Protein AF-A0A397W1P7-F1 (afdb_monomer)

Nearest PDB structures (foldseek):
  2mqd-assembly1_A  TM=4.486E-01  e=2.111E+00  Limosilactobacillus reuteri subsp. reuteri
  2vt8-assembly2_B  TM=4.186E-01  e=3.824E+00  Homo sapiens

pLDDT: mean 83.28, std 12.38, range [37.78, 97.25]

Mean predicted aligned error: 16.11 Å

Organism: NCBI:txid44941

Fol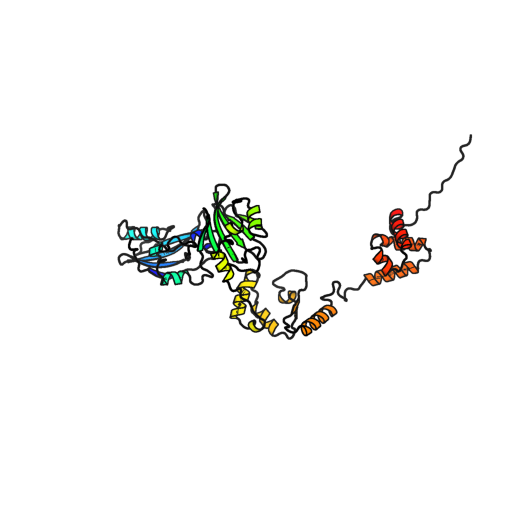dseek 3Di:
DDDDDAWDKDWPFLADDDCCACLHQPNVQFWDFQPPDDCDFWTWTFGNHAQTWMWTQDPNWTKIKTWHWDQDLSGIHIWIKIDTPRDIDDTHRAQQVRVQVRCCVPVVDNDTDDRSSRQCCVPVVVRCSRCPPPPDTKTWGDDPPKIKIFSFFAAAPDVLALRGEFGGKMKIWDADPNFTWIWIWGHYHQKIKTWIATGNSPDTDMFIDRHQQRRVVVVVPPVVDGSCVNSPVPPPVSSVVNVPDDQQDDALVCLPVPVSVVSNCVRPPPVQAPDPDPVNCLSVVQVPDPAQKDFVCVSCVVRDDDDATDIDGSDPDVVSVVVVVVVCVQCQSPPPDRPPPPPVVLVVLVVLLVVLVPDPPPLVQSLLSLLQCLVVDDLVVCCVSNVDDSVSSVSSVVCCVPQNRSGDDDDDDDDDDDDDDD

Solvent-accessible surface area (backbone atoms only — not comparable to full-atom values): 24171 Å² total; per-residue (Å²): 135,81,83,76,82,83,62,63,53,45,80,78,36,77,50,48,86,50,64,70,47,56,57,33,79,38,17,82,57,31,49,44,62,42,87,80,57,68,97,46,83,66,34,61,41,42,60,64,36,42,62,16,27,35,39,30,57,54,98,91,40,63,34,38,38,40,29,43,74,41,83,48,54,80,42,60,31,54,24,17,33,18,35,41,95,93,44,66,34,64,88,21,80,40,52,25,56,9,47,26,51,36,50,27,71,74,68,75,44,95,62,81,53,60,27,63,56,55,73,25,56,78,37,70,73,54,40,52,63,56,52,54,93,54,94,64,81,38,32,33,35,78,54,90,95,36,54,41,36,44,54,35,81,16,60,40,91,42,67,84,51,68,28,43,9,54,57,22,28,23,35,36,65,47,75,51,97,92,36,68,22,36,44,28,35,39,35,43,91,72,34,21,39,40,39,37,39,35,65,60,71,73,47,76,51,74,43,74,18,74,29,46,49,56,24,39,61,72,70,67,58,72,77,92,53,56,23,42,59,75,63,38,57,68,38,64,68,52,42,55,51,36,67,67,56,78,77,70,79,78,56,83,85,40,66,79,39,63,69,60,44,49,52,31,38,58,73,76,40,54,90,74,46,92,60,95,65,69,58,68,55,57,54,52,54,51,72,72,42,89,60,49,63,44,56,47,48,81,77,35,54,91,76,55,94,71,95,70,90,43,74,50,68,74,60,90,46,70,68,60,50,50,53,50,51,55,48,38,45,72,74,21,79,69,38,100,70,40,82,86,57,77,64,58,64,61,55,47,48,51,56,51,42,53,55,50,69,68,47,83,62,49,72,67,43,39,31,30,58,50,8,57,49,41,84,80,49,57,72,65,57,49,32,71,70,60,70,52,56,71,67,54,52,52,51,6,37,52,42,22,72,77,46,39,56,54,38,69,84,79,78,80,80,85,84,81,85,80,82,80,79,134

Secondary structure (DSSP, 8-state):
---PPP-EEEEEE--B--HHHHSSTTGGGTEEE-SS--S-SSEEEEE--BT-EEEEEETTEEEEEEEEEE--TT--EEEEEEEETTEE---BSSHHHHHHHHHHHHH-------HHHHTTTT-HHHHHHHHTT-SS--EEEEETTEEEEEEE--B-S-GGGTTB-TTEEEEEEEEETTEEEEEEEEE-SS-EEEEEEEGGG--EEEEEESSHHHHHHHH-S-TTS-HHHHHTTT-HHHHHHHHH-------GGGGG-HHHHHHHHHHHTGGG-SS---HHHHHHHHHH-S-SEEEHHHHTTTT---S---EEE--S-HHHHHHHHHHHHHTTTTSSS-TTS--HHHHHHHHHHHHHHS--SHHHHHHHHHHTTTTTS-HHHHHHHH---HHHHHHHHHHHHHH-TTPPPPPPPP-PPPPPP-

Sequence (422 aa):
MTKRKKYTTTLIFRGHLAEDLHFGPFCHNWWISRPSEKINNPCLLYPIRIQSKLLVTLNGHDFIIEVGQLESEFGPHPSYICKCDGVQSEICKTPSTAITMVYQKIFQTKTNFSGPEVMGYDTPELVQEYLYELPFQVFNYSFNKLRIWILGVGKSNNENFNFAGPGFKSAFIHSYNRQRSIFFQEVEFSECRITIYTEGNRLKKTFVGCDPNSVWNQVGYLKQFRGYQLFGLDNQYVQNLIQS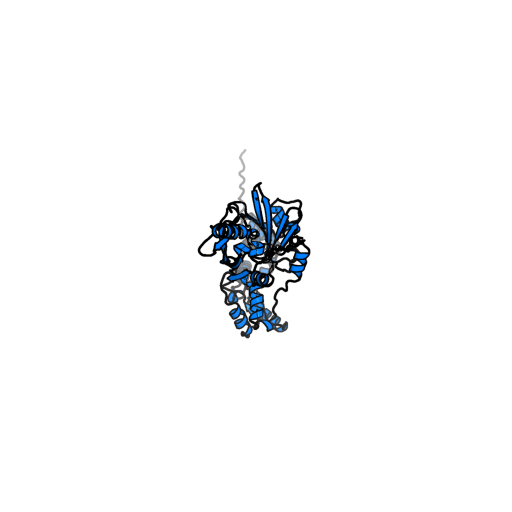IHVPTCSLSDWTNEHLMTLVYKHHLKRRTSAQVNWQKLFKDWISHENTIIELRSALQNLYSKEYFRFWSRSTNPNADKASLATLYTLGFLNPIPKYFKNNTETFWQCFKDSLDANACGNNGKCRVLSIIANAFSYEAIKENLKVSNDAILAAKKHAYTCGPGGQIKNKPAITYEKMSP

Structure (mmCIF, N/CA/C/O backbone):
data_AF-A0A397W1P7-F1
#
_entry.id   AF-A0A397W1P7-F1
#
loop_
_atom_site.group_PDB
_atom_site.id
_atom_site.type_symbol
_atom_site.label_atom_id
_atom_site.label_alt_id
_atom_site.label_comp_id
_atom_site.label_asym_id
_atom_site.label_entity_id
_atom_site.label_seq_id
_atom_site.pdbx_PDB_ins_code
_atom_site.Cartn_x
_atom_site.Cartn_y
_atom_site.Cartn_z
_atom_site.occupancy
_atom_site.B_iso_or_equiv
_atom_site.auth_seq_id
_atom_site.auth_comp_id
_atom_site.auth_asym_id
_atom_site.auth_atom_id
_atom_site.pdbx_PDB_model_num
ATOM 1 N N . MET A 1 1 ? -9.186 -17.976 32.686 1.00 37.78 1 MET A N 1
ATOM 2 C CA . MET A 1 1 ? -9.812 -17.629 31.391 1.00 37.78 1 MET A CA 1
ATOM 3 C C . MET A 1 1 ? -11.105 -16.886 31.681 1.00 37.78 1 MET A C 1
ATOM 5 O O . MET A 1 1 ? -12.049 -17.496 32.162 1.00 37.78 1 MET A O 1
ATOM 9 N N . THR A 1 2 ? -11.139 -15.572 31.490 1.00 40.88 2 THR A N 1
ATOM 10 C CA . THR A 1 2 ? -12.369 -14.780 31.617 1.00 40.88 2 THR A CA 1
ATOM 11 C C . THR A 1 2 ? -13.283 -15.105 30.434 1.00 40.88 2 THR A C 1
ATOM 13 O O . THR A 1 2 ? -12.876 -14.958 29.282 1.00 40.88 2 THR A O 1
ATOM 16 N N . LYS A 1 3 ? -14.505 -15.591 30.702 1.00 48.78 3 LYS A N 1
ATOM 17 C CA . LYS A 1 3 ? -15.548 -15.724 29.673 1.00 48.78 3 LYS A CA 1
ATOM 18 C C . LYS A 1 3 ? -15.763 -14.339 29.062 1.00 48.78 3 LYS A C 1
ATOM 20 O O . LYS A 1 3 ? -16.194 -13.426 29.762 1.00 48.78 3 LYS A O 1
ATOM 25 N N . ARG A 1 4 ? -15.419 -14.172 27.786 1.00 60.94 4 ARG A N 1
ATOM 26 C CA . ARG A 1 4 ? -15.663 -12.915 27.075 1.00 60.94 4 ARG A CA 1
ATOM 27 C C . ARG A 1 4 ? -17.156 -12.720 26.895 1.00 60.94 4 ARG A C 1
ATOM 29 O O . ARG A 1 4 ? -17.864 -13.671 26.559 1.00 60.94 4 ARG A O 1
ATOM 36 N N . LYS A 1 5 ? -17.625 -11.501 27.149 1.00 66.94 5 LYS A N 1
ATOM 37 C CA . LYS A 1 5 ? -19.025 -11.148 26.936 1.00 66.94 5 LYS A CA 1
ATOM 38 C C . LYS A 1 5 ? -19.274 -11.132 25.431 1.00 66.94 5 LYS A C 1
ATOM 40 O O . LYS A 1 5 ? -18.585 -10.431 24.700 1.00 66.94 5 LYS A O 1
ATOM 45 N N . LYS A 1 6 ? -20.229 -11.942 24.980 1.00 71.19 6 LYS A N 1
ATOM 46 C CA . LYS A 1 6 ? -20.753 -11.858 23.618 1.00 71.19 6 LYS A CA 1
ATOM 47 C C . LYS A 1 6 ? -21.881 -10.837 23.618 1.00 71.19 6 LYS A C 1
ATOM 49 O O . LYS A 1 6 ? -22.750 -10.900 24.486 1.00 71.19 6 LYS A O 1
ATOM 54 N N . TYR A 1 7 ? -21.836 -9.918 22.666 1.00 83.19 7 TYR A N 1
ATOM 55 C CA . TYR A 1 7 ? -22.871 -8.918 22.451 1.00 83.19 7 TYR A CA 1
ATOM 56 C C . TYR A 1 7 ? -23.666 -9.285 21.200 1.00 83.19 7 TYR A C 1
ATOM 58 O O . TYR A 1 7 ? -23.106 -9.826 20.245 1.00 83.19 7 TYR A O 1
ATOM 66 N N . THR A 1 8 ? -24.967 -9.005 21.216 1.00 84.81 8 THR A N 1
ATOM 67 C CA . THR A 1 8 ? -25.800 -9.096 20.017 1.00 84.81 8 THR A CA 1
ATOM 68 C C . THR A 1 8 ? -25.598 -7.811 19.227 1.00 84.81 8 THR A C 1
ATOM 70 O O . THR A 1 8 ? -26.154 -6.772 19.582 1.00 84.81 8 THR A O 1
ATOM 73 N N . THR A 1 9 ? -24.758 -7.884 18.197 1.00 88.88 9 THR A N 1
ATOM 74 C CA . THR A 1 9 ? -24.394 -6.743 17.352 1.00 88.88 9 THR A CA 1
ATOM 75 C C . THR A 1 9 ? -24.845 -6.997 15.918 1.00 88.88 9 THR A C 1
ATOM 77 O O . THR A 1 9 ? -24.574 -8.061 15.366 1.00 88.88 9 THR A O 1
ATOM 80 N N . THR A 1 10 ? -25.493 -6.008 15.304 1.00 91.62 10 THR A N 1
ATOM 81 C CA . THR A 1 10 ? -25.947 -6.037 13.908 1.00 91.62 10 THR A CA 1
ATOM 82 C C . THR A 1 10 ? -25.341 -4.866 13.138 1.00 91.62 10 THR A C 1
ATOM 84 O O . THR A 1 10 ? -25.344 -3.730 13.611 1.00 91.62 10 THR A O 1
ATOM 87 N N . LEU A 1 11 ? -24.828 -5.121 11.935 1.00 91.94 11 LEU A N 1
ATOM 88 C CA . LEU A 1 11 ? -24.346 -4.074 11.036 1.00 91.94 11 LEU A CA 1
ATOM 89 C C . LEU A 1 11 ? -25.532 -3.453 10.293 1.00 91.94 11 LEU A C 1
ATOM 91 O O . LEU A 1 11 ? -26.155 -4.113 9.469 1.00 91.94 11 LEU A O 1
ATOM 95 N N . ILE A 1 12 ? -25.838 -2.186 10.574 1.00 92.94 12 ILE A N 1
ATOM 96 C CA . ILE A 1 12 ? -26.900 -1.443 9.877 1.00 92.94 12 ILE A CA 1
ATOM 97 C C . ILE A 1 12 ? -26.375 -0.926 8.537 1.00 92.94 12 ILE A C 1
ATOM 99 O O . ILE A 1 12 ? -27.045 -1.001 7.512 1.00 92.94 12 ILE A O 1
ATOM 103 N N . PHE A 1 13 ? -25.167 -0.362 8.554 1.00 92.12 13 PHE A N 1
ATOM 104 C CA . PHE A 1 13 ? -24.534 0.196 7.369 1.00 92.12 13 PHE A CA 1
ATOM 105 C C . PHE A 1 13 ? -23.047 -0.127 7.388 1.00 92.12 13 PHE A C 1
ATOM 107 O O . PHE A 1 13 ? -22.339 0.223 8.332 1.00 92.12 13 PHE A O 1
ATOM 114 N N . ARG A 1 14 ? -22.565 -0.787 6.332 1.00 91.00 14 ARG A N 1
ATOM 115 C CA . ARG A 1 14 ? -21.180 -1.263 6.244 1.00 91.00 14 ARG A CA 1
ATOM 116 C C . ARG A 1 14 ? -20.158 -0.129 6.209 1.00 91.00 14 ARG A C 1
ATOM 118 O O . ARG A 1 14 ? -19.046 -0.301 6.700 1.00 91.00 14 ARG A O 1
ATOM 125 N N . GLY A 1 15 ? -20.525 1.027 5.662 1.00 93.06 15 GLY A N 1
ATOM 126 C CA . GLY A 1 15 ? -19.561 2.084 5.382 1.00 93.06 15 GLY A CA 1
ATOM 127 C C . GLY A 1 15 ? -18.638 1.732 4.215 1.00 93.06 15 GLY A C 1
ATOM 128 O O . GLY A 1 15 ? -18.805 0.709 3.545 1.00 93.06 15 GLY A O 1
ATOM 129 N N . HIS A 1 16 ? -17.645 2.583 3.977 1.00 91.12 16 HIS A N 1
ATOM 130 C CA . HIS A 1 16 ? -16.732 2.453 2.843 1.00 91.12 16 HIS A CA 1
ATOM 131 C C . HIS A 1 16 ? -15.260 2.495 3.272 1.00 91.12 16 HIS A C 1
ATOM 133 O O . HIS A 1 16 ? -14.911 2.953 4.364 1.00 91.12 16 HIS A O 1
ATOM 139 N N . LEU A 1 17 ? -14.398 1.994 2.386 1.00 92.06 17 LEU A N 1
ATOM 140 C CA . LEU A 1 17 ? -12.946 2.088 2.497 1.00 92.06 17 LEU A CA 1
ATOM 141 C C . LEU A 1 17 ? -12.467 3.305 1.704 1.00 92.06 17 LEU A C 1
ATOM 143 O O . LEU A 1 17 ? -12.874 3.508 0.563 1.00 92.06 17 LEU A O 1
ATOM 147 N N . ALA A 1 18 ? -11.574 4.085 2.297 1.00 90.94 18 ALA A N 1
ATOM 148 C CA . ALA A 1 18 ? -10.888 5.189 1.633 1.00 90.94 18 ALA A CA 1
ATOM 149 C C . ALA A 1 18 ? -9.408 4.836 1.445 1.00 90.94 18 ALA A C 1
ATOM 151 O O . ALA A 1 18 ? -8.731 4.542 2.435 1.00 90.94 18 ALA A O 1
ATOM 152 N N . GLU A 1 19 ? -8.919 4.874 0.200 1.00 88.75 19 GLU A N 1
ATOM 153 C CA . GLU A 1 19 ? -7.548 4.474 -0.166 1.00 88.75 19 GLU A CA 1
ATOM 154 C C . GLU A 1 19 ? -6.495 5.244 0.644 1.00 88.75 19 GLU A C 1
ATOM 156 O O . GLU A 1 19 ? -5.630 4.630 1.268 1.00 88.75 19 GLU A O 1
ATOM 161 N N . ASP A 1 20 ? -6.627 6.571 0.724 1.00 88.06 20 ASP A N 1
ATOM 162 C CA . ASP A 1 20 ? -5.666 7.451 1.406 1.00 88.06 20 ASP A CA 1
ATOM 163 C C . ASP A 1 20 ? -5.599 7.227 2.925 1.00 88.06 20 ASP A C 1
ATOM 165 O O . ASP A 1 20 ? -4.584 7.517 3.562 1.00 88.06 20 ASP A O 1
ATOM 169 N N . LEU A 1 21 ? -6.670 6.690 3.514 1.00 91.19 21 LEU A N 1
ATOM 170 C CA . LEU A 1 21 ? -6.779 6.457 4.954 1.00 91.19 21 LEU A CA 1
ATOM 171 C C . LEU A 1 21 ? -6.357 5.039 5.328 1.00 91.19 21 LEU A C 1
ATOM 173 O O . LEU A 1 21 ? -5.553 4.848 6.238 1.00 91.19 21 LEU A O 1
ATOM 177 N N . HIS A 1 22 ? -6.861 4.043 4.603 1.00 93.00 22 HIS A N 1
ATOM 178 C CA . HIS A 1 22 ? -6.648 2.635 4.926 1.00 93.00 22 HIS A CA 1
ATOM 179 C C . HIS A 1 22 ? -5.318 2.123 4.369 1.00 93.00 22 HIS A C 1
ATOM 181 O O . HIS A 1 22 ? -4.620 1.369 5.041 1.00 93.00 22 HIS A O 1
ATOM 187 N N . PHE A 1 23 ? -4.925 2.552 3.174 1.00 92.31 23 PHE A N 1
ATOM 188 C CA . PHE A 1 23 ? -3.712 2.076 2.499 1.00 92.31 23 PHE A CA 1
ATOM 189 C C . PHE A 1 23 ? -2.666 3.181 2.319 1.00 92.31 23 PHE A C 1
ATOM 191 O O . PHE A 1 23 ? -1.688 3.000 1.593 1.00 92.31 23 PHE A O 1
ATOM 198 N N . GLY A 1 24 ? -2.876 4.325 2.973 1.00 90.25 24 GLY A N 1
ATOM 199 C CA . GLY A 1 24 ? -1.950 5.447 3.017 1.00 90.25 24 GLY A CA 1
ATOM 200 C C . GLY A 1 24 ? -1.111 5.496 4.303 1.00 90.25 24 GLY A C 1
ATOM 201 O O . GLY A 1 24 ? -1.101 4.553 5.097 1.00 90.25 24 GLY A O 1
ATOM 202 N N . PRO A 1 25 ? -0.402 6.609 4.548 1.00 87.88 25 PRO A N 1
ATOM 203 C CA . PRO A 1 25 ? 0.568 6.721 5.641 1.00 87.88 25 PRO A CA 1
ATOM 204 C C . PRO A 1 25 ? -0.061 6.623 7.038 1.00 87.88 25 PRO A C 1
ATOM 206 O O . PRO A 1 25 ? 0.547 6.097 7.968 1.00 87.88 25 PRO A O 1
ATOM 209 N N . PHE A 1 26 ? -1.303 7.075 7.205 1.00 88.25 26 PHE A N 1
ATOM 210 C CA . PHE A 1 26 ? -1.989 7.080 8.501 1.00 88.25 26 PHE A CA 1
ATOM 211 C C . PHE A 1 26 ? -2.787 5.796 8.776 1.00 88.25 26 PHE A C 1
ATOM 213 O O . PHE A 1 26 ? -3.578 5.748 9.718 1.00 88.25 26 PHE A O 1
ATOM 220 N N . CYS A 1 27 ? -2.535 4.727 8.012 1.00 89.06 27 CYS A N 1
ATOM 221 C CA . CYS A 1 27 ? -3.227 3.439 8.108 1.00 89.06 27 CYS A CA 1
ATOM 222 C C . CYS A 1 27 ? -3.292 2.872 9.531 1.00 89.06 27 CYS A C 1
ATOM 224 O O . CYS A 1 27 ? -4.275 2.245 9.903 1.00 89.06 27 CYS A O 1
ATOM 226 N N . HIS A 1 28 ? -2.270 3.098 10.357 1.00 88.00 28 HIS A N 1
ATOM 227 C CA . HIS A 1 28 ? -2.177 2.549 11.709 1.00 88.00 28 HIS A CA 1
ATOM 228 C C . HIS A 1 28 ? -3.354 2.944 12.625 1.00 88.00 28 HIS A C 1
ATOM 230 O O . HIS A 1 28 ? -3.570 2.270 13.628 1.00 88.00 28 HIS A O 1
ATOM 236 N N . ASN A 1 29 ? -4.112 3.990 12.274 1.00 91.56 29 ASN A N 1
ATOM 237 C CA . ASN A 1 29 ? -5.329 4.411 12.974 1.00 91.56 29 ASN A CA 1
ATOM 238 C C . ASN A 1 29 ? -6.610 3.725 12.464 1.00 91.56 29 ASN A C 1
ATOM 240 O O . ASN A 1 29 ? -7.619 3.733 13.161 1.00 91.56 29 ASN A O 1
ATOM 244 N N . TRP A 1 30 ? -6.581 3.152 11.259 1.00 94.38 30 TRP A N 1
ATOM 245 C CA . TRP A 1 30 ? -7.746 2.650 10.517 1.00 94.38 30 TRP A CA 1
ATOM 246 C C . TRP A 1 30 ? -7.837 1.120 10.473 1.00 94.38 30 TRP A C 1
ATOM 248 O O . TRP A 1 30 ? -8.737 0.570 9.843 1.00 94.38 30 TRP A O 1
ATOM 258 N N . TRP A 1 31 ? -6.927 0.429 11.159 1.00 93.94 31 TRP A N 1
ATOM 259 C CA . TRP A 1 31 ? -6.869 -1.028 11.224 1.00 93.94 31 TRP A CA 1
ATOM 260 C C . TRP A 1 31 ? -6.813 -1.508 12.669 1.00 93.94 31 TRP A C 1
ATOM 262 O O . TRP A 1 31 ? -6.019 -1.010 13.467 1.00 93.94 31 TRP A O 1
ATOM 272 N N . ILE A 1 32 ? -7.612 -2.522 12.991 1.00 91.62 32 ILE A N 1
ATOM 273 C CA . ILE A 1 32 ? -7.672 -3.125 14.322 1.00 91.62 32 ILE A CA 1
ATOM 274 C C . ILE A 1 32 ? -7.449 -4.636 14.246 1.00 91.62 32 ILE A C 1
ATOM 276 O O . ILE A 1 32 ? -7.882 -5.279 13.297 1.00 91.62 32 ILE A O 1
ATOM 280 N N . SER A 1 33 ? -6.756 -5.217 15.222 1.00 88.81 33 SER A N 1
ATOM 281 C CA . SER A 1 33 ? -6.640 -6.676 15.365 1.00 88.81 33 SER A CA 1
ATOM 282 C C . SER A 1 33 ? -7.861 -7.240 16.086 1.00 88.81 33 SER A C 1
ATOM 284 O O . SER A 1 33 ? -8.470 -6.531 16.897 1.00 88.81 33 SER A O 1
ATOM 286 N N . ARG A 1 34 ? -8.199 -8.521 15.880 1.00 83.19 34 ARG A N 1
ATOM 287 C CA . ARG A 1 34 ? -9.285 -9.113 16.673 1.00 83.19 34 ARG A CA 1
ATOM 288 C C . ARG A 1 34 ? -8.916 -9.116 18.151 1.00 83.19 34 ARG A C 1
ATOM 290 O O . ARG A 1 34 ? -7.775 -9.435 18.491 1.00 83.19 34 ARG A O 1
ATOM 297 N N . PRO A 1 35 ? -9.873 -8.870 19.056 1.00 75.38 35 PRO A N 1
ATOM 298 C CA . PRO A 1 35 ? -9.630 -9.081 20.474 1.00 75.38 35 PRO A CA 1
ATOM 299 C C . PRO A 1 35 ? -9.227 -10.529 20.764 1.00 75.38 35 PRO A C 1
ATOM 301 O O . PRO A 1 35 ? -8.474 -10.779 21.702 1.00 75.38 35 PRO A O 1
ATOM 304 N N . SER A 1 36 ? -9.778 -11.512 20.029 1.00 70.50 36 SER A N 1
ATOM 305 C CA . SER A 1 36 ? -9.551 -12.961 20.241 1.00 70.50 36 SER A CA 1
ATOM 306 C C . SER A 1 36 ? -8.254 -13.502 19.684 1.00 70.50 36 SER A C 1
ATOM 308 O O . SER A 1 36 ? -7.789 -14.542 20.161 1.00 70.50 36 SER A O 1
ATOM 310 N N . GLU A 1 37 ? -7.638 -12.793 18.746 1.00 69.25 37 GLU A N 1
ATOM 311 C CA . GLU A 1 37 ? -6.354 -13.201 18.212 1.00 69.25 37 GLU A CA 1
ATOM 312 C C . GLU A 1 37 ? -5.296 -13.077 19.314 1.00 69.25 37 GLU A C 1
ATOM 314 O O . GLU A 1 37 ? -5.042 -12.008 19.874 1.00 69.25 37 GLU A O 1
ATOM 319 N N . LYS A 1 38 ? -4.663 -14.211 19.643 1.00 60.25 38 LYS A N 1
ATOM 320 C CA . LYS A 1 38 ? -3.372 -14.192 20.336 1.00 60.25 38 LYS A CA 1
ATOM 321 C C . LYS A 1 38 ? -2.402 -13.380 19.477 1.00 60.25 38 LYS A C 1
ATOM 323 O O . LYS A 1 38 ? -2.602 -13.280 18.269 1.00 60.25 38 LYS A O 1
ATOM 328 N N . ILE A 1 39 ? -1.362 -12.814 20.092 1.00 60.88 39 ILE A N 1
ATOM 329 C CA . ILE A 1 39 ? -0.289 -12.100 19.383 1.00 60.88 39 ILE A CA 1
ATOM 330 C C . ILE A 1 39 ? 0.405 -13.097 18.439 1.00 60.88 39 ILE A C 1
ATOM 332 O O . ILE A 1 39 ? 1.401 -13.721 18.791 1.00 60.88 39 ILE A O 1
ATOM 336 N N . ASN A 1 40 ? -0.177 -13.292 17.261 1.00 65.31 40 ASN A N 1
ATOM 337 C CA . ASN A 1 40 ? 0.351 -14.097 16.179 1.00 65.31 40 ASN A CA 1
ATOM 338 C C . ASN A 1 40 ? 1.258 -13.203 15.335 1.00 65.31 40 ASN A C 1
ATOM 340 O O . ASN A 1 40 ? 1.074 -11.986 15.264 1.00 65.31 40 ASN A O 1
ATOM 344 N N . ASN A 1 41 ? 2.258 -13.814 14.709 1.00 74.50 41 ASN A N 1
ATOM 345 C CA . ASN A 1 41 ? 3.194 -13.131 13.830 1.00 74.50 41 ASN A CA 1
ATOM 346 C C . ASN A 1 41 ? 3.146 -13.837 12.463 1.00 74.50 41 ASN A C 1
ATOM 348 O O . ASN A 1 41 ? 3.743 -14.907 12.341 1.00 74.50 41 ASN A O 1
ATOM 352 N N . PRO A 1 42 ? 2.422 -13.306 11.459 1.00 86.00 42 PRO A N 1
ATOM 353 C CA . PRO A 1 42 ? 1.785 -11.984 11.412 1.00 86.00 42 PRO A CA 1
ATOM 354 C C . PRO A 1 42 ? 0.431 -11.890 12.141 1.00 86.00 42 PRO A C 1
ATOM 356 O O . PRO A 1 42 ? -0.296 -12.872 12.281 1.00 86.00 42 PRO A O 1
ATOM 359 N N . CYS A 1 43 ? 0.090 -10.674 12.566 1.00 90.69 43 CYS A N 1
ATOM 360 C CA . CYS A 1 43 ? -1.192 -10.290 13.147 1.00 90.69 43 CYS A CA 1
ATOM 361 C C . CYS A 1 43 ? -2.091 -9.707 12.051 1.00 90.69 43 CYS A C 1
ATOM 363 O O . CYS A 1 43 ? -1.786 -8.647 11.490 1.00 90.69 43 CYS A O 1
ATOM 365 N N . LEU A 1 44 ? -3.172 -10.417 11.728 1.00 91.69 44 LEU A N 1
ATOM 366 C CA . LEU A 1 44 ? -4.148 -9.998 10.728 1.00 91.69 44 LEU A CA 1
ATOM 367 C C . LEU A 1 44 ? -4.998 -8.845 11.265 1.00 91.69 44 LEU A C 1
ATOM 369 O O . LEU A 1 44 ? -5.361 -8.812 12.439 1.00 91.69 44 LEU A O 1
ATOM 373 N N . LEU A 1 45 ? -5.314 -7.884 10.400 1.00 92.88 45 LEU A N 1
ATOM 374 C CA . LEU A 1 45 ? -6.066 -6.695 10.773 1.00 92.88 45 LEU A CA 1
ATOM 375 C C . LEU A 1 45 ? -7.390 -6.599 10.018 1.00 92.88 45 LEU A C 1
ATOM 377 O O . LEU A 1 45 ? -7.591 -7.199 8.959 1.00 92.88 45 LEU A O 1
ATOM 381 N N . TYR A 1 46 ? -8.287 -5.810 10.596 1.00 93.69 46 TYR A N 1
ATOM 382 C CA . TYR A 1 46 ? -9.648 -5.573 10.144 1.00 93.69 46 TYR A CA 1
ATOM 383 C C . TYR A 1 46 ? -9.857 -4.067 9.996 1.00 93.69 46 TYR A C 1
ATOM 385 O O . TYR A 1 46 ? -9.381 -3.303 10.844 1.00 93.69 46 TYR A O 1
ATOM 393 N N . PRO A 1 47 ? -10.508 -3.619 8.913 1.00 95.25 47 PRO A N 1
ATOM 394 C CA . PRO A 1 47 ? -10.633 -2.201 8.630 1.00 95.25 47 PRO A CA 1
ATOM 395 C C . PRO A 1 47 ? -11.699 -1.558 9.514 1.00 95.25 47 PRO A C 1
ATOM 397 O O . PRO A 1 47 ? -12.771 -2.121 9.732 1.00 95.25 47 PRO A O 1
ATOM 400 N N . ILE A 1 48 ? -11.436 -0.328 9.938 1.00 95.44 48 ILE A N 1
ATOM 401 C CA . ILE A 1 48 ? -12.428 0.549 10.552 1.00 95.44 48 ILE A CA 1
ATOM 402 C C . ILE A 1 48 ? -13.085 1.356 9.431 1.00 95.44 48 ILE A C 1
ATOM 404 O O . ILE A 1 48 ? -12.562 2.378 8.995 1.00 95.44 48 ILE A O 1
ATOM 408 N N . ARG A 1 49 ? -14.236 0.890 8.941 1.00 94.19 49 ARG A N 1
ATOM 409 C CA . ARG A 1 49 ? -14.922 1.518 7.804 1.00 94.19 49 ARG A CA 1
ATOM 410 C C . ARG A 1 49 ? -15.573 2.843 8.179 1.00 94.19 49 ARG A C 1
ATOM 412 O O . ARG A 1 49 ? -16.326 2.931 9.153 1.00 94.19 49 ARG A O 1
ATOM 419 N N . ILE A 1 50 ? -15.342 3.852 7.347 1.00 93.50 50 ILE A N 1
ATOM 420 C CA . ILE A 1 50 ? -15.888 5.201 7.519 1.00 93.50 50 ILE A CA 1
ATOM 421 C C . ILE A 1 50 ? -17.394 5.163 7.275 1.00 93.50 50 ILE A C 1
ATOM 423 O O . ILE A 1 50 ? -17.863 4.441 6.394 1.00 93.50 50 ILE A O 1
ATOM 427 N N . GLN A 1 51 ? -18.144 5.944 8.055 1.00 93.50 51 GLN A N 1
ATOM 428 C CA . GLN A 1 51 ? -19.610 6.006 8.064 1.00 93.50 51 GLN A CA 1
ATOM 429 C C . GLN A 1 51 ? -20.303 4.713 8.494 1.00 93.50 51 GLN A C 1
ATOM 431 O O . GLN A 1 51 ? -21.531 4.676 8.470 1.00 93.50 51 GLN A O 1
ATOM 436 N N . SER A 1 52 ? -19.570 3.671 8.904 1.00 94.06 52 SER A N 1
ATOM 437 C CA . SER A 1 52 ? -20.200 2.431 9.360 1.00 94.06 52 SER A CA 1
ATOM 438 C C . SER A 1 52 ? -21.125 2.682 10.553 1.00 94.06 52 SER A C 1
ATOM 440 O O . SER A 1 52 ? -20.850 3.532 11.406 1.00 94.06 52 SER A O 1
ATOM 442 N N . LYS A 1 53 ? -22.249 1.961 10.583 1.00 94.81 53 LYS A N 1
ATOM 443 C CA . LYS A 1 53 ? -23.262 2.044 11.637 1.00 94.81 53 LYS A CA 1
ATOM 444 C C . LYS A 1 53 ? -23.572 0.665 12.181 1.00 94.81 53 LYS A C 1
ATOM 446 O O . LYS A 1 53 ? -23.928 -0.231 11.415 1.00 94.81 53 LYS A O 1
ATOM 451 N N . LEU A 1 54 ? -23.472 0.518 13.493 1.00 94.62 54 LEU A N 1
ATOM 452 C CA . LEU A 1 54 ? -23.724 -0.736 14.189 1.00 94.62 54 LEU A CA 1
ATOM 453 C C . LEU A 1 54 ? -24.791 -0.547 15.253 1.00 94.62 54 LEU A C 1
ATOM 455 O O . LEU A 1 54 ? -24.758 0.439 15.980 1.00 94.62 54 LEU A O 1
ATOM 459 N N . LEU A 1 55 ? -25.701 -1.511 15.338 1.00 94.44 55 LEU A N 1
ATOM 460 C CA . LEU A 1 55 ? -26.673 -1.652 16.411 1.00 94.44 55 LEU A CA 1
ATOM 461 C C . LEU A 1 55 ? -26.145 -2.678 17.406 1.00 94.44 55 LEU A C 1
ATOM 463 O O . LEU A 1 55 ? -25.800 -3.789 17.004 1.00 94.44 55 LEU A O 1
ATOM 467 N N . VAL A 1 56 ? -26.112 -2.342 18.687 1.00 94.19 56 VAL A N 1
ATOM 468 C CA . VAL A 1 56 ? -25.832 -3.296 19.760 1.00 94.19 56 VAL A CA 1
ATOM 469 C C . VAL A 1 56 ? -26.899 -3.182 20.836 1.00 94.19 56 VAL A C 1
ATOM 471 O O . VAL A 1 56 ? -27.169 -2.094 21.340 1.00 94.19 56 VAL A O 1
ATOM 474 N N . THR A 1 57 ? -27.476 -4.314 21.224 1.00 92.75 57 THR A N 1
ATOM 475 C CA . THR A 1 57 ? -28.462 -4.343 22.306 1.00 92.75 57 THR A CA 1
ATOM 476 C C . THR A 1 57 ? -27.753 -4.566 23.641 1.00 92.75 57 THR A C 1
ATOM 478 O O . THR A 1 57 ? -27.135 -5.610 23.871 1.00 92.75 57 THR A O 1
ATOM 481 N N . LEU A 1 58 ? -27.836 -3.584 24.541 1.00 91.50 58 LEU A N 1
ATOM 482 C CA . LEU A 1 58 ? -27.248 -3.612 25.881 1.00 91.50 58 LEU A CA 1
ATOM 483 C C . LEU A 1 58 ? -28.331 -3.316 26.917 1.00 91.50 58 LEU A C 1
ATOM 485 O O . LEU A 1 58 ? -29.021 -2.307 26.833 1.00 91.50 58 LEU A O 1
ATOM 489 N N . ASN A 1 59 ? -28.464 -4.189 27.918 1.00 90.00 59 ASN A N 1
ATOM 490 C CA . ASN A 1 59 ? -29.474 -4.059 28.977 1.00 90.00 59 ASN A CA 1
ATOM 491 C C . ASN A 1 59 ? -30.922 -3.908 28.450 1.00 90.00 59 ASN A C 1
ATOM 493 O O . ASN A 1 59 ? -31.735 -3.240 29.073 1.00 90.00 59 ASN A O 1
ATOM 497 N N . GLY A 1 60 ? -31.232 -4.504 27.292 1.00 89.44 60 GLY A N 1
ATOM 498 C CA . GLY A 1 60 ? -32.548 -4.401 26.645 1.00 89.44 60 GLY A CA 1
ATOM 499 C C . GLY A 1 60 ? -32.773 -3.128 25.820 1.00 89.44 60 GLY A C 1
ATOM 500 O O . GLY A 1 60 ? -33.859 -2.965 25.279 1.00 89.44 60 GLY A O 1
ATOM 501 N N . HIS A 1 61 ? -31.765 -2.260 25.700 1.00 92.88 61 HIS A N 1
ATOM 502 C CA . HIS A 1 61 ? -31.823 -1.026 24.919 1.00 92.88 61 HIS A CA 1
ATOM 503 C C . HIS A 1 61 ? -30.863 -1.070 23.732 1.00 92.88 61 HIS A C 1
ATOM 505 O O . HIS A 1 61 ? -29.794 -1.682 23.801 1.00 92.88 61 HIS A O 1
ATOM 511 N N . ASP A 1 62 ? -31.243 -0.392 22.657 1.00 94.81 62 ASP A N 1
ATOM 512 C CA . ASP A 1 62 ? -30.530 -0.407 21.389 1.00 94.81 62 ASP A CA 1
ATOM 513 C C . ASP A 1 62 ? -29.596 0.798 21.254 1.00 94.81 62 ASP A C 1
ATOM 515 O O . ASP A 1 62 ? -30.013 1.952 21.141 1.00 94.81 62 ASP A O 1
ATOM 519 N N . PHE A 1 63 ? -28.298 0.511 21.226 1.00 96.25 63 PHE A N 1
ATOM 520 C CA . PHE A 1 63 ? -27.244 1.497 21.049 1.00 96.25 63 PHE A CA 1
ATOM 521 C C . PHE A 1 63 ? -26.779 1.489 19.595 1.00 96.25 63 PHE A C 1
ATOM 523 O O . PHE A 1 63 ? -26.340 0.463 19.077 1.00 96.25 63 PHE A O 1
ATOM 530 N N . ILE A 1 64 ? -26.825 2.649 18.946 1.00 96.56 64 ILE A N 1
ATOM 531 C CA . ILE A 1 64 ? -26.304 2.850 17.595 1.00 96.56 64 ILE A CA 1
ATOM 532 C C . ILE A 1 64 ? -24.944 3.529 17.683 1.00 96.56 64 ILE A C 1
ATOM 534 O O . ILE A 1 64 ? -24.833 4.634 18.214 1.00 96.56 64 ILE A O 1
ATOM 538 N N . ILE A 1 65 ? -23.918 2.893 17.125 1.00 96.62 65 ILE A N 1
ATOM 539 C CA . ILE A 1 65 ? -22.561 3.432 17.025 1.00 96.62 65 ILE A CA 1
ATOM 540 C C . ILE A 1 65 ? -22.307 3.825 15.576 1.00 96.62 65 ILE A C 1
ATOM 542 O O . ILE A 1 65 ? -22.452 3.000 14.677 1.00 96.62 65 ILE A O 1
ATOM 546 N N . GLU A 1 66 ? -21.905 5.072 15.356 1.00 96.25 66 GLU A N 1
ATOM 547 C CA . GLU A 1 66 ? -21.559 5.618 14.046 1.00 96.25 66 GLU A CA 1
ATOM 548 C C . GLU A 1 66 ? -20.063 5.948 14.000 1.00 96.25 66 GLU A C 1
ATOM 550 O O . GLU A 1 66 ? -19.539 6.605 14.906 1.00 96.25 66 GLU A O 1
ATOM 555 N N . VAL A 1 67 ? -19.381 5.504 12.942 1.00 96.50 67 VAL A N 1
ATOM 556 C CA . VAL A 1 67 ? -17.961 5.790 12.705 1.00 96.50 67 VAL A CA 1
ATOM 557 C C . VAL A 1 67 ? -17.812 7.000 11.789 1.00 96.50 67 VAL A C 1
ATOM 559 O O . VAL A 1 67 ? -18.298 7.006 10.661 1.00 96.50 67 VAL A O 1
ATOM 562 N N . GLY A 1 68 ? -17.099 8.016 12.254 1.00 94.38 68 GLY A N 1
ATOM 563 C CA . GLY A 1 68 ? -16.694 9.184 11.484 1.00 94.38 68 GLY A CA 1
ATOM 564 C C . GLY A 1 68 ? -15.179 9.271 11.311 1.00 94.38 68 GLY A C 1
ATOM 565 O O . GLY A 1 68 ? -14.433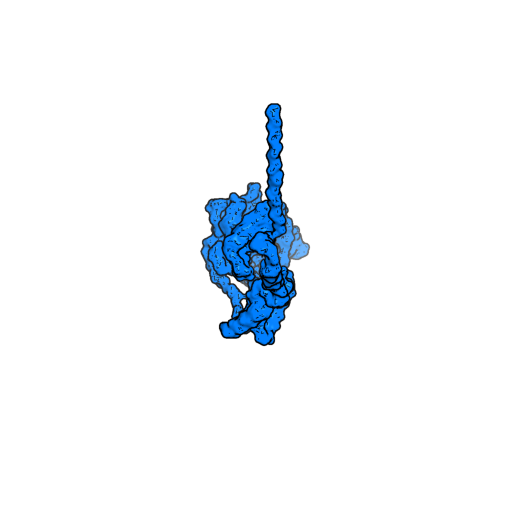 8.326 11.573 1.00 94.38 68 GLY A O 1
ATOM 566 N N . GLN A 1 69 ? -14.727 10.445 10.887 1.00 93.31 69 GLN A N 1
ATOM 567 C CA . GLN A 1 69 ? -13.321 10.828 10.798 1.00 93.31 69 GLN A CA 1
ATOM 568 C C . GLN A 1 69 ? -13.106 12.088 11.636 1.00 93.31 69 GLN A C 1
ATOM 570 O O . GLN A 1 69 ? -13.994 12.936 11.730 1.00 93.31 69 GLN A O 1
ATOM 575 N N . LEU A 1 70 ? -11.931 12.209 12.245 1.00 90.31 70 LEU A N 1
ATOM 576 C CA . LEU A 1 70 ? -11.466 13.435 12.879 1.00 90.31 70 LEU A CA 1
ATOM 577 C C . LEU A 1 70 ? -10.012 13.679 12.475 1.00 90.31 70 LEU A C 1
ATOM 579 O O . LEU A 1 70 ? -9.205 12.748 12.433 1.00 90.31 70 LEU A O 1
ATOM 583 N N . GLU A 1 71 ? -9.687 14.932 12.178 1.00 86.44 71 GLU A N 1
ATOM 584 C CA . GLU A 1 71 ? -8.308 15.339 11.923 1.00 86.44 71 GLU A CA 1
ATOM 585 C C . GLU A 1 71 ? -7.545 15.505 13.237 1.00 86.44 71 GLU A C 1
ATOM 587 O O . GLU A 1 71 ? -8.072 16.007 14.233 1.00 86.44 71 GLU A O 1
ATOM 592 N N . SER A 1 72 ? -6.279 15.096 13.235 1.00 80.81 72 SER A N 1
ATOM 593 C CA . SER A 1 72 ? -5.368 15.301 14.358 1.00 80.81 72 SER A CA 1
ATOM 594 C C . SER A 1 72 ? -3.971 15.656 13.876 1.00 80.81 72 SER A C 1
ATOM 596 O O . SER A 1 72 ? -3.629 15.479 12.708 1.00 80.81 72 SER A O 1
ATOM 598 N N . GLU A 1 73 ? -3.117 16.081 14.804 1.00 72.19 73 GLU A N 1
ATOM 599 C CA . GLU A 1 73 ? -1.696 16.317 14.532 1.00 72.19 73 GLU A CA 1
ATOM 600 C C . GLU A 1 73 ? -0.969 15.055 14.030 1.00 72.19 73 GLU A C 1
ATOM 602 O O . GLU A 1 73 ? 0.033 15.157 13.326 1.00 72.19 73 GLU A O 1
ATOM 607 N N . PHE A 1 74 ? -1.493 13.861 14.322 1.00 71.00 74 PHE A N 1
ATOM 608 C CA . PHE A 1 74 ? -0.959 12.577 13.850 1.00 71.00 74 PHE A CA 1
ATOM 609 C C . PHE A 1 74 ? -1.686 12.046 12.608 1.00 71.00 74 PHE A C 1
ATOM 611 O O . PHE A 1 74 ? -1.613 10.853 12.312 1.00 71.00 74 PHE A O 1
ATOM 618 N N . GLY A 1 75 ? -2.380 12.934 11.893 1.00 81.19 75 GLY A N 1
ATOM 619 C CA . GLY A 1 75 ? -3.184 12.628 10.721 1.00 81.19 75 GLY A CA 1
ATOM 620 C C . GLY A 1 75 ? -4.625 12.230 11.051 1.00 81.19 75 GLY A C 1
ATOM 621 O O . GLY A 1 75 ? -5.020 12.189 12.225 1.00 81.19 75 GLY A O 1
ATOM 622 N N . PRO A 1 76 ? -5.421 11.941 10.012 1.00 88.81 76 PRO A N 1
ATOM 623 C CA . PRO A 1 76 ? -6.807 11.528 10.153 1.00 88.81 76 PRO A CA 1
ATOM 624 C C . PRO A 1 76 ? -6.916 10.208 10.917 1.00 88.81 76 PRO A C 1
ATOM 626 O O . PRO A 1 76 ? -6.208 9.234 10.634 1.00 88.81 76 PRO A O 1
ATOM 629 N N . HIS A 1 77 ? -7.839 10.164 11.872 1.00 91.25 77 HIS A N 1
ATOM 630 C CA . HIS A 1 77 ? -8.149 8.975 12.657 1.00 91.25 77 HIS A CA 1
ATOM 631 C C . HIS A 1 77 ? -9.668 8.786 12.774 1.00 91.25 77 HIS A C 1
ATOM 633 O O . HIS A 1 77 ? -10.429 9.746 12.603 1.00 91.25 77 HIS A O 1
ATOM 639 N N . PRO A 1 78 ? -10.143 7.568 13.081 1.00 95.31 78 PRO A N 1
ATOM 640 C CA . PRO A 1 78 ? -11.566 7.328 13.239 1.00 95.31 78 PRO A CA 1
ATOM 641 C C . PRO A 1 78 ? -12.116 8.066 14.459 1.00 95.31 78 PRO A C 1
ATOM 643 O O . PRO A 1 78 ? -11.443 8.219 15.486 1.00 95.31 78 PRO A O 1
ATOM 646 N N . SER A 1 79 ? -13.362 8.503 14.343 1.00 96.12 79 SER A N 1
ATOM 647 C CA . SER A 1 79 ? -14.147 9.069 15.433 1.00 96.12 79 SER A CA 1
ATOM 648 C C . SER A 1 79 ? -15.437 8.280 15.617 1.00 96.12 79 SER A C 1
ATOM 650 O O . SER A 1 79 ? -15.872 7.573 14.713 1.00 96.12 79 SER A O 1
ATOM 652 N N . TYR A 1 80 ? -16.023 8.348 16.807 1.00 97.19 80 TYR A N 1
ATOM 653 C CA . TYR A 1 80 ? -17.154 7.506 17.182 1.00 97.19 80 TYR A CA 1
ATOM 654 C C . TYR A 1 80 ? -18.211 8.332 17.895 1.00 97.19 80 TYR A C 1
ATOM 656 O O . TYR A 1 80 ? -17.898 9.079 18.825 1.00 97.19 80 TYR A O 1
ATOM 664 N N . ILE A 1 81 ? -19.463 8.160 17.485 1.00 96.75 81 ILE A N 1
ATOM 665 C CA . ILE A 1 81 ? -20.636 8.704 18.169 1.00 96.75 81 ILE A CA 1
ATOM 666 C C . ILE A 1 81 ? -21.535 7.532 18.536 1.00 96.75 81 ILE A C 1
ATOM 668 O O . ILE A 1 81 ? -21.769 6.653 17.711 1.00 96.75 81 ILE A O 1
ATOM 672 N N . CYS A 1 82 ? -22.043 7.519 19.764 1.00 97.25 82 CYS A N 1
ATOM 673 C CA . CYS A 1 82 ? -23.037 6.552 20.207 1.00 97.25 82 CYS A CA 1
ATOM 674 C C . CYS A 1 82 ? -24.370 7.258 20.477 1.00 97.25 82 CYS A C 1
ATOM 676 O O . CYS A 1 82 ? -24.379 8.372 21.007 1.00 97.25 82 CYS A O 1
ATOM 678 N N . LYS A 1 83 ? -25.484 6.613 20.126 1.00 96.38 83 LYS A N 1
ATOM 679 C CA . LYS A 1 83 ? -26.857 7.095 20.335 1.00 96.38 83 LYS A CA 1
ATOM 680 C C . LYS A 1 83 ? -27.706 5.984 20.952 1.00 96.38 83 LYS A C 1
ATOM 682 O O . LYS A 1 83 ? -27.596 4.847 20.513 1.00 96.38 83 LYS A O 1
ATOM 687 N N . CYS A 1 84 ? -28.531 6.305 21.940 1.00 95.94 84 CYS A N 1
ATOM 688 C CA . CYS A 1 84 ? -29.516 5.395 22.537 1.00 95.94 84 CYS A CA 1
ATOM 689 C C . CYS A 1 84 ? -30.626 6.240 23.173 1.00 95.94 84 CYS A C 1
ATOM 691 O O . CYS A 1 84 ? -30.313 7.208 23.861 1.00 95.94 84 CYS A O 1
ATOM 693 N N . ASP A 1 85 ? -31.897 5.920 22.917 1.00 90.12 85 ASP A N 1
ATOM 694 C CA . ASP A 1 85 ? -33.080 6.584 23.507 1.00 90.12 85 ASP A CA 1
ATOM 695 C C . ASP A 1 85 ? -33.037 8.123 23.525 1.00 90.12 85 ASP A C 1
ATOM 697 O O . ASP A 1 85 ? -33.329 8.773 24.527 1.00 90.12 85 ASP A O 1
ATOM 701 N N . GLY A 1 86 ? -32.615 8.734 22.416 1.00 89.19 86 GLY A N 1
ATOM 702 C CA . GLY A 1 86 ? -32.502 10.194 22.298 1.00 89.19 86 GLY A CA 1
ATOM 703 C C . GLY A 1 86 ? -31.288 10.815 23.004 1.00 89.19 86 GLY A C 1
ATOM 704 O O . GLY A 1 86 ? -31.037 12.008 22.841 1.00 89.19 86 GLY A O 1
ATOM 705 N N . VAL A 1 87 ? -30.483 10.030 23.725 1.00 94.31 87 VAL A N 1
ATOM 706 C CA . VAL A 1 87 ? -29.199 10.454 24.298 1.00 94.31 87 VAL A CA 1
ATOM 707 C C . VAL A 1 87 ? -28.072 10.176 23.308 1.00 94.31 87 VAL A C 1
ATOM 709 O O . VAL A 1 87 ? -27.988 9.099 22.719 1.00 94.31 87 VAL A O 1
ATOM 712 N N . GLN A 1 88 ? -27.162 11.139 23.157 1.00 95.12 88 GLN A N 1
ATOM 713 C CA . GLN A 1 88 ? -26.003 11.036 22.272 1.00 95.12 88 GLN A CA 1
ATOM 714 C C . GLN A 1 88 ? -24.691 11.330 23.021 1.00 95.12 88 GLN A C 1
ATOM 716 O O . GLN A 1 88 ? -24.637 12.164 23.934 1.00 95.12 88 GLN A O 1
ATOM 721 N N . SER A 1 89 ? -23.614 10.640 22.636 1.00 95.44 89 SER A N 1
ATOM 722 C CA . SER A 1 89 ? -22.256 10.981 23.067 1.00 95.44 89 SER A CA 1
ATOM 723 C C . SER A 1 89 ? -21.711 12.202 22.324 1.00 95.44 89 SER A C 1
ATOM 725 O O . SER A 1 89 ? -22.097 12.520 21.201 1.00 95.44 89 SER A O 1
ATOM 727 N N . GLU A 1 90 ? -20.709 12.839 22.911 1.00 94.75 90 GLU A N 1
ATOM 728 C CA . GLU A 1 90 ? -19.808 13.686 22.135 1.00 94.75 90 GLU A CA 1
ATOM 729 C C . GLU A 1 90 ? -18.987 12.832 21.155 1.00 94.75 90 GLU A C 1
ATOM 731 O O . GLU A 1 90 ? -18.992 11.594 21.215 1.00 94.75 90 GLU A O 1
ATOM 736 N N . ILE A 1 91 ? -18.273 13.494 20.246 1.00 94.81 91 ILE A N 1
ATOM 737 C CA . ILE A 1 91 ? -17.358 12.828 19.320 1.00 94.81 91 ILE A CA 1
ATOM 738 C C . ILE A 1 91 ? -16.201 12.225 20.123 1.00 94.81 91 ILE A C 1
ATOM 740 O O . ILE A 1 91 ? -15.397 12.936 20.722 1.00 94.81 91 ILE A O 1
ATOM 744 N N . CYS A 1 92 ? -16.105 10.898 20.123 1.00 94.25 92 CYS A N 1
ATOM 745 C CA . CYS A 1 92 ? -15.119 10.150 20.895 1.00 94.25 92 CYS A CA 1
ATOM 746 C C . CYS A 1 92 ? -14.019 9.568 20.002 1.00 94.25 92 CYS A C 1
ATOM 748 O O . CYS A 1 92 ? -14.251 9.216 18.847 1.00 94.25 92 CYS A O 1
ATOM 750 N N . LYS A 1 93 ? -12.816 9.380 20.563 1.00 92.06 93 LYS A N 1
ATOM 751 C CA . LYS A 1 93 ? -11.683 8.736 19.865 1.00 92.06 93 LYS A CA 1
ATOM 752 C C . LYS A 1 93 ? -11.773 7.209 19.816 1.00 92.06 93 LYS A C 1
ATOM 754 O O . LYS A 1 93 ? -11.077 6.584 19.025 1.00 92.06 93 LYS A O 1
ATOM 759 N N . THR A 1 94 ? -12.586 6.596 20.677 1.00 93.44 94 THR A N 1
ATOM 760 C CA . THR A 1 94 ? -12.755 5.138 20.723 1.00 93.44 94 THR A CA 1
ATOM 761 C C . THR A 1 94 ? -14.230 4.764 20.859 1.00 93.44 94 THR A C 1
ATOM 763 O O . THR A 1 94 ? -14.981 5.505 21.508 1.00 93.44 94 THR A O 1
ATOM 766 N N . PRO A 1 95 ? -14.649 3.601 20.323 1.00 94.19 95 PRO A N 1
ATOM 767 C CA . PRO A 1 95 ? -16.018 3.131 20.492 1.00 94.19 95 PRO A CA 1
ATOM 768 C C . PRO A 1 95 ? -16.316 2.816 21.962 1.00 94.19 95 PRO A C 1
ATOM 770 O O . PRO A 1 95 ? -17.402 3.126 22.443 1.00 94.19 95 PRO A O 1
ATOM 773 N N . SER A 1 96 ? -15.329 2.299 22.709 1.00 94.50 96 SER A N 1
ATOM 774 C CA . SER A 1 96 ? -15.435 2.032 24.151 1.00 94.50 96 SER A CA 1
ATOM 775 C C . SER A 1 96 ? -15.913 3.264 24.918 1.00 94.50 96 SER A C 1
ATOM 777 O O . SER A 1 96 ? -16.841 3.173 25.719 1.00 94.50 96 SER A O 1
ATOM 779 N N . THR A 1 97 ? -15.295 4.420 24.655 1.00 95.06 97 THR A N 1
ATOM 780 C CA . THR A 1 97 ? -15.642 5.689 25.302 1.00 95.06 97 THR A CA 1
ATOM 781 C C . THR A 1 97 ? -17.043 6.143 24.904 1.00 95.06 97 THR A C 1
ATOM 783 O O . THR A 1 97 ? -17.833 6.466 25.786 1.00 95.06 97 THR A O 1
ATOM 786 N N . ALA A 1 98 ? -17.377 6.100 23.608 1.00 95.69 98 ALA A N 1
ATOM 787 C CA . ALA A 1 98 ? -18.678 6.544 23.107 1.00 95.69 98 ALA A CA 1
ATOM 788 C C . ALA A 1 98 ? -19.839 5.778 23.761 1.00 95.69 98 ALA A C 1
ATOM 790 O O . ALA A 1 98 ? -20.757 6.390 24.308 1.00 95.69 98 ALA A O 1
ATOM 791 N N . ILE A 1 99 ? -19.766 4.443 23.768 1.00 95.00 99 ILE A N 1
ATOM 792 C CA . ILE A 1 99 ? -20.803 3.578 24.349 1.00 95.00 99 ILE A CA 1
ATOM 793 C C . ILE A 1 99 ? -20.882 3.778 25.861 1.00 95.00 99 ILE A C 1
ATOM 795 O O . ILE A 1 99 ? -21.963 3.975 26.408 1.00 95.00 99 ILE A O 1
ATOM 799 N N . THR A 1 100 ? -19.730 3.757 26.538 1.00 94.50 100 THR A N 1
ATOM 800 C CA . THR A 1 100 ? -19.654 3.892 27.998 1.00 94.50 100 THR A CA 1
ATOM 801 C C . THR A 1 100 ? -20.255 5.220 28.462 1.00 94.50 100 THR A C 1
ATOM 803 O O . THR A 1 100 ? -20.993 5.234 29.443 1.00 94.50 100 THR A O 1
ATOM 806 N N . MET A 1 101 ? -20.011 6.320 27.739 1.00 94.25 101 MET A N 1
ATOM 807 C CA . MET A 1 101 ? -20.593 7.630 28.051 1.00 94.25 101 MET A CA 1
ATOM 808 C C . MET A 1 101 ? -22.120 7.632 27.946 1.00 94.25 101 MET A C 1
ATOM 810 O O . MET A 1 101 ? -22.786 8.130 28.851 1.00 94.25 101 MET A O 1
ATOM 814 N N . VAL A 1 102 ? -22.691 7.087 26.867 1.00 95.69 102 VAL A N 1
ATOM 815 C CA . VAL A 1 102 ? -24.158 7.040 26.704 1.00 95.69 102 VAL A CA 1
ATOM 816 C C . VAL A 1 102 ? -24.782 6.111 27.738 1.00 95.69 102 VAL A C 1
ATOM 818 O O . VAL A 1 102 ? -25.746 6.489 28.397 1.00 95.69 102 VAL A O 1
ATOM 821 N N . TYR A 1 103 ? -24.188 4.937 27.953 1.00 95.25 103 TYR A N 1
ATOM 822 C CA . TYR A 1 103 ? -24.674 3.968 28.930 1.00 95.25 103 TYR A CA 1
ATOM 823 C C . TYR A 1 103 ? -24.678 4.542 30.355 1.00 95.25 103 TYR A C 1
ATOM 825 O O . TYR A 1 103 ? -25.653 4.388 31.088 1.00 95.25 103 TYR A O 1
ATOM 833 N N . GLN A 1 104 ? -23.616 5.259 30.738 1.00 94.06 104 GLN A N 1
ATOM 834 C CA . GLN A 1 104 ? -23.530 5.955 32.024 1.00 94.06 104 GLN A CA 1
ATOM 835 C C . GLN A 1 104 ? -24.586 7.053 32.165 1.00 94.06 104 GLN A C 1
ATOM 837 O O . GLN A 1 104 ? -25.169 7.182 33.238 1.00 94.06 104 GLN A O 1
ATOM 842 N N . LYS A 1 105 ? -24.861 7.821 31.104 1.00 93.75 105 LYS A N 1
ATOM 843 C CA . LYS A 1 105 ? -25.893 8.871 31.127 1.00 93.75 105 LYS A CA 1
ATOM 844 C C . LYS A 1 105 ? -27.302 8.302 31.317 1.00 93.75 105 LYS A C 1
ATOM 846 O O . LYS A 1 105 ? -28.082 8.895 32.051 1.00 93.75 105 LYS A O 1
ATOM 851 N N . ILE A 1 106 ? -27.614 7.170 30.684 1.00 93.94 106 ILE A N 1
ATOM 852 C CA . ILE A 1 106 ? -28.950 6.554 30.738 1.00 93.94 106 ILE A CA 1
ATOM 853 C C . ILE A 1 106 ? -29.161 5.794 32.052 1.00 93.94 106 ILE A C 1
ATOM 855 O O . ILE A 1 106 ? -30.155 6.005 32.738 1.00 93.94 106 ILE A O 1
ATOM 859 N N . PHE A 1 107 ? -28.218 4.925 32.429 1.00 93.31 107 PHE A N 1
ATOM 860 C CA . PHE A 1 107 ? -28.403 3.999 33.554 1.00 93.31 107 PHE A CA 1
ATOM 861 C C . PHE A 1 107 ? -27.732 4.444 34.854 1.00 93.31 107 PHE A C 1
ATOM 863 O O . PHE A 1 107 ? -27.871 3.766 35.867 1.00 93.31 107 PHE A O 1
ATOM 870 N N . GLN A 1 108 ? -26.958 5.534 34.841 1.00 91.25 108 GLN A N 1
ATOM 871 C CA . GLN A 1 108 ? -26.220 6.044 36.006 1.00 91.25 108 GLN A CA 1
ATOM 872 C C . GLN A 1 108 ? -25.278 5.007 36.658 1.00 91.25 108 GLN A C 1
ATOM 874 O O . GLN A 1 108 ? -24.965 5.086 37.845 1.00 91.25 108 GLN A O 1
ATOM 879 N N . THR A 1 109 ? -24.775 4.034 35.883 1.00 89.56 109 THR A N 1
ATOM 880 C CA . THR A 1 109 ? -23.841 2.997 36.366 1.00 89.56 109 THR A CA 1
ATOM 881 C C . THR A 1 109 ? -22.466 3.117 35.720 1.00 89.56 109 THR A C 1
ATOM 883 O O . THR A 1 109 ? -22.356 3.357 34.523 1.00 89.56 109 THR A O 1
ATOM 886 N N . LYS A 1 110 ? -21.394 2.854 36.477 1.00 86.19 110 LYS A N 1
ATOM 887 C CA . LYS A 1 110 ? -19.992 2.934 36.006 1.00 86.19 110 LYS A CA 1
ATOM 888 C C . LYS A 1 110 ? -19.541 1.727 35.163 1.00 86.19 110 LYS A C 1
ATOM 890 O O . LYS A 1 110 ? -18.394 1.293 35.254 1.00 86.19 110 LYS A O 1
ATOM 895 N N . THR A 1 111 ? -20.434 1.154 34.361 1.00 87.81 111 THR A N 1
ATOM 896 C CA . THR A 1 111 ? -20.111 -0.005 33.517 1.00 87.81 111 THR A CA 1
ATOM 897 C C . THR A 1 111 ? -19.267 0.436 32.326 1.00 87.81 111 THR A C 1
ATOM 899 O O . THR A 1 111 ? -19.658 1.352 31.611 1.00 87.81 111 THR A O 1
ATOM 902 N N . ASN A 1 112 ? -18.131 -0.227 32.101 1.00 89.62 112 ASN A N 1
ATOM 903 C CA . ASN A 1 112 ? -17.267 0.008 30.944 1.00 89.62 112 ASN A CA 1
ATOM 904 C C . ASN A 1 112 ? -17.449 -1.101 29.905 1.00 89.62 112 ASN A C 1
ATOM 906 O O . ASN A 1 112 ? -17.556 -2.278 30.260 1.00 89.62 112 ASN A O 1
ATOM 910 N N . PHE A 1 113 ? -17.406 -0.725 28.629 1.00 90.25 113 PHE A N 1
ATOM 911 C CA . PHE A 1 113 ? -17.516 -1.656 27.507 1.00 90.25 113 PHE A CA 1
ATOM 912 C C . PHE A 1 113 ? -16.234 -1.694 26.680 1.00 90.25 113 PHE A C 1
ATOM 914 O O . PHE A 1 113 ? -15.582 -0.672 26.460 1.00 90.25 113 PHE A O 1
ATOM 921 N N . SER A 1 114 ? -15.890 -2.883 26.186 1.00 90.25 114 SER A N 1
ATOM 922 C CA . SER A 1 114 ? -14.829 -3.049 25.196 1.00 90.25 114 SER A CA 1
ATOM 923 C C . SER A 1 114 ? -15.389 -2.740 23.813 1.00 90.25 114 SER A C 1
ATOM 925 O O . SER A 1 114 ? -16.165 -3.513 23.259 1.00 90.25 114 SER A O 1
ATOM 927 N N . GLY A 1 115 ? -14.992 -1.607 23.247 1.00 90.06 115 GLY A N 1
ATOM 928 C CA . GLY A 1 115 ? -15.412 -1.162 21.926 1.00 90.06 115 GLY A CA 1
ATOM 929 C C . GLY A 1 115 ? -15.184 -2.206 20.830 1.00 90.06 115 GLY A C 1
ATOM 930 O O . GLY A 1 115 ? -16.133 -2.505 20.121 1.00 90.06 115 GLY A O 1
ATOM 931 N N . PRO A 1 116 ? -13.998 -2.828 20.700 1.00 89.62 116 PRO A N 1
ATOM 932 C CA . PRO A 1 116 ? -13.772 -3.869 19.694 1.00 89.62 116 PRO A CA 1
ATOM 933 C C . PRO A 1 116 ? -14.686 -5.097 19.839 1.00 89.62 116 PRO A C 1
ATOM 935 O O . PRO A 1 116 ? -15.102 -5.673 18.837 1.00 89.62 116 PRO A O 1
ATOM 938 N N . GLU A 1 117 ? -15.022 -5.487 21.074 1.00 89.56 117 GLU A N 1
ATOM 939 C CA . GLU A 1 117 ? -15.967 -6.585 21.322 1.00 89.56 117 GLU A CA 1
ATOM 940 C C . GLU A 1 117 ? -17.396 -6.171 20.955 1.00 89.56 117 GLU A C 1
ATOM 942 O O . GLU A 1 117 ? -18.101 -6.926 20.294 1.00 89.56 117 GLU A O 1
ATOM 947 N N . VAL A 1 118 ? -17.806 -4.957 21.333 1.00 90.94 118 VAL A N 1
ATOM 948 C CA . VAL A 1 118 ? -19.135 -4.414 21.017 1.00 90.94 118 VAL A CA 1
ATOM 949 C C . VAL A 1 118 ? -19.321 -4.203 19.514 1.00 90.94 118 VAL A C 1
ATOM 951 O O . VAL A 1 118 ? -20.383 -4.498 18.976 1.00 90.94 118 VAL A O 1
ATOM 954 N N . MET A 1 119 ? -18.279 -3.752 18.821 1.00 91.50 119 MET A N 1
ATOM 955 C CA . MET A 1 119 ? -18.265 -3.604 17.366 1.00 91.50 119 MET A CA 1
ATOM 956 C C . MET A 1 119 ? -18.255 -4.963 16.643 1.00 91.50 119 MET A C 1
ATOM 958 O O . MET A 1 119 ? -18.362 -5.005 15.428 1.00 91.50 119 MET A O 1
ATOM 962 N N . GLY A 1 120 ? -18.139 -6.086 17.360 1.00 90.88 120 GLY A N 1
ATOM 963 C CA . GLY A 1 120 ? -18.309 -7.413 16.774 1.00 90.88 120 GLY A CA 1
ATOM 964 C C . GLY A 1 120 ? -17.124 -7.910 15.944 1.00 90.88 120 GLY A C 1
ATOM 965 O O . GLY A 1 120 ? -17.305 -8.768 15.086 1.00 90.88 120 GLY A O 1
ATOM 966 N N . TYR A 1 121 ? -15.897 -7.444 16.211 1.00 89.81 121 TYR A N 1
ATOM 967 C CA . TYR A 1 121 ? -14.694 -7.932 15.509 1.00 89.81 121 TYR A CA 1
ATOM 968 C C . TYR A 1 121 ? -14.338 -9.401 15.811 1.00 89.81 121 TYR A C 1
ATOM 970 O O . TYR A 1 121 ? -13.481 -9.972 15.142 1.00 89.81 121 TYR A O 1
ATOM 978 N N . ASP A 1 122 ? -14.997 -10.024 16.793 1.00 86.56 122 ASP A N 1
ATOM 979 C CA . ASP A 1 122 ? -14.920 -11.465 17.073 1.00 86.56 122 ASP A CA 1
ATOM 980 C C . ASP A 1 122 ? -16.139 -12.253 16.537 1.00 86.56 122 ASP A C 1
ATOM 982 O O . ASP A 1 122 ? -16.205 -13.470 16.721 1.00 86.56 122 ASP A O 1
ATOM 986 N N . THR A 1 123 ? -17.094 -11.591 15.873 1.00 88.75 123 THR A N 1
ATOM 987 C CA . THR A 1 123 ? -18.315 -12.207 15.327 1.00 88.75 123 THR A CA 1
ATOM 988 C C . THR A 1 123 ? -18.100 -12.585 13.855 1.00 88.75 123 THR A C 1
ATOM 990 O O . THR A 1 123 ? -17.915 -11.683 13.036 1.00 88.75 123 THR A O 1
ATOM 993 N N . PRO A 1 124 ? -18.105 -13.882 13.481 1.00 88.12 124 PRO A N 1
ATOM 994 C CA . PRO A 1 124 ? -17.737 -14.332 12.134 1.00 88.12 124 PRO A CA 1
ATOM 995 C C . PRO A 1 124 ? -18.487 -13.638 10.991 1.00 88.12 124 PRO A C 1
ATOM 997 O O . PRO A 1 124 ? -17.858 -13.237 10.014 1.00 88.12 124 PRO A O 1
ATOM 1000 N N . GLU A 1 125 ? -19.798 -13.450 11.130 1.00 88.94 125 GLU A N 1
ATOM 1001 C CA . GLU A 1 125 ? -20.662 -12.848 10.111 1.00 88.94 125 GLU A CA 1
ATOM 1002 C C . GLU A 1 125 ? -20.296 -11.373 9.880 1.00 88.94 125 GLU A C 1
ATOM 1004 O O . GLU A 1 125 ? -20.110 -10.938 8.746 1.00 88.94 125 GLU A O 1
ATOM 1009 N N . LEU A 1 126 ? -20.086 -10.612 10.959 1.00 90.38 126 LEU A N 1
ATOM 1010 C CA . LEU A 1 126 ? -19.661 -9.208 10.885 1.00 90.38 126 LEU A CA 1
ATOM 1011 C C . LEU A 1 126 ? -18.242 -9.064 10.340 1.00 90.38 126 LEU A C 1
ATOM 1013 O O . LEU A 1 126 ? -17.929 -8.120 9.618 1.00 90.38 126 LEU A O 1
ATOM 1017 N N . VAL A 1 127 ? -17.367 -10.012 10.661 1.00 89.75 127 VAL A N 1
ATOM 1018 C CA . VAL A 1 127 ? -16.004 -9.994 10.145 1.00 89.75 127 VAL A CA 1
ATOM 1019 C C . VAL A 1 127 ? -15.978 -10.172 8.627 1.00 89.75 127 VAL A C 1
ATOM 1021 O O . VAL A 1 127 ? -15.212 -9.477 7.958 1.00 89.75 127 VAL A O 1
ATOM 1024 N N . GLN A 1 128 ? -16.820 -11.042 8.065 1.00 90.31 128 GLN A N 1
ATOM 1025 C CA . GLN A 1 128 ? -16.941 -11.168 6.608 1.00 90.31 128 GLN A CA 1
ATOM 1026 C C . GLN A 1 128 ? -17.376 -9.845 5.969 1.00 90.31 128 GLN A C 1
ATOM 1028 O O . GLN A 1 128 ? -16.786 -9.415 4.979 1.00 90.31 128 GLN A O 1
ATOM 1033 N N . GLU A 1 129 ? -18.326 -9.148 6.591 1.00 92.25 129 GLU A N 1
ATOM 1034 C CA . GLU A 1 129 ? -18.783 -7.830 6.150 1.00 92.25 129 GLU A CA 1
ATOM 1035 C C . GLU A 1 129 ? -17.672 -6.770 6.189 1.00 92.25 129 GLU A C 1
ATOM 1037 O O . GLU A 1 129 ? -17.536 -5.967 5.261 1.00 92.25 129 GLU A O 1
ATOM 1042 N N . TYR A 1 130 ? -16.825 -6.780 7.223 1.00 91.62 130 TYR A N 1
ATOM 1043 C CA . TYR A 1 130 ? -15.673 -5.880 7.293 1.00 91.62 130 TYR A CA 1
ATOM 1044 C C . TYR A 1 130 ? -14.635 -6.165 6.210 1.00 91.62 130 TYR A C 1
ATOM 1046 O O . TYR A 1 130 ? -14.059 -5.219 5.662 1.00 91.62 130 TYR A O 1
ATOM 1054 N N . LEU A 1 131 ? -14.415 -7.439 5.885 1.00 91.19 131 LEU A N 1
ATOM 1055 C CA . LEU A 1 131 ? -13.429 -7.869 4.897 1.00 91.19 131 LEU A CA 1
ATOM 1056 C C . LEU A 1 131 ? -13.918 -7.787 3.443 1.00 91.19 131 LEU A C 1
ATOM 1058 O O . LEU A 1 131 ? -13.101 -7.863 2.528 1.00 91.19 131 LEU A O 1
ATOM 1062 N N . TYR A 1 132 ? -15.219 -7.614 3.214 1.00 88.44 132 TYR A N 1
ATOM 1063 C CA . TYR A 1 132 ? -15.803 -7.520 1.875 1.00 88.44 132 TYR A CA 1
ATOM 1064 C C . TYR A 1 132 ? -15.109 -6.449 1.010 1.00 88.44 132 TYR A C 1
ATOM 1066 O O . TYR A 1 132 ? -14.731 -5.404 1.520 1.00 88.44 132 TYR A O 1
ATOM 1074 N N . GLU A 1 133 ? -14.936 -6.653 -0.298 1.00 84.12 133 GLU A N 1
ATOM 1075 C CA . GLU A 1 133 ? -14.245 -5.699 -1.204 1.00 84.12 133 GLU A CA 1
ATOM 1076 C C . GLU A 1 133 ? -12.772 -5.377 -0.878 1.00 84.12 133 GLU A C 1
ATOM 1078 O O . GLU A 1 133 ? -12.164 -4.564 -1.579 1.00 84.12 133 GLU A O 1
ATOM 1083 N N . LEU A 1 134 ? -12.150 -6.002 0.129 1.00 86.19 134 LEU A N 1
ATOM 1084 C CA . LEU A 1 134 ? -10.719 -5.812 0.348 1.00 86.19 134 LEU A CA 1
ATOM 1085 C C . LEU A 1 134 ? -9.905 -6.502 -0.754 1.00 86.19 134 LEU A C 1
ATOM 1087 O O . LEU A 1 134 ? -10.104 -7.692 -1.000 1.00 86.19 134 LEU A O 1
ATOM 1091 N N . PRO A 1 135 ? -8.936 -5.805 -1.380 1.00 77.81 135 PRO A N 1
ATOM 1092 C CA . PRO A 1 135 ? -8.056 -6.429 -2.367 1.00 77.81 135 PRO A CA 1
ATOM 1093 C C . PRO A 1 135 ? -7.142 -7.482 -1.729 1.00 77.81 135 PRO A C 1
ATOM 1095 O O . PRO A 1 135 ? -6.761 -8.453 -2.374 1.00 77.81 135 PRO A O 1
ATOM 1098 N N . PHE A 1 136 ? -6.784 -7.280 -0.463 1.00 85.19 136 PHE A N 1
ATOM 1099 C CA . PHE A 1 136 ? -6.046 -8.221 0.364 1.00 85.19 136 PHE A CA 1
ATOM 1100 C C . PHE A 1 136 ? -6.269 -7.854 1.839 1.00 85.19 136 PHE A C 1
ATOM 1102 O O . PHE A 1 136 ? -6.629 -6.716 2.161 1.00 85.19 136 PHE A O 1
ATOM 1109 N N . GLN A 1 137 ? -6.049 -8.806 2.746 1.00 89.88 137 GLN A N 1
ATOM 1110 C CA . GLN A 1 137 ? -6.138 -8.534 4.176 1.00 89.88 137 GLN A CA 1
ATOM 1111 C C . GLN A 1 137 ? -4.831 -7.916 4.686 1.00 89.88 137 GLN A C 1
ATOM 1113 O O . GLN A 1 137 ? -3.776 -8.549 4.633 1.00 89.88 137 GLN A O 1
ATOM 1118 N N . VAL A 1 138 ? -4.914 -6.689 5.206 1.00 93.88 138 VAL A N 1
ATOM 1119 C CA . VAL A 1 138 ? -3.787 -6.006 5.854 1.00 93.88 138 VAL A CA 1
ATOM 1120 C C . VAL A 1 138 ? -3.358 -6.775 7.093 1.00 93.88 138 VAL A C 1
ATOM 1122 O O . VAL A 1 138 ? -4.179 -7.275 7.861 1.00 93.88 138 VAL A O 1
ATOM 1125 N N . PHE A 1 139 ? -2.053 -6.825 7.320 1.00 94.00 139 PHE A N 1
ATOM 1126 C CA . PHE A 1 139 ? -1.480 -7.408 8.521 1.00 94.00 139 PHE A CA 1
ATOM 1127 C C . PHE A 1 139 ? -0.274 -6.604 8.980 1.00 94.00 139 PHE A C 1
ATOM 1129 O O . PHE A 1 139 ? 0.307 -5.812 8.233 1.00 94.00 139 PHE A O 1
ATOM 1136 N N . ASN A 1 140 ? 0.113 -6.811 10.231 1.00 93.94 140 ASN A N 1
ATOM 1137 C CA . ASN A 1 140 ? 1.392 -6.342 10.731 1.00 93.94 140 ASN A CA 1
ATOM 1138 C C . ASN A 1 140 ? 2.171 -7.476 11.380 1.00 93.94 140 ASN A C 1
ATOM 1140 O O . ASN A 1 140 ? 1.620 -8.515 11.734 1.00 93.94 140 ASN A O 1
ATOM 1144 N N . TYR A 1 141 ? 3.471 -7.282 11.522 1.00 93.12 141 TYR A N 1
ATOM 1145 C CA . TYR A 1 141 ? 4.324 -8.211 12.238 1.00 93.12 141 TYR A CA 1
ATOM 1146 C C . TYR A 1 141 ? 5.415 -7.441 12.979 1.00 93.12 141 TYR A C 1
ATOM 1148 O O . TYR A 1 141 ? 5.751 -6.297 12.645 1.00 93.12 141 TYR A O 1
ATOM 1156 N N . SER A 1 142 ? 5.949 -8.062 14.024 1.00 92.31 142 SER A N 1
ATOM 1157 C CA . SER A 1 142 ? 7.036 -7.480 14.808 1.00 92.31 142 SER A CA 1
ATOM 1158 C C . SER A 1 142 ? 8.377 -7.823 14.166 1.00 92.31 142 SER A C 1
ATOM 1160 O O . SER A 1 142 ? 8.679 -8.993 13.930 1.00 92.31 142 SER A O 1
ATOM 1162 N N . PHE A 1 143 ? 9.191 -6.803 13.914 1.00 92.12 143 PHE A N 1
ATOM 1163 C CA . PHE A 1 143 ? 10.577 -6.921 13.474 1.00 92.12 143 PHE A CA 1
ATOM 1164 C C . PHE A 1 143 ? 11.463 -6.109 14.421 1.00 92.1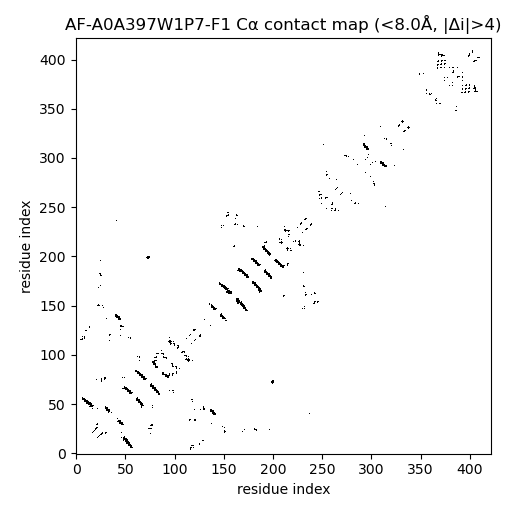2 143 PHE A C 1
ATOM 1166 O O . PHE A 1 143 ? 11.470 -4.877 14.391 1.00 92.12 143 PHE A O 1
ATOM 1173 N N . ASN A 1 144 ? 12.212 -6.793 15.289 1.00 90.25 144 ASN A N 1
ATOM 1174 C CA . ASN A 1 144 ? 12.925 -6.162 16.403 1.00 90.25 144 ASN A CA 1
ATOM 1175 C C . ASN A 1 144 ? 11.977 -5.296 17.258 1.00 90.25 144 ASN A C 1
ATOM 1177 O O . ASN A 1 144 ? 10.990 -5.793 17.794 1.00 90.25 144 ASN A O 1
ATOM 1181 N N . LYS A 1 145 ? 12.272 -3.996 17.380 1.00 90.50 145 LYS A N 1
ATOM 1182 C CA . LYS A 1 145 ? 11.447 -3.002 18.086 1.00 90.50 145 LYS A CA 1
ATOM 1183 C C . LYS A 1 145 ? 10.443 -2.295 17.166 1.00 90.50 145 LYS A C 1
ATOM 1185 O O . LYS A 1 145 ? 9.731 -1.404 17.622 1.00 90.50 145 LYS A O 1
ATOM 1190 N N . LEU A 1 146 ? 10.416 -2.642 15.879 1.00 93.25 146 LEU A N 1
ATOM 1191 C CA . LEU A 1 146 ? 9.526 -2.053 14.886 1.00 93.25 146 LEU A CA 1
ATOM 1192 C C . LEU A 1 146 ? 8.301 -2.947 14.693 1.00 93.25 146 LEU A C 1
ATOM 1194 O O . LEU A 1 146 ? 8.400 -4.174 14.666 1.00 93.25 146 LEU A O 1
ATOM 1198 N N . ARG A 1 147 ? 7.143 -2.317 14.514 1.00 93.81 147 ARG A N 1
ATOM 1199 C CA . ARG A 1 147 ? 5.941 -2.970 13.998 1.00 93.81 147 ARG A CA 1
ATOM 1200 C C . ARG A 1 147 ? 5.796 -2.551 12.544 1.00 93.81 147 ARG A C 1
ATOM 1202 O O . ARG A 1 147 ? 5.634 -1.361 12.287 1.00 93.81 147 ARG A O 1
ATOM 1209 N N . ILE A 1 148 ? 5.904 -3.506 11.627 1.00 95.62 148 ILE A N 1
ATOM 1210 C CA . ILE A 1 148 ? 5.807 -3.260 10.186 1.00 95.62 148 ILE A CA 1
ATOM 1211 C C . ILE A 1 148 ? 4.405 -3.655 9.735 1.00 95.62 148 ILE A C 1
ATOM 1213 O O . ILE A 1 148 ? 3.981 -4.786 9.964 1.00 95.62 148 ILE A O 1
ATOM 1217 N N . TRP A 1 149 ? 3.694 -2.720 9.112 1.00 96.31 149 TRP A N 1
ATOM 1218 C CA . TRP A 1 149 ? 2.402 -2.936 8.468 1.00 96.31 149 TRP A CA 1
ATOM 1219 C C . TRP A 1 149 ? 2.608 -3.195 6.979 1.00 96.31 149 TRP A C 1
ATOM 1221 O O . TRP A 1 149 ? 3.327 -2.443 6.323 1.00 96.31 149 TRP A O 1
ATOM 1231 N N . ILE A 1 150 ? 1.949 -4.221 6.444 1.00 96.25 150 ILE A N 1
ATOM 1232 C CA . ILE A 1 150 ? 1.907 -4.516 5.010 1.00 96.25 150 ILE A CA 1
ATOM 1233 C C . ILE A 1 150 ? 0.539 -4.090 4.481 1.00 96.25 150 ILE A C 1
ATOM 1235 O O . ILE A 1 150 ? -0.490 -4.645 4.862 1.00 96.25 150 ILE A O 1
ATOM 1239 N N . LEU A 1 151 ? 0.554 -3.058 3.639 1.00 94.56 151 LEU A N 1
ATOM 1240 C CA . LEU A 1 151 ? -0.600 -2.272 3.181 1.00 94.56 151 LEU A CA 1
ATOM 1241 C C . LEU A 1 151 ? -0.917 -2.481 1.701 1.00 94.56 151 LEU A C 1
ATOM 1243 O O . LEU A 1 151 ? -1.939 -2.015 1.212 1.00 94.56 151 LEU A O 1
ATOM 1247 N N . GLY A 1 152 ? -0.072 -3.213 0.996 1.00 92.12 152 GLY A N 1
ATOM 1248 C CA . GLY A 1 152 ? -0.324 -3.654 -0.358 1.00 92.12 152 GLY A CA 1
ATOM 1249 C C . GLY A 1 152 ? 0.702 -4.700 -0.731 1.00 92.12 152 GLY A C 1
ATOM 1250 O O . GLY A 1 152 ? 1.844 -4.641 -0.271 1.00 92.12 152 GLY A O 1
ATOM 1251 N N . VAL A 1 153 ? 0.297 -5.655 -1.560 1.00 90.31 153 VAL A N 1
ATOM 1252 C CA . VAL A 1 153 ? 1.195 -6.668 -2.105 1.00 90.31 153 VAL A CA 1
ATOM 1253 C C . VAL A 1 153 ? 1.067 -6.620 -3.620 1.00 90.31 153 VAL A C 1
ATOM 1255 O O . VAL A 1 153 ? -0.007 -6.849 -4.171 1.00 90.31 153 VAL A O 1
ATOM 1258 N N . GLY A 1 154 ? 2.160 -6.268 -4.289 1.00 87.69 154 GLY A N 1
ATOM 1259 C CA . GLY A 1 154 ? 2.286 -6.319 -5.740 1.00 87.69 154 GLY A CA 1
ATOM 1260 C C . GLY A 1 154 ? 3.360 -7.330 -6.114 1.00 87.69 154 GLY A C 1
ATOM 1261 O O . GLY A 1 154 ? 4.375 -7.414 -5.423 1.00 87.69 154 GLY A O 1
ATOM 1262 N N . LYS A 1 155 ? 3.151 -8.077 -7.202 1.00 88.00 155 LYS A N 1
ATOM 1263 C CA . LYS A 1 155 ? 4.135 -9.019 -7.754 1.00 88.00 155 LYS A CA 1
ATOM 1264 C C . LYS A 1 155 ? 4.774 -8.447 -9.015 1.00 88.00 155 LYS A C 1
ATOM 1266 O O . LYS A 1 155 ? 4.097 -7.846 -9.849 1.00 88.00 155 LYS A O 1
ATOM 1271 N N . SER A 1 156 ? 6.073 -8.657 -9.168 1.00 86.31 156 SER A N 1
ATOM 1272 C CA . SER A 1 156 ? 6.830 -8.410 -10.390 1.00 86.31 156 SER A CA 1
ATOM 1273 C C . SER A 1 156 ? 7.812 -9.553 -10.649 1.00 86.31 156 SER A C 1
ATOM 1275 O O . SER A 1 156 ? 8.032 -10.410 -9.796 1.00 86.31 156 SER A O 1
ATOM 1277 N N . ASN A 1 157 ? 8.433 -9.542 -11.828 1.00 83.62 157 ASN A N 1
ATOM 1278 C CA . ASN A 1 157 ? 9.527 -10.457 -12.157 1.00 83.62 157 ASN A CA 1
ATOM 1279 C C . ASN A 1 157 ? 10.900 -9.880 -11.763 1.00 83.62 157 ASN A C 1
ATOM 1281 O O . ASN A 1 157 ? 11.924 -10.383 -12.210 1.00 83.62 157 ASN A O 1
ATOM 1285 N N . ASN A 1 158 ? 10.938 -8.791 -10.987 1.00 83.12 158 ASN A N 1
ATOM 1286 C CA . ASN A 1 158 ? 12.186 -8.147 -10.603 1.00 83.12 158 ASN A CA 1
ATOM 1287 C C . ASN A 1 158 ? 12.776 -8.825 -9.359 1.00 83.12 158 ASN A C 1
ATOM 1289 O O . ASN A 1 158 ? 12.347 -8.566 -8.231 1.00 83.12 158 ASN A O 1
ATOM 1293 N N . GLU A 1 159 ? 13.781 -9.673 -9.569 1.00 85.25 159 GLU A N 1
ATOM 1294 C CA . GLU A 1 159 ? 14.520 -10.349 -8.494 1.00 85.25 159 GLU A CA 1
ATOM 1295 C C . GLU A 1 159 ? 15.167 -9.356 -7.526 1.00 85.25 159 GLU A C 1
ATOM 1297 O O . GLU A 1 159 ? 15.167 -9.590 -6.320 1.00 85.25 159 GLU A O 1
ATOM 1302 N N . ASN A 1 160 ? 15.605 -8.190 -8.018 1.00 83.81 160 ASN A N 1
ATOM 1303 C CA . ASN A 1 160 ? 16.182 -7.147 -7.1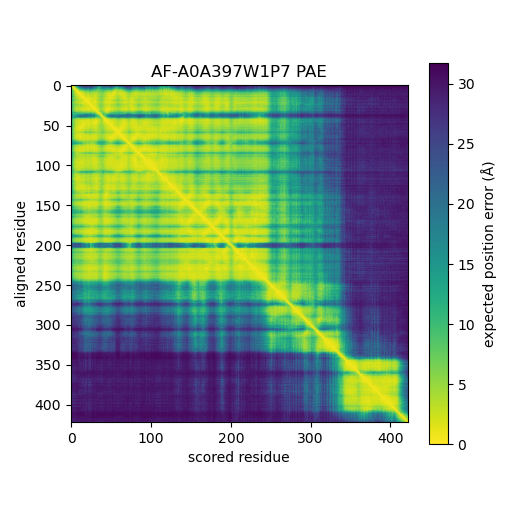70 1.00 83.81 160 ASN A CA 1
ATOM 1304 C C . ASN A 1 160 ? 15.168 -6.570 -6.180 1.00 83.81 160 ASN A C 1
ATOM 1306 O O . ASN A 1 160 ? 15.570 -5.903 -5.243 1.00 83.81 160 ASN A O 1
ATOM 1310 N N . PHE A 1 161 ? 13.862 -6.781 -6.358 1.00 85.31 161 PHE A N 1
ATOM 1311 C CA . PHE A 1 161 ? 12.835 -6.353 -5.400 1.00 85.31 161 PHE A CA 1
ATOM 1312 C C . PHE A 1 161 ? 12.261 -7.529 -4.607 1.00 85.31 161 PHE A C 1
ATOM 1314 O O . PHE A 1 161 ? 11.162 -7.418 -4.067 1.00 85.31 161 PHE A O 1
ATOM 1321 N N . ASN A 1 162 ? 12.961 -8.670 -4.550 1.00 89.62 162 ASN A N 1
ATOM 1322 C CA . ASN A 1 162 ? 12.420 -9.941 -4.056 1.00 89.62 162 ASN A CA 1
ATOM 1323 C C . ASN A 1 162 ? 11.032 -10.223 -4.662 1.00 89.62 162 ASN A C 1
ATOM 1325 O O . ASN A 1 162 ? 10.075 -10.524 -3.943 1.00 89.62 162 ASN A O 1
ATOM 1329 N N . PHE A 1 163 ? 10.909 -10.026 -5.981 1.00 89.94 163 PHE A N 1
ATOM 1330 C CA . PHE A 1 163 ? 9.673 -10.174 -6.756 1.00 89.94 163 PHE A CA 1
ATOM 1331 C C . PHE A 1 163 ? 8.522 -9.247 -6.346 1.00 89.94 163 PHE A C 1
ATOM 1333 O O . PHE A 1 163 ? 7.406 -9.397 -6.848 1.00 89.94 163 PHE A O 1
ATOM 1340 N N . ALA A 1 164 ? 8.752 -8.264 -5.474 1.00 90.75 164 ALA A N 1
ATOM 1341 C CA . ALA A 1 164 ? 7.764 -7.233 -5.217 1.00 90.75 164 ALA A CA 1
ATOM 1342 C C . ALA A 1 164 ? 7.619 -6.318 -6.428 1.00 90.75 164 ALA A C 1
ATOM 1344 O O . ALA A 1 164 ? 8.560 -6.052 -7.179 1.00 90.75 164 ALA A O 1
ATOM 1345 N N . GLY A 1 165 ? 6.401 -5.850 -6.634 1.00 88.50 165 GLY A N 1
ATOM 1346 C CA . GLY A 1 165 ? 6.043 -5.001 -7.749 1.00 88.50 165 GLY A CA 1
ATOM 1347 C C . GLY A 1 165 ? 5.196 -3.805 -7.341 1.00 88.50 165 GLY A C 1
ATOM 1348 O O . GLY A 1 165 ? 4.858 -3.645 -6.165 1.00 88.50 165 GLY A O 1
ATOM 1349 N N . PRO A 1 166 ? 4.806 -2.999 -8.338 1.00 86.62 166 PRO A N 1
ATOM 1350 C CA . PRO A 1 166 ? 3.906 -1.869 -8.170 1.00 86.62 166 PRO A CA 1
ATOM 1351 C C . PRO A 1 166 ? 2.689 -2.210 -7.317 1.00 86.62 166 PRO A C 1
ATOM 1353 O O . PRO A 1 166 ? 1.943 -3.146 -7.605 1.00 86.62 166 PRO A O 1
ATOM 1356 N N . GLY A 1 167 ? 2.439 -1.402 -6.291 1.00 87.06 167 GLY A N 1
ATOM 1357 C CA . GLY A 1 167 ? 1.365 -1.640 -5.325 1.00 87.06 167 GLY A CA 1
ATOM 1358 C C . GLY A 1 167 ? 1.787 -2.383 -4.075 1.00 87.06 167 GLY A C 1
ATOM 1359 O O . GLY A 1 167 ? 0.961 -2.506 -3.174 1.00 87.06 167 GLY A O 1
ATOM 1360 N N . PHE A 1 168 ? 3.039 -2.832 -3.985 1.00 93.94 168 PHE A N 1
ATOM 1361 C CA . PHE A 1 168 ? 3.603 -3.156 -2.689 1.00 93.94 168 PHE A CA 1
ATOM 1362 C C . PHE A 1 168 ? 3.718 -1.875 -1.862 1.00 93.94 168 PHE A C 1
ATOM 1364 O O . PHE A 1 168 ? 4.350 -0.905 -2.288 1.00 93.94 168 PHE A O 1
ATOM 1371 N N . LYS A 1 169 ? 3.099 -1.884 -0.683 1.00 95.50 169 LYS A N 1
ATOM 1372 C CA . LYS A 1 169 ? 3.100 -0.768 0.260 1.00 95.50 169 LYS A CA 1
ATOM 1373 C C . LYS A 1 169 ? 3.373 -1.310 1.653 1.00 95.50 169 LYS A C 1
ATOM 1375 O O . LYS A 1 169 ? 2.736 -2.277 2.077 1.00 95.50 169 LYS A O 1
ATOM 1380 N N . SER A 1 170 ? 4.267 -0.672 2.392 1.00 97.12 170 SER A N 1
ATOM 1381 C CA . SER A 1 170 ? 4.475 -0.972 3.805 1.00 97.12 170 SER A CA 1
ATOM 1382 C C . SER A 1 170 ? 4.710 0.291 4.613 1.00 97.12 170 SER A C 1
ATOM 1384 O O . SER A 1 170 ? 5.094 1.333 4.087 1.00 97.12 170 SER A O 1
ATOM 1386 N N . ALA A 1 171 ? 4.452 0.220 5.913 1.00 96.06 171 ALA A N 1
ATOM 1387 C CA . ALA A 1 171 ? 4.670 1.346 6.804 1.00 96.06 171 ALA A CA 1
ATOM 1388 C C . ALA A 1 171 ? 5.195 0.889 8.156 1.00 96.06 171 ALA A C 1
ATOM 1390 O O . ALA A 1 171 ? 4.938 -0.236 8.583 1.00 96.06 171 ALA A O 1
ATOM 1391 N N . PHE A 1 172 ? 5.892 1.776 8.856 1.00 95.31 172 PHE A N 1
ATOM 1392 C CA . PHE A 1 172 ? 6.152 1.628 10.284 1.00 95.31 172 PHE A CA 1
ATOM 1393 C C . PHE A 1 172 ? 6.367 2.980 10.957 1.00 95.31 172 PHE A C 1
ATOM 1395 O O . PHE A 1 172 ? 6.601 3.999 10.309 1.00 95.31 172 PHE A O 1
ATOM 1402 N N . ILE A 1 173 ? 6.291 2.984 12.286 1.00 92.81 173 ILE A N 1
ATOM 1403 C CA . ILE A 1 173 ? 6.477 4.184 13.100 1.00 92.81 173 ILE A CA 1
ATOM 1404 C C . ILE A 1 173 ? 7.820 4.092 13.811 1.00 92.81 173 ILE A C 1
ATOM 1406 O O . ILE A 1 173 ? 8.094 3.109 14.501 1.00 92.81 173 ILE A O 1
ATOM 1410 N N . HIS A 1 174 ? 8.641 5.131 13.678 1.00 92.56 174 HIS A N 1
ATOM 1411 C CA . HIS A 1 174 ? 9.895 5.248 14.411 1.00 92.56 174 HIS A CA 1
ATOM 1412 C C . HIS A 1 174 ? 10.275 6.713 14.672 1.00 92.56 174 HIS A C 1
ATOM 1414 O O . HIS A 1 174 ? 9.652 7.637 14.155 1.00 92.56 174 HIS A O 1
ATOM 1420 N N . SER A 1 175 ? 11.280 6.937 15.520 1.00 90.00 175 SER A N 1
ATOM 1421 C CA . SER A 1 175 ? 11.798 8.276 15.794 1.00 90.00 175 SER A CA 1
ATOM 1422 C C . SER A 1 175 ? 12.672 8.751 14.630 1.00 90.00 175 SER A C 1
ATOM 1424 O O . SER A 1 175 ? 13.588 8.043 14.214 1.00 90.00 175 SER A O 1
ATOM 1426 N N . TYR A 1 176 ? 12.399 9.949 14.120 1.00 88.19 176 TYR A N 1
ATOM 1427 C CA . TYR A 1 176 ? 13.178 10.642 13.093 1.00 88.19 176 TYR A CA 1
ATOM 1428 C C . TYR A 1 176 ? 13.408 12.078 13.564 1.00 88.19 176 TYR A C 1
ATOM 1430 O O . TYR A 1 176 ? 12.456 12.749 13.952 1.00 88.19 176 TYR A O 1
ATOM 1438 N N . ASN A 1 177 ? 14.660 12.546 13.610 1.00 86.06 177 ASN A N 1
ATOM 1439 C CA . ASN A 1 177 ? 15.013 13.854 14.191 1.00 86.06 177 ASN A CA 1
ATOM 1440 C C . ASN A 1 177 ? 14.403 14.103 15.594 1.00 86.06 177 ASN A C 1
ATOM 1442 O O . ASN A 1 177 ? 13.972 15.210 15.903 1.00 86.06 177 ASN A O 1
ATOM 1446 N N . ARG A 1 178 ? 14.364 13.068 16.451 1.00 85.50 178 ARG A N 1
ATOM 1447 C CA . ARG A 1 178 ? 13.747 13.086 17.799 1.00 85.50 178 ARG A CA 1
ATOM 1448 C C . ARG A 1 178 ? 12.223 13.290 17.821 1.00 85.50 178 ARG A C 1
ATOM 1450 O O . ARG A 1 178 ? 11.665 13.481 18.895 1.00 85.50 178 ARG A O 1
ATOM 1457 N N . GLN A 1 179 ? 11.551 13.190 16.677 1.00 86.75 179 GLN A N 1
ATOM 1458 C CA . GLN A 1 179 ? 10.095 13.255 16.562 1.00 86.75 179 GLN A CA 1
ATOM 1459 C C . GLN A 1 179 ? 9.522 11.905 16.139 1.00 86.75 179 GLN A C 1
ATOM 1461 O O . GLN A 1 179 ? 10.104 11.184 15.321 1.00 86.75 179 GLN A O 1
ATOM 1466 N N . ARG A 1 180 ? 8.347 11.561 16.670 1.00 88.00 180 ARG A N 1
ATOM 1467 C CA . ARG A 1 180 ? 7.617 10.368 16.237 1.00 88.00 180 ARG A CA 1
ATOM 1468 C C . ARG A 1 180 ? 7.176 10.564 14.786 1.00 88.00 180 ARG A C 1
ATOM 1470 O O . ARG A 1 180 ? 6.453 11.505 14.485 1.00 88.00 180 ARG A O 1
ATOM 1477 N N . SER A 1 181 ? 7.621 9.675 13.904 1.00 90.12 181 SER A N 1
ATOM 1478 C CA . SER A 1 181 ? 7.415 9.804 12.462 1.00 90.12 181 SER A CA 1
ATOM 1479 C C . SER A 1 181 ? 6.981 8.484 11.837 1.00 90.12 181 SER A C 1
ATOM 1481 O O . SER A 1 181 ? 7.306 7.400 12.330 1.00 90.12 181 SER A O 1
ATOM 1483 N N . ILE A 1 182 ? 6.241 8.585 10.739 1.00 92.38 182 ILE A N 1
ATOM 1484 C CA . ILE A 1 182 ? 5.784 7.447 9.947 1.00 92.38 182 ILE A CA 1
ATOM 1485 C C . ILE A 1 182 ? 6.690 7.328 8.731 1.00 92.38 182 IL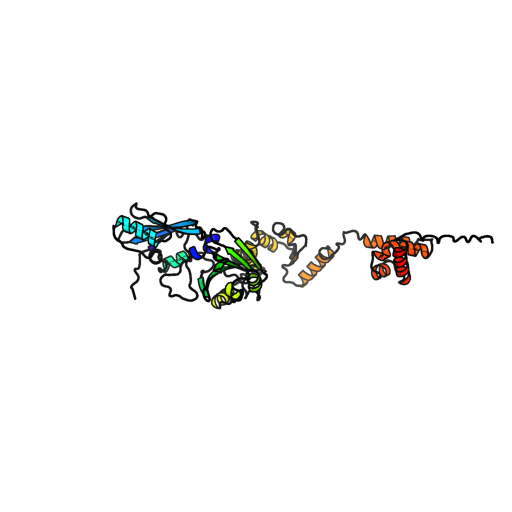E A C 1
ATOM 1487 O O . ILE A 1 182 ? 6.847 8.282 7.973 1.00 92.38 182 ILE A O 1
ATOM 1491 N N . PHE A 1 183 ? 7.255 6.146 8.539 1.00 94.62 183 PHE A N 1
ATOM 1492 C CA . PHE A 1 183 ? 7.977 5.771 7.335 1.00 94.62 183 PHE A CA 1
ATOM 1493 C C . PHE A 1 183 ? 7.013 4.990 6.456 1.00 94.62 183 PHE A C 1
ATOM 1495 O O . PHE A 1 183 ? 6.658 3.863 6.792 1.00 94.62 183 PHE A O 1
ATOM 1502 N N . PHE A 1 184 ? 6.563 5.603 5.367 1.00 95.00 184 PHE A N 1
ATOM 1503 C CA . PHE A 1 184 ? 5.722 4.973 4.358 1.00 95.00 184 PHE A CA 1
ATOM 1504 C C . PHE A 1 184 ? 6.592 4.571 3.169 1.00 95.00 184 PHE A C 1
ATOM 1506 O O . PHE A 1 184 ? 7.394 5.374 2.693 1.00 95.00 184 PHE A O 1
ATOM 1513 N N . GLN A 1 185 ? 6.483 3.323 2.737 1.00 96.94 185 GLN A N 1
ATOM 1514 C CA . GLN A 1 185 ? 7.384 2.685 1.786 1.00 96.94 185 GLN A CA 1
ATOM 1515 C C . GLN A 1 185 ? 6.571 2.093 0.641 1.00 96.94 185 GLN A C 1
ATOM 1517 O O . GLN A 1 185 ? 5.596 1.379 0.874 1.00 96.94 185 GLN A O 1
ATOM 1522 N N . GLU A 1 186 ? 6.990 2.360 -0.589 1.00 95.56 186 GLU A N 1
ATOM 1523 C CA . GLU A 1 186 ? 6.300 1.914 -1.798 1.00 95.56 186 GLU A CA 1
ATOM 1524 C C . GLU A 1 186 ? 7.308 1.332 -2.786 1.00 95.56 186 GLU A C 1
ATOM 1526 O O . GLU A 1 186 ? 8.422 1.845 -2.934 1.00 95.56 186 GLU A O 1
ATOM 1531 N N . VAL A 1 187 ? 6.915 0.257 -3.466 1.00 92.94 187 VAL A N 1
ATOM 1532 C CA . VAL A 1 187 ? 7.654 -0.265 -4.621 1.00 92.94 187 VAL A CA 1
ATOM 1533 C C . VAL A 1 187 ? 6.887 0.114 -5.875 1.00 92.94 187 VAL A C 1
ATOM 1535 O O . VAL A 1 187 ? 5.702 -0.192 -6.004 1.00 92.94 187 VAL A O 1
ATOM 1538 N N . GLU A 1 188 ? 7.592 0.753 -6.798 1.00 87.50 188 GLU A N 1
ATOM 1539 C CA . GLU A 1 188 ? 7.146 1.065 -8.150 1.00 87.50 188 GLU A CA 1
ATOM 1540 C C . GLU A 1 188 ? 7.897 0.189 -9.167 1.00 87.50 188 GLU A C 1
ATOM 1542 O O . GLU A 1 188 ? 8.701 -0.669 -8.810 1.00 87.50 188 GLU A O 1
ATOM 1547 N N . PHE A 1 189 ? 7.629 0.368 -10.463 1.00 77.50 189 PHE A N 1
ATOM 1548 C CA . PHE A 1 189 ? 8.172 -0.496 -11.524 1.00 77.50 189 PHE A CA 1
ATOM 1549 C C . PHE A 1 189 ? 9.701 -0.625 -11.525 1.00 77.50 189 PHE A C 1
ATOM 1551 O O . PHE A 1 189 ? 10.222 -1.713 -11.762 1.00 77.50 189 PHE A O 1
ATOM 1558 N N . SER A 1 190 ? 10.406 0.481 -11.300 1.00 80.88 190 SER A N 1
ATOM 1559 C CA . SER A 1 190 ? 11.868 0.560 -11.398 1.00 80.88 190 SER A CA 1
ATOM 1560 C C . SER A 1 190 ? 12.511 1.290 -10.223 1.00 80.88 190 SER A C 1
ATOM 1562 O O . SER A 1 190 ? 13.707 1.566 -10.257 1.00 80.88 190 SER A O 1
ATOM 1564 N N . GLU A 1 191 ? 11.726 1.656 -9.213 1.00 90.81 191 GLU A N 1
ATOM 1565 C CA . GLU A 1 191 ? 12.201 2.432 -8.075 1.00 90.81 191 GLU A CA 1
ATOM 1566 C C . GLU A 1 191 ? 11.448 2.065 -6.799 1.00 90.81 191 GLU A C 1
ATOM 1568 O O . GLU A 1 191 ? 10.304 1.612 -6.820 1.00 90.81 191 GLU A O 1
ATOM 1573 N N . CYS A 1 192 ? 12.104 2.289 -5.671 1.00 92.88 192 CYS A N 1
ATOM 1574 C CA . CYS A 1 192 ? 11.518 2.235 -4.347 1.00 92.88 192 CYS A CA 1
ATOM 1575 C C . CYS A 1 192 ? 11.451 3.650 -3.786 1.00 92.88 192 CYS A C 1
ATOM 1577 O O . CYS A 1 192 ? 12.414 4.420 -3.869 1.00 92.88 192 CYS A O 1
ATOM 1579 N N . ARG A 1 193 ? 10.315 3.983 -3.182 1.00 95.00 193 ARG A N 1
ATOM 1580 C CA . ARG A 1 193 ? 10.048 5.292 -2.598 1.00 95.00 193 ARG A CA 1
ATOM 1581 C C . ARG A 1 193 ? 9.865 5.151 -1.099 1.00 95.00 193 ARG A C 1
ATOM 1583 O O . ARG A 1 193 ? 9.161 4.260 -0.634 1.00 95.00 193 ARG A O 1
ATOM 1590 N N . ILE A 1 194 ? 10.486 6.051 -0.346 1.00 96.56 194 ILE A N 1
ATOM 1591 C CA . ILE A 1 194 ? 10.226 6.216 1.083 1.00 96.56 194 ILE A CA 1
ATOM 1592 C C . ILE A 1 194 ? 9.755 7.639 1.305 1.00 96.56 194 ILE A C 1
ATOM 1594 O O . ILE A 1 194 ? 10.466 8.591 0.982 1.00 96.56 194 ILE A O 1
ATOM 1598 N N . THR A 1 195 ? 8.587 7.788 1.907 1.00 94.19 195 THR A N 1
ATOM 1599 C CA . THR A 1 195 ? 8.074 9.073 2.356 1.00 94.19 195 THR A CA 1
ATOM 1600 C C . THR A 1 195 ? 7.969 9.075 3.873 1.00 94.19 195 THR A C 1
ATOM 1602 O O . THR A 1 195 ? 7.290 8.244 4.472 1.00 94.19 195 THR A O 1
ATOM 1605 N N . ILE A 1 196 ? 8.661 10.025 4.498 1.00 93.00 196 ILE A N 1
ATOM 1606 C CA . ILE A 1 196 ? 8.644 10.230 5.943 1.00 93.00 196 ILE A CA 1
ATOM 1607 C C . ILE A 1 196 ? 7.654 11.345 6.258 1.00 93.00 196 ILE A C 1
ATOM 1609 O O . ILE A 1 196 ? 7.791 12.453 5.731 1.00 93.00 196 ILE A O 1
ATOM 1613 N N . TYR A 1 197 ? 6.697 11.041 7.129 1.00 88.69 197 TYR A N 1
ATOM 1614 C CA . TYR A 1 197 ? 5.706 11.975 7.649 1.00 88.69 197 TYR A CA 1
ATOM 1615 C C . TYR A 1 197 ? 6.001 12.245 9.123 1.00 88.69 197 TYR A C 1
ATOM 1617 O O . TYR A 1 197 ? 5.992 11.317 9.937 1.00 88.69 197 TYR A O 1
ATOM 1625 N N . THR A 1 198 ? 6.273 13.502 9.467 1.00 83.12 198 THR A N 1
ATOM 1626 C CA . THR A 1 198 ? 6.463 13.935 10.859 1.00 83.12 198 THR A CA 1
ATOM 1627 C C . THR A 1 198 ? 5.167 14.487 11.454 1.00 83.12 198 THR A C 1
ATOM 1629 O O . THR A 1 198 ? 4.203 14.784 10.743 1.00 83.12 198 THR A O 1
ATOM 1632 N N . GLU A 1 199 ? 5.169 14.666 12.772 1.00 70.62 199 GLU A N 1
ATOM 1633 C CA . GLU A 1 199 ? 4.080 15.266 13.547 1.00 70.62 199 GLU A CA 1
ATOM 1634 C C . GLU A 1 199 ? 3.585 16.601 12.946 1.00 70.62 199 GLU A C 1
ATOM 1636 O O . GLU A 1 199 ? 4.367 17.442 12.488 1.00 70.62 199 GLU A O 1
ATOM 1641 N N . GLY A 1 200 ? 2.260 16.758 12.884 1.00 63.28 200 GLY A N 1
ATOM 1642 C CA . GLY A 1 200 ? 1.553 17.889 12.281 1.00 63.28 200 GLY A CA 1
ATOM 1643 C C . GLY A 1 200 ? 1.451 17.858 10.751 1.00 63.28 200 GLY A C 1
ATOM 1644 O O . GLY A 1 200 ? 1.051 18.863 10.166 1.00 63.28 200 GLY A O 1
ATOM 1645 N N . ASN A 1 201 ? 1.856 16.762 10.092 1.00 61.31 201 ASN A N 1
ATOM 1646 C CA . ASN A 1 201 ? 1.938 16.642 8.626 1.00 61.31 201 ASN A CA 1
ATOM 1647 C C . ASN A 1 201 ? 2.811 17.745 7.973 1.00 61.31 201 ASN A C 1
ATOM 1649 O O . ASN A 1 201 ? 2.664 18.061 6.794 1.00 61.31 201 ASN A O 1
ATOM 1653 N N . ARG A 1 202 ? 3.712 18.361 8.760 1.00 59.22 202 ARG A N 1
ATOM 1654 C CA . ARG A 1 202 ? 4.449 19.588 8.399 1.00 59.22 202 ARG A CA 1
ATOM 1655 C C . ARG A 1 202 ? 5.665 19.330 7.513 1.00 59.22 202 ARG A C 1
ATOM 1657 O O . ARG A 1 202 ? 6.039 20.198 6.732 1.00 59.22 202 ARG A O 1
ATOM 1664 N N . LEU A 1 203 ? 6.287 18.155 7.623 1.00 62.09 203 LEU A N 1
ATOM 1665 C CA . LEU A 1 203 ? 7.437 17.760 6.809 1.00 62.09 203 LEU A CA 1
ATOM 1666 C C . LEU A 1 203 ? 7.151 16.427 6.122 1.00 62.09 203 LEU A C 1
ATOM 1668 O O . LEU A 1 203 ? 7.058 15.382 6.766 1.00 62.09 203 LEU A O 1
ATOM 1672 N N . LYS A 1 204 ? 7.056 16.487 4.791 1.00 77.81 204 LYS A N 1
ATOM 1673 C CA . LYS A 1 204 ? 7.034 15.330 3.896 1.00 77.81 204 LYS A CA 1
ATOM 1674 C C . LYS A 1 204 ? 8.391 15.240 3.208 1.00 77.81 204 LYS A C 1
ATOM 1676 O O . LYS A 1 204 ? 8.630 15.940 2.225 1.00 77.81 204 LYS A O 1
ATOM 1681 N N . LYS A 1 205 ? 9.293 14.390 3.708 1.00 88.75 205 LYS A N 1
ATOM 1682 C CA . LYS A 1 205 ? 10.564 14.121 3.014 1.00 88.75 205 LYS A CA 1
ATOM 1683 C C . LYS A 1 205 ? 10.439 12.833 2.220 1.00 88.75 205 LYS A C 1
ATOM 1685 O O . LYS A 1 205 ? 10.111 11.795 2.785 1.00 88.75 205 LYS A O 1
ATOM 1690 N N . THR A 1 206 ? 10.682 12.914 0.916 1.00 93.81 206 THR A N 1
ATOM 1691 C CA . THR A 1 206 ? 10.603 11.761 0.016 1.00 93.81 206 THR A CA 1
ATOM 1692 C C . THR A 1 206 ? 11.983 11.425 -0.518 1.00 93.81 206 THR A C 1
ATOM 1694 O O . THR A 1 206 ? 12.706 12.311 -0.966 1.00 93.81 206 THR A O 1
ATOM 1697 N N . PHE A 1 207 ? 12.325 10.146 -0.466 1.00 94.69 207 PHE A N 1
ATOM 1698 C CA . PHE A 1 207 ? 13.547 9.569 -1.004 1.00 94.69 207 PHE A CA 1
ATOM 1699 C C . PHE A 1 207 ? 13.166 8.545 -2.063 1.00 94.69 207 PHE A C 1
ATOM 1701 O O . PHE A 1 207 ? 12.157 7.850 -1.916 1.00 94.69 207 PHE A O 1
ATOM 1708 N N . VAL A 1 208 ? 13.962 8.467 -3.122 1.00 95.25 208 VAL A N 1
ATOM 1709 C CA . VAL A 1 208 ? 13.733 7.555 -4.241 1.00 95.25 208 VAL A CA 1
ATOM 1710 C C . VAL A 1 208 ? 15.052 6.877 -4.567 1.00 95.25 208 VAL A C 1
ATOM 1712 O O . VAL A 1 208 ? 16.069 7.542 -4.759 1.00 95.25 208 VAL A O 1
ATOM 1715 N N . GLY A 1 209 ? 15.047 5.553 -4.604 1.00 92.38 209 GLY A N 1
ATOM 1716 C CA . GLY A 1 209 ? 16.209 4.750 -4.962 1.00 92.38 209 GLY A CA 1
ATOM 1717 C C . GLY A 1 209 ? 15.834 3.659 -5.949 1.00 92.38 209 GLY A C 1
ATOM 1718 O O . GLY A 1 209 ? 14.668 3.307 -6.092 1.00 92.38 209 GLY A O 1
ATOM 1719 N N . CYS A 1 210 ? 16.834 3.114 -6.629 1.00 91.25 210 CYS A N 1
ATOM 1720 C CA . CYS A 1 210 ? 16.656 2.025 -7.586 1.00 91.25 210 CYS A CA 1
ATOM 1721 C C . CYS A 1 210 ? 16.271 0.690 -6.938 1.00 91.25 210 CYS A C 1
ATOM 1723 O O . CYS A 1 210 ? 15.817 -0.186 -7.656 1.00 91.25 210 CYS A O 1
ATOM 1725 N N . ASP A 1 211 ? 16.465 0.535 -5.624 1.00 91.75 211 ASP A N 1
ATOM 1726 C CA . ASP A 1 211 ? 16.170 -0.666 -4.836 1.00 91.75 211 ASP A CA 1
ATOM 1727 C C . ASP A 1 211 ? 16.005 -0.327 -3.336 1.00 91.75 211 ASP A C 1
ATOM 1729 O O . ASP A 1 211 ? 16.372 0.783 -2.916 1.00 91.75 211 ASP A O 1
ATOM 1733 N N . PRO A 1 212 ? 15.478 -1.257 -2.508 1.00 95.06 212 PRO A N 1
ATOM 1734 C CA . PRO A 1 212 ? 15.250 -1.025 -1.082 1.00 95.06 212 PRO A CA 1
ATOM 1735 C C . PRO A 1 212 ? 16.497 -0.616 -0.286 1.00 95.06 212 PRO A C 1
ATOM 1737 O O . PRO A 1 212 ? 16.398 0.237 0.596 1.00 95.06 212 PRO A O 1
ATOM 1740 N N . ASN A 1 213 ? 17.674 -1.187 -0.566 1.00 95.38 213 ASN A N 1
ATOM 1741 C CA . ASN A 1 213 ? 18.904 -0.817 0.143 1.00 95.38 213 ASN A CA 1
ATOM 1742 C C . ASN A 1 213 ? 19.379 0.572 -0.286 1.00 95.38 213 ASN A C 1
ATOM 1744 O O . ASN A 1 213 ? 19.721 1.389 0.567 1.00 95.38 213 ASN A O 1
ATOM 1748 N N . SER A 1 214 ? 19.372 0.852 -1.590 1.00 94.38 214 SER A N 1
ATOM 1749 C CA . SER A 1 214 ? 19.740 2.152 -2.154 1.00 94.38 214 SER A CA 1
ATOM 1750 C C . SER A 1 214 ? 18.922 3.289 -1.540 1.00 94.38 214 SER A C 1
ATOM 1752 O O . SER A 1 214 ? 19.498 4.261 -1.044 1.00 94.38 214 SER A O 1
ATOM 1754 N N . VAL A 1 215 ? 17.592 3.153 -1.477 1.00 95.12 215 VAL A N 1
ATOM 1755 C CA . VAL A 1 215 ? 16.737 4.204 -0.904 1.00 95.12 215 VAL A CA 1
ATOM 1756 C C . VAL A 1 215 ? 16.956 4.369 0.607 1.00 95.12 215 VAL A C 1
ATOM 1758 O O . VAL A 1 215 ? 17.058 5.497 1.086 1.00 95.12 215 VAL A O 1
ATOM 1761 N N . TRP A 1 216 ? 17.129 3.281 1.367 1.00 96.44 216 TRP A N 1
ATOM 1762 C CA . TRP A 1 216 ? 17.409 3.363 2.809 1.00 96.44 216 TRP A CA 1
ATOM 1763 C C . TRP A 1 216 ? 18.797 3.938 3.123 1.00 96.44 216 TRP A C 1
ATOM 1765 O O . TRP A 1 216 ? 18.949 4.693 4.088 1.00 96.44 216 TRP A O 1
ATOM 1775 N N . ASN A 1 217 ? 19.790 3.677 2.271 1.00 94.81 217 ASN A N 1
ATOM 1776 C CA . ASN A 1 217 ? 21.109 4.299 2.369 1.00 94.81 217 ASN A CA 1
ATOM 1777 C C . ASN A 1 217 ? 21.028 5.825 2.206 1.00 94.81 217 ASN A C 1
ATOM 1779 O O . ASN A 1 217 ? 21.696 6.544 2.951 1.00 94.81 217 ASN A O 1
ATOM 1783 N N . GLN A 1 218 ? 20.174 6.327 1.302 1.00 94.75 218 GLN A N 1
ATOM 1784 C CA . GLN A 1 218 ? 19.929 7.769 1.143 1.00 94.75 218 GLN A CA 1
ATOM 1785 C C . GLN A 1 218 ? 19.217 8.389 2.351 1.00 94.75 218 GLN A C 1
ATOM 1787 O O . GLN A 1 218 ? 19.518 9.523 2.727 1.00 94.75 218 GLN A O 1
ATOM 1792 N N . VAL A 1 219 ? 18.277 7.662 2.969 1.00 93.69 219 VAL A N 1
ATOM 1793 C CA . VAL A 1 219 ? 17.611 8.122 4.198 1.00 93.69 219 VAL A CA 1
ATOM 1794 C C . VAL A 1 219 ? 18.642 8.326 5.309 1.00 93.69 219 VAL A C 1
ATOM 1796 O O . VAL A 1 219 ? 18.566 9.309 6.046 1.00 93.69 219 VAL A O 1
ATOM 1799 N N . GLY A 1 220 ? 19.614 7.416 5.426 1.00 92.06 220 GLY A N 1
ATOM 1800 C CA . GLY A 1 220 ? 20.719 7.521 6.379 1.00 92.06 220 GLY A CA 1
ATOM 1801 C C . GLY A 1 220 ? 20.345 7.194 7.830 1.00 92.06 220 GLY A C 1
ATOM 1802 O O . GLY A 1 220 ? 21.150 7.432 8.729 1.00 92.06 220 GLY A O 1
ATOM 1803 N N . TYR A 1 221 ? 19.161 6.623 8.062 1.00 90.25 221 TYR A N 1
ATOM 1804 C CA . TYR A 1 221 ? 18.677 6.147 9.362 1.00 90.25 221 TYR A CA 1
ATOM 1805 C C . TYR A 1 221 ? 18.567 4.625 9.372 1.00 90.25 221 TYR A C 1
ATOM 1807 O O . TYR A 1 221 ? 18.487 4.008 8.316 1.00 90.25 221 TYR A O 1
ATOM 1815 N N . LEU A 1 222 ? 18.539 4.029 10.570 1.00 91.75 222 LEU A N 1
ATOM 1816 C CA . LEU A 1 222 ? 18.372 2.580 10.746 1.00 91.75 222 LEU A CA 1
ATOM 1817 C C . LEU A 1 222 ? 19.415 1.739 9.979 1.00 91.75 222 LEU A C 1
ATOM 1819 O O . LEU A 1 222 ? 19.130 0.614 9.575 1.00 91.75 222 LEU A O 1
ATOM 1823 N N . LYS A 1 223 ? 20.639 2.269 9.823 1.00 92.19 223 LYS A N 1
ATOM 1824 C CA . LYS A 1 223 ? 21.738 1.672 9.038 1.00 92.19 223 LYS A CA 1
ATOM 1825 C C . LYS A 1 223 ? 22.158 0.270 9.496 1.00 92.19 223 LYS A C 1
ATOM 1827 O O . LYS A 1 223 ? 22.856 -0.422 8.766 1.00 92.19 223 LYS A O 1
ATOM 1832 N N . GLN A 1 224 ? 21.759 -0.145 10.698 1.00 94.19 224 GLN A N 1
ATOM 1833 C CA . GLN A 1 224 ? 21.983 -1.499 11.200 1.00 94.19 224 GLN A CA 1
ATOM 1834 C C . GLN A 1 224 ? 21.118 -2.564 10.504 1.00 94.19 224 GLN A C 1
ATOM 1836 O O . GLN A 1 224 ? 21.375 -3.753 10.670 1.00 94.19 224 GLN A O 1
ATOM 1841 N N . PHE A 1 225 ? 20.078 -2.162 9.769 1.00 95.19 225 PHE A N 1
ATOM 1842 C CA . PHE A 1 225 ? 19.170 -3.066 9.069 1.00 95.19 225 PHE A CA 1
ATOM 1843 C C . PHE A 1 225 ? 19.313 -2.918 7.557 1.00 95.19 225 PHE A C 1
ATOM 1845 O O . PHE A 1 225 ? 19.581 -1.831 7.046 1.00 95.19 225 PHE A O 1
ATOM 1852 N N . ARG A 1 226 ? 19.082 -4.012 6.828 1.00 95.06 226 ARG A N 1
ATOM 1853 C CA . ARG A 1 226 ? 18.982 -3.963 5.365 1.00 95.06 226 ARG A CA 1
ATOM 1854 C C . ARG A 1 226 ? 17.654 -3.325 4.969 1.00 95.06 226 ARG A C 1
ATOM 1856 O O . ARG A 1 226 ? 16.630 -3.563 5.613 1.00 95.06 226 ARG A O 1
ATOM 1863 N N . GLY A 1 227 ? 17.643 -2.588 3.863 1.00 95.31 227 GLY A N 1
ATOM 1864 C CA . GLY A 1 227 ? 16.434 -1.967 3.333 1.00 95.31 227 GLY A CA 1
ATOM 1865 C C . GLY A 1 227 ? 15.325 -2.984 3.060 1.00 95.31 227 GLY A C 1
ATOM 1866 O O . GLY A 1 227 ? 14.179 -2.748 3.425 1.00 95.31 227 GLY A O 1
ATOM 1867 N N . TYR A 1 228 ? 15.668 -4.170 2.548 1.00 95.62 228 TYR A N 1
ATOM 1868 C CA . TYR A 1 228 ? 14.713 -5.270 2.346 1.00 95.62 228 TYR A CA 1
ATOM 1869 C C . TYR A 1 228 ? 14.015 -5.724 3.639 1.00 95.62 228 TYR A C 1
ATOM 1871 O O . TYR A 1 228 ? 12.824 -6.036 3.623 1.00 95.62 228 TYR A O 1
ATOM 1879 N N . GLN A 1 229 ? 14.714 -5.701 4.780 1.00 95.94 229 GLN A N 1
ATOM 1880 C CA . GLN A 1 229 ? 14.129 -6.038 6.082 1.00 95.94 229 GLN A CA 1
ATOM 1881 C C . GLN A 1 229 ? 13.151 -4.958 6.552 1.00 95.94 229 GLN A C 1
ATOM 1883 O O . GLN A 1 229 ? 12.086 -5.282 7.073 1.00 95.94 229 GLN A O 1
ATOM 1888 N N . LEU A 1 230 ? 13.497 -3.684 6.338 1.00 96.88 230 LEU A N 1
ATOM 1889 C CA . LEU A 1 230 ? 12.668 -2.533 6.712 1.00 96.88 230 LEU A CA 1
ATOM 1890 C C . LEU A 1 230 ? 11.422 -2.396 5.830 1.00 96.88 230 LEU A C 1
ATOM 1892 O O . LEU A 1 230 ? 10.346 -2.088 6.341 1.00 96.88 230 LEU A O 1
ATOM 1896 N N . PHE A 1 231 ? 11.537 -2.684 4.531 1.00 96.44 231 PHE A N 1
ATOM 1897 C CA . PHE A 1 231 ? 10.386 -2.800 3.628 1.00 96.44 231 PHE A CA 1
ATOM 1898 C C . PHE A 1 231 ? 9.485 -3.983 3.997 1.00 96.44 231 PHE A C 1
ATOM 1900 O O . PHE A 1 231 ? 8.283 -3.943 3.742 1.00 96.44 231 PHE A O 1
ATOM 1907 N N . GLY A 1 232 ? 10.071 -5.020 4.594 1.00 95.56 232 GLY A N 1
ATOM 1908 C CA . GLY A 1 232 ? 9.416 -6.274 4.937 1.00 95.56 232 GLY A CA 1
ATOM 1909 C C . GLY A 1 232 ? 9.446 -7.337 3.846 1.00 95.56 232 GLY A C 1
ATOM 1910 O O . GLY A 1 232 ? 8.765 -8.352 3.946 1.00 95.56 232 GLY A O 1
ATOM 1911 N N . LEU A 1 233 ? 10.281 -7.132 2.832 1.00 95.06 233 LEU A N 1
ATOM 1912 C CA . LEU A 1 233 ? 10.467 -8.045 1.710 1.00 95.06 233 LEU A CA 1
ATOM 1913 C C . LEU A 1 233 ? 11.274 -9.291 2.075 1.00 95.06 233 LEU A C 1
ATOM 1915 O O . LEU A 1 233 ? 11.177 -10.284 1.369 1.00 95.06 233 LEU A O 1
ATOM 1919 N N . ASP A 1 234 ? 12.026 -9.278 3.174 1.00 93.31 234 ASP A N 1
ATOM 1920 C CA . ASP A 1 234 ? 12.708 -10.476 3.693 1.00 93.31 234 ASP A CA 1
ATOM 1921 C C . ASP A 1 234 ? 11.782 -11.371 4.539 1.00 93.31 234 ASP A C 1
ATOM 1923 O O . ASP A 1 234 ? 12.173 -12.455 4.969 1.00 93.31 234 ASP A O 1
ATOM 1927 N N . ASN A 1 235 ? 10.559 -10.923 4.840 1.00 94.25 235 ASN A N 1
ATOM 1928 C CA . ASN A 1 235 ? 9.636 -11.702 5.653 1.00 94.25 235 ASN A CA 1
ATOM 1929 C C . ASN A 1 235 ? 9.066 -12.881 4.844 1.00 94.25 235 ASN A C 1
ATOM 1931 O O . ASN A 1 235 ? 8.449 -12.682 3.800 1.00 94.25 235 ASN A O 1
ATOM 1935 N N . GLN A 1 236 ? 9.211 -14.108 5.359 1.00 93.38 236 GLN A N 1
ATOM 1936 C CA . GLN A 1 236 ? 8.774 -15.322 4.658 1.00 93.38 236 GLN A CA 1
ATOM 1937 C C . GLN A 1 236 ? 7.274 -15.327 4.331 1.00 93.38 236 GLN A C 1
ATOM 1939 O O . GLN A 1 236 ? 6.877 -15.776 3.261 1.00 93.38 236 GLN A O 1
ATOM 1944 N N . TYR A 1 237 ? 6.430 -14.815 5.229 1.00 93.00 237 TYR A N 1
ATOM 1945 C CA . TYR A 1 237 ? 4.992 -14.740 4.984 1.00 93.00 237 TYR A CA 1
ATOM 1946 C C . TYR A 1 237 ? 4.675 -13.752 3.854 1.00 93.00 237 TYR A C 1
ATOM 1948 O O . TYR A 1 237 ? 3.885 -14.065 2.968 1.00 93.00 237 TYR A O 1
ATOM 1956 N N . VAL A 1 238 ? 5.347 -12.594 3.834 1.00 94.12 238 VAL A N 1
ATOM 1957 C CA . VAL A 1 238 ? 5.244 -11.619 2.736 1.00 94.12 238 VAL A CA 1
ATOM 1958 C C . VAL A 1 238 ? 5.704 -12.236 1.415 1.00 94.12 238 VAL A C 1
ATOM 1960 O O . VAL A 1 238 ? 5.016 -12.092 0.410 1.00 94.12 238 VAL A O 1
ATOM 1963 N N . GLN A 1 239 ? 6.818 -12.970 1.412 1.00 93.94 239 GLN A N 1
ATOM 1964 C CA . GLN A 1 239 ? 7.328 -13.643 0.216 1.00 93.94 239 GLN A CA 1
ATOM 1965 C C . GLN A 1 239 ? 6.365 -14.711 -0.309 1.00 93.94 239 GLN A C 1
ATOM 1967 O O . GLN A 1 239 ? 6.057 -14.725 -1.499 1.00 93.94 239 GLN A O 1
ATOM 1972 N N . ASN A 1 240 ? 5.811 -15.543 0.574 1.00 91.81 240 ASN A N 1
ATOM 1973 C CA . ASN A 1 240 ? 4.811 -16.540 0.195 1.00 91.81 240 ASN A CA 1
ATOM 1974 C C . ASN A 1 240 ? 3.556 -15.880 -0.404 1.00 91.81 240 ASN A C 1
ATOM 1976 O O . ASN A 1 240 ? 3.006 -16.380 -1.385 1.00 91.81 240 ASN A O 1
ATOM 1980 N N . LEU A 1 241 ? 3.124 -14.738 0.148 1.00 90.81 241 LEU A N 1
ATOM 1981 C CA . LEU A 1 241 ? 2.015 -13.954 -0.402 1.00 90.81 241 LEU A CA 1
ATOM 1982 C C . LEU A 1 241 ? 2.343 -13.356 -1.772 1.00 90.81 241 LEU A C 1
ATOM 1984 O O . LEU A 1 241 ? 1.524 -13.432 -2.679 1.00 90.81 241 LEU A O 1
ATOM 1988 N N . ILE A 1 242 ? 3.532 -12.777 -1.952 1.00 91.19 242 ILE A N 1
ATOM 1989 C CA . ILE A 1 242 ? 3.957 -12.249 -3.256 1.00 91.19 242 ILE A CA 1
ATOM 1990 C C . ILE A 1 242 ? 3.966 -13.374 -4.294 1.00 91.19 242 ILE A C 1
ATOM 1992 O O . ILE A 1 242 ? 3.487 -13.196 -5.412 1.00 91.19 242 ILE A O 1
ATOM 1996 N N . GLN A 1 243 ? 4.471 -14.553 -3.933 1.00 87.69 243 GLN A N 1
ATOM 1997 C CA . GLN A 1 243 ? 4.549 -15.692 -4.842 1.00 87.69 243 GLN A CA 1
ATOM 1998 C C . GLN A 1 243 ? 3.170 -16.244 -5.219 1.00 87.69 243 GLN A C 1
ATOM 2000 O O . GLN A 1 243 ? 2.979 -16.585 -6.391 1.00 87.69 243 GLN A O 1
ATOM 2005 N N . SER A 1 244 ? 2.211 -16.268 -4.285 1.00 86.88 244 SER A N 1
ATOM 2006 C CA . SER A 1 244 ? 0.848 -16.761 -4.528 1.00 86.88 244 SER A CA 1
ATOM 2007 C C . SER A 1 244 ? 0.004 -15.843 -5.415 1.00 86.88 244 SER A C 1
ATOM 2009 O O . SER A 1 244 ? -0.989 -16.298 -5.985 1.00 86.88 244 SER A O 1
ATOM 2011 N N . ILE A 1 245 ? 0.402 -14.577 -5.597 1.00 83.88 245 ILE A N 1
ATOM 2012 C CA . ILE A 1 245 ? -0.279 -13.667 -6.521 1.00 83.88 245 ILE A CA 1
ATOM 2013 C C . ILE A 1 245 ? -0.162 -14.201 -7.952 1.00 83.88 245 ILE A C 1
ATOM 2015 O O . ILE A 1 245 ? 0.927 -14.314 -8.534 1.00 83.88 245 ILE A O 1
ATOM 2019 N N . HIS A 1 246 ? -1.322 -14.480 -8.541 1.00 78.81 246 HIS A N 1
ATOM 2020 C CA . HIS A 1 246 ? -1.451 -14.729 -9.964 1.00 78.81 246 HIS A CA 1
ATOM 2021 C C . HIS A 1 246 ? -1.529 -13.387 -10.697 1.00 78.81 246 HIS A C 1
ATOM 2023 O O . HIS A 1 246 ? -2.501 -12.644 -10.558 1.00 78.81 246 HIS A O 1
ATOM 2029 N N . VAL A 1 247 ? -0.485 -13.058 -11.458 1.00 76.94 247 VAL A N 1
ATOM 2030 C CA . VAL A 1 247 ? -0.490 -11.868 -12.315 1.00 76.94 247 VAL A CA 1
ATOM 2031 C C . VAL A 1 247 ? -1.391 -12.175 -13.508 1.00 76.94 247 VAL A C 1
ATOM 2033 O O . VAL A 1 247 ? -1.075 -13.107 -14.246 1.00 76.94 247 VAL A O 1
ATOM 2036 N N . PRO A 1 248 ? -2.489 -11.425 -13.718 1.00 75.12 248 PRO A N 1
ATOM 2037 C CA . PRO A 1 248 ? -3.397 -11.701 -14.818 1.00 75.12 248 PRO A CA 1
ATOM 2038 C C . PRO A 1 248 ? -2.654 -11.509 -16.139 1.00 75.12 248 PRO A C 1
ATOM 2040 O O . PRO A 1 248 ? -2.094 -10.442 -16.407 1.00 75.12 248 PRO A O 1
ATOM 2043 N N . THR A 1 249 ? -2.644 -12.549 -16.960 1.00 78.88 249 THR A N 1
ATOM 2044 C CA . THR A 1 249 ? -2.129 -12.533 -18.327 1.00 78.88 249 THR A CA 1
ATOM 2045 C C . THR A 1 249 ? -3.278 -12.793 -19.294 1.00 78.88 249 THR A C 1
ATOM 2047 O O . THR A 1 249 ? -4.339 -13.278 -18.908 1.00 78.88 249 THR A O 1
ATOM 2050 N N . CYS A 1 250 ? -3.090 -12.412 -20.552 1.00 78.12 250 CYS A N 1
ATOM 2051 C CA . CYS A 1 250 ? -4.026 -12.736 -21.619 1.00 78.12 250 CYS A CA 1
ATOM 2052 C C . CYS A 1 250 ? -3.247 -13.119 -22.871 1.00 78.12 250 CYS A C 1
ATOM 2054 O O . CYS A 1 250 ? -2.158 -12.601 -23.131 1.00 78.12 250 CYS A O 1
ATOM 2056 N N . SER A 1 251 ? -3.824 -14.032 -23.636 1.00 81.06 251 SER A N 1
ATOM 2057 C CA . SER A 1 251 ? -3.430 -14.348 -25.000 1.00 81.06 251 SER A CA 1
ATOM 2058 C C . SER A 1 251 ? -4.332 -13.605 -25.991 1.00 81.06 251 SER A C 1
ATOM 2060 O O . SER A 1 251 ? -5.323 -12.985 -25.603 1.00 81.06 251 SER A O 1
ATOM 2062 N N . LEU A 1 252 ? -4.007 -13.670 -27.285 1.00 76.00 252 LEU A N 1
ATOM 2063 C CA . LEU A 1 252 ? -4.794 -13.008 -28.330 1.00 76.00 252 LEU A CA 1
ATOM 2064 C C . LEU A 1 252 ? -6.263 -13.469 -28.340 1.00 76.00 252 LEU A C 1
ATOM 2066 O O . LEU A 1 252 ? -7.161 -12.655 -28.541 1.00 76.00 252 LEU A O 1
ATOM 2070 N N . SER A 1 253 ? -6.514 -14.759 -28.097 1.00 80.19 253 SER A N 1
ATOM 2071 C CA . SER A 1 253 ? -7.872 -15.315 -28.045 1.00 80.19 253 SER A CA 1
ATOM 2072 C C . SER A 1 253 ? -8.693 -14.779 -26.877 1.00 80.19 253 SER A C 1
ATOM 2074 O O . SER A 1 253 ? -9.917 -14.771 -26.952 1.00 80.19 253 SER A O 1
ATOM 2076 N N . ASP A 1 254 ? -8.039 -14.287 -25.823 1.00 83.31 254 ASP A N 1
ATOM 2077 C CA . ASP A 1 254 ? -8.726 -13.784 -24.638 1.00 83.31 254 ASP A CA 1
ATOM 2078 C C . ASP A 1 254 ? -9.125 -12.309 -24.752 1.00 83.31 254 ASP A C 1
ATOM 2080 O O . ASP A 1 254 ? -9.808 -11.789 -23.871 1.00 83.31 254 ASP A O 1
ATOM 2084 N N . TRP A 1 255 ? -8.733 -11.607 -25.820 1.00 80.81 255 TRP A N 1
ATOM 2085 C CA . TRP A 1 255 ? -9.015 -10.173 -25.959 1.00 80.81 255 TRP A CA 1
ATOM 2086 C C . TRP A 1 255 ? -10.511 -9.850 -26.100 1.00 80.81 255 TRP A C 1
ATOM 2088 O O . TRP A 1 255 ? -10.925 -8.716 -25.853 1.00 80.81 255 TRP A O 1
ATOM 2098 N N . THR A 1 256 ? -11.335 -10.837 -26.454 1.00 81.19 256 THR A N 1
ATOM 2099 C CA . THR A 1 256 ? -12.802 -10.731 -26.464 1.00 81.19 256 THR A CA 1
ATOM 2100 C C . THR A 1 256 ? -13.430 -11.005 -25.093 1.00 81.19 256 THR A C 1
ATOM 2102 O O . THR A 1 256 ? -14.582 -10.632 -24.868 1.00 81.19 256 THR A O 1
ATOM 2105 N N . ASN A 1 257 ? -12.688 -11.603 -24.152 1.00 85.25 257 ASN A N 1
ATOM 2106 C CA . ASN A 1 257 ? -13.147 -11.856 -22.790 1.00 85.25 257 ASN A CA 1
ATOM 2107 C C . ASN A 1 257 ? -13.077 -10.566 -21.966 1.00 85.25 257 ASN A C 1
ATOM 2109 O O . ASN A 1 257 ? -12.041 -10.199 -21.409 1.00 85.25 257 ASN A O 1
ATOM 2113 N N . GLU A 1 258 ? -14.213 -9.879 -21.868 1.00 83.00 258 GLU A N 1
ATOM 2114 C CA . GLU A 1 258 ? -14.306 -8.590 -21.187 1.00 83.00 258 GLU A CA 1
ATOM 2115 C C . GLU A 1 258 ? -13.892 -8.659 -19.712 1.00 83.00 258 GLU A C 1
ATOM 2117 O O . GLU A 1 258 ? -13.232 -7.744 -19.212 1.00 83.00 258 GLU A O 1
ATOM 2122 N N . HIS A 1 259 ? -14.222 -9.751 -19.018 1.00 80.44 259 HIS A N 1
ATOM 2123 C CA . HIS A 1 259 ? -13.873 -9.919 -17.612 1.00 80.44 259 HIS A CA 1
ATOM 2124 C C . HIS A 1 259 ? -12.356 -10.048 -17.425 1.00 80.44 259 HIS A C 1
ATOM 2126 O O . HIS A 1 259 ? -11.763 -9.280 -16.662 1.00 80.44 259 HIS A O 1
ATOM 2132 N N . LEU A 1 260 ? -11.710 -10.956 -18.168 1.00 83.06 260 LEU A N 1
ATOM 2133 C CA . LEU A 1 260 ? -10.259 -11.149 -18.094 1.00 83.06 260 LEU A CA 1
ATOM 2134 C C . LEU A 1 260 ? -9.514 -9.884 -18.524 1.00 83.06 260 LEU A C 1
ATOM 2136 O O . LEU A 1 260 ? -8.618 -9.423 -17.818 1.00 83.06 260 LEU A O 1
ATOM 2140 N N . MET A 1 261 ? -9.912 -9.277 -19.640 1.00 82.56 261 MET A N 1
ATOM 2141 C CA . MET A 1 261 ? -9.265 -8.066 -20.135 1.00 82.56 261 MET A CA 1
ATOM 2142 C C . MET A 1 261 ? -9.436 -6.888 -19.176 1.00 82.56 261 MET A C 1
ATOM 2144 O O . MET A 1 261 ? -8.520 -6.081 -19.030 1.00 82.56 261 MET A O 1
ATOM 2148 N N . THR A 1 262 ? -10.551 -6.818 -18.442 1.00 80.69 262 THR A N 1
ATOM 2149 C CA . THR A 1 262 ? -10.729 -5.831 -17.369 1.00 80.69 262 THR A CA 1
ATOM 2150 C C . THR A 1 262 ? -9.756 -6.073 -16.215 1.00 80.69 262 THR A C 1
ATOM 2152 O O . THR A 1 262 ? -9.195 -5.109 -15.688 1.00 80.69 262 THR A O 1
ATOM 2155 N N . LEU A 1 263 ? -9.520 -7.329 -15.819 1.00 76.69 263 LEU A N 1
ATOM 2156 C CA . LEU A 1 263 ? -8.522 -7.675 -14.796 1.00 76.69 263 LEU A CA 1
ATOM 2157 C C . LEU A 1 263 ? -7.103 -7.312 -15.256 1.00 76.69 263 LEU A C 1
ATOM 2159 O O . LEU A 1 263 ? -6.368 -6.648 -14.521 1.00 76.69 263 LEU A O 1
ATOM 2163 N N . VAL A 1 264 ? -6.748 -7.667 -16.493 1.00 81.69 264 VAL A N 1
ATOM 2164 C CA . VAL A 1 264 ? -5.461 -7.331 -17.123 1.00 81.69 264 VAL A CA 1
ATOM 2165 C C . VAL A 1 264 ? -5.279 -5.815 -17.205 1.00 81.69 264 VAL A C 1
AT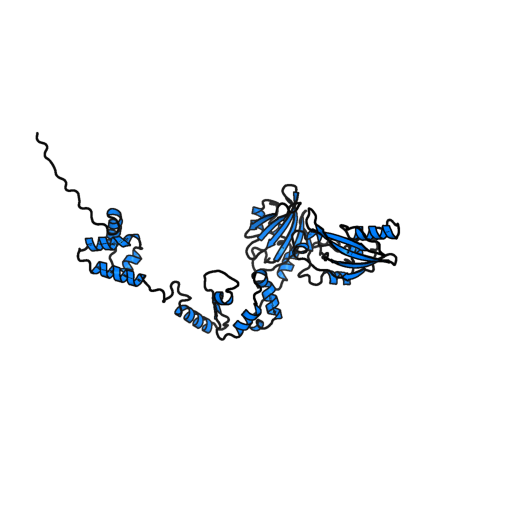OM 2167 O O . VAL A 1 264 ? -4.241 -5.301 -16.789 1.00 81.69 264 VAL A O 1
ATOM 2170 N N . TYR A 1 265 ? -6.289 -5.071 -17.663 1.00 77.75 265 TYR A N 1
ATOM 2171 C CA . TYR A 1 265 ? -6.247 -3.610 -17.727 1.00 77.75 265 TYR A CA 1
ATOM 2172 C C . TYR A 1 265 ? -6.067 -2.993 -16.337 1.00 77.75 265 TYR A C 1
ATOM 2174 O O . TYR A 1 265 ? -5.185 -2.154 -16.146 1.00 77.75 265 TYR A O 1
ATOM 2182 N N . LYS A 1 266 ? -6.860 -3.421 -15.344 1.00 72.62 266 LYS A N 1
ATOM 2183 C CA . LYS A 1 266 ? -6.759 -2.921 -13.963 1.00 72.62 266 LYS A CA 1
ATOM 2184 C C . LYS A 1 266 ? -5.362 -3.133 -13.381 1.00 72.62 266 LYS A C 1
ATOM 2186 O O . LYS A 1 266 ? -4.851 -2.224 -12.730 1.00 72.62 266 LYS A O 1
ATOM 2191 N N . HIS A 1 267 ? -4.757 -4.293 -13.630 1.00 72.44 267 HIS A N 1
ATOM 2192 C CA . HIS A 1 267 ? -3.437 -4.638 -13.111 1.00 72.44 267 HIS A CA 1
ATOM 2193 C C . HIS A 1 267 ? -2.298 -3.920 -13.854 1.00 72.44 267 HIS A C 1
ATOM 2195 O O . HIS A 1 267 ? -1.416 -3.337 -13.227 1.00 72.44 267 HIS A O 1
ATOM 2201 N N . HIS A 1 268 ? -2.311 -3.932 -15.190 1.00 75.00 268 HIS A N 1
ATOM 2202 C CA . HIS A 1 268 ? -1.161 -3.505 -15.999 1.00 75.0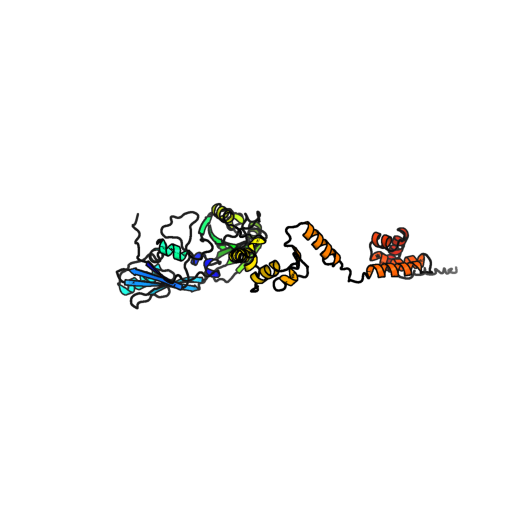0 268 HIS A CA 1
ATOM 2203 C C . HIS A 1 268 ? -1.238 -2.066 -16.508 1.00 75.00 268 HIS A C 1
ATOM 2205 O O . HIS A 1 268 ? -0.194 -1.449 -16.719 1.00 75.00 268 HIS A O 1
ATOM 2211 N N . LEU A 1 269 ? -2.441 -1.524 -16.724 1.00 69.75 269 LEU A N 1
ATOM 2212 C CA . LEU A 1 269 ? -2.642 -0.275 -17.470 1.00 69.75 269 LEU A CA 1
ATOM 2213 C C . LEU A 1 269 ? -3.332 0.830 -16.662 1.00 69.75 269 LEU A C 1
ATOM 2215 O O . LEU A 1 269 ? -2.922 1.979 -16.781 1.00 69.75 269 LEU A O 1
ATOM 2219 N N . LYS A 1 270 ? -4.310 0.522 -15.797 1.00 69.00 270 LYS A N 1
ATOM 2220 C CA . LYS A 1 270 ? -5.116 1.533 -15.076 1.00 69.00 270 LYS A CA 1
ATOM 2221 C C . LYS A 1 270 ? -4.267 2.536 -14.291 1.00 69.00 270 LYS A C 1
ATOM 2223 O O . LYS A 1 270 ? -4.558 3.724 -14.308 1.00 69.00 270 LYS A O 1
ATOM 2228 N N . ARG A 1 271 ? -3.204 2.078 -13.620 1.00 61.84 271 ARG A N 1
ATOM 2229 C CA . ARG A 1 271 ? -2.288 2.959 -12.865 1.00 61.84 271 ARG A CA 1
ATOM 2230 C C . ARG A 1 271 ? -1.365 3.802 -13.753 1.00 61.84 271 ARG A C 1
ATOM 2232 O O . ARG A 1 271 ? -0.688 4.687 -13.251 1.00 61.84 271 ARG A O 1
ATOM 2239 N N . ARG A 1 272 ? -1.311 3.510 -15.054 1.00 60.72 272 ARG A N 1
ATOM 2240 C CA . ARG A 1 272 ? -0.394 4.118 -16.027 1.00 60.72 272 ARG A CA 1
ATOM 2241 C C . ARG A 1 272 ? -1.082 5.094 -16.983 1.00 60.72 272 ARG A C 1
ATOM 2243 O O . ARG A 1 272 ? -0.393 5.750 -17.756 1.00 60.72 272 ARG A O 1
ATOM 2250 N N . THR A 1 273 ? -2.412 5.187 -16.956 1.00 57.81 273 THR A N 1
ATOM 2251 C CA . THR A 1 273 ? -3.194 6.046 -17.854 1.00 57.81 273 THR A CA 1
ATOM 2252 C C . THR A 1 273 ? -3.939 7.111 -17.051 1.00 57.81 273 THR A C 1
ATOM 2254 O O . THR A 1 273 ? -4.837 6.780 -16.283 1.00 57.81 273 THR A O 1
ATOM 2257 N N . SER A 1 274 ? -3.577 8.386 -17.224 1.00 50.34 274 SER A N 1
ATOM 2258 C CA . SER A 1 274 ? -4.244 9.535 -16.585 1.00 50.34 274 SER A CA 1
ATOM 2259 C C . SER A 1 274 ? -5.579 9.906 -17.244 1.00 50.34 274 SER A C 1
ATOM 2261 O O . SER A 1 274 ? -6.438 10.503 -16.603 1.00 50.34 274 SER A O 1
ATOM 2263 N N . ALA A 1 275 ? -5.771 9.533 -18.512 1.00 53.44 275 ALA A N 1
ATOM 2264 C CA . ALA A 1 275 ? -7.007 9.747 -19.254 1.00 53.44 275 ALA A CA 1
ATOM 2265 C C . ALA A 1 275 ? -7.956 8.542 -19.123 1.00 53.44 275 ALA A C 1
ATOM 2267 O O . ALA A 1 275 ? -7.510 7.391 -19.129 1.00 53.44 275 ALA A O 1
ATOM 2268 N N . GLN A 1 276 ? -9.269 8.801 -19.069 1.00 58.00 276 GLN A N 1
ATOM 2269 C CA . GLN A 1 276 ? -10.304 7.783 -19.286 1.00 58.00 276 GLN A CA 1
ATOM 2270 C C . GLN A 1 276 ? -10.224 7.291 -20.737 1.00 58.00 276 GLN A C 1
ATOM 2272 O O . GLN A 1 276 ? -10.940 7.754 -21.621 1.00 58.00 276 GLN A O 1
ATOM 2277 N N . VAL A 1 277 ? -9.299 6.376 -21.006 1.00 61.78 277 VAL A N 1
ATOM 2278 C CA . VAL A 1 277 ? -9.163 5.773 -22.327 1.00 61.78 277 VAL A CA 1
ATOM 2279 C C . VAL A 1 277 ? -10.127 4.610 -22.433 1.00 61.78 277 VAL A C 1
ATOM 2281 O O . VAL A 1 277 ? -10.146 3.723 -21.578 1.00 61.78 277 VAL A O 1
ATOM 2284 N N . ASN A 1 278 ? -10.900 4.595 -23.518 1.00 73.06 278 ASN A N 1
ATOM 2285 C CA . ASN A 1 278 ? -11.717 3.452 -23.896 1.00 73.06 278 ASN A CA 1
ATOM 2286 C C . ASN A 1 278 ? -10.812 2.324 -24.426 1.00 73.06 278 ASN A C 1
ATOM 2288 O O . ASN A 1 278 ? -10.748 2.042 -25.621 1.00 73.06 278 ASN A O 1
ATOM 2292 N N . TRP A 1 279 ? -10.056 1.716 -23.511 1.00 74.81 279 TRP A N 1
ATOM 2293 C CA . TRP A 1 279 ? -9.111 0.638 -23.788 1.00 74.81 279 TRP A CA 1
ATOM 2294 C C . TRP A 1 279 ? -9.811 -0.569 -24.421 1.00 74.81 279 TRP A C 1
ATOM 2296 O O . TRP A 1 279 ? -9.234 -1.226 -25.278 1.00 74.81 279 TRP A O 1
ATOM 2306 N N . GLN A 1 280 ? -11.071 -0.829 -24.056 1.00 76.75 280 GLN A N 1
ATOM 2307 C CA . GLN A 1 280 ? -11.868 -1.908 -24.640 1.00 76.75 280 GLN A CA 1
ATOM 2308 C C . GLN A 1 280 ? -12.055 -1.703 -26.142 1.00 76.75 280 GLN A C 1
ATOM 2310 O O . GLN A 1 280 ? -11.872 -2.642 -26.914 1.00 76.75 280 GLN A O 1
ATOM 2315 N N . LYS A 1 281 ? -12.386 -0.474 -26.556 1.00 78.75 281 LYS A N 1
ATOM 2316 C CA . LYS A 1 281 ? -12.518 -0.123 -27.970 1.00 78.75 281 LYS A CA 1
ATOM 2317 C C . LYS A 1 281 ? -11.204 -0.335 -28.719 1.00 78.75 281 LYS A C 1
ATOM 2319 O O . LYS A 1 281 ? -11.227 -0.953 -29.770 1.00 78.75 281 LYS A O 1
ATOM 2324 N N . LEU A 1 282 ? -10.068 0.070 -28.144 1.00 76.69 282 LEU A N 1
ATOM 2325 C CA . LEU A 1 282 ? -8.752 -0.139 -28.760 1.00 76.69 282 LEU A CA 1
ATOM 2326 C C . LEU A 1 282 ? -8.498 -1.617 -29.111 1.00 76.69 282 LEU A C 1
ATOM 2328 O O . LEU A 1 282 ? -8.131 -1.921 -30.244 1.00 76.69 282 LEU A O 1
ATOM 2332 N N . PHE A 1 283 ? -8.699 -2.538 -28.162 1.00 77.81 283 PHE A N 1
ATOM 2333 C CA . PHE A 1 283 ? -8.470 -3.965 -28.420 1.00 77.81 283 PHE A CA 1
ATOM 2334 C C . PHE A 1 283 ? -9.513 -4.560 -29.377 1.00 77.81 283 PHE A C 1
ATOM 2336 O O . PHE A 1 283 ? -9.150 -5.357 -30.239 1.00 77.81 283 PHE A O 1
ATOM 2343 N N . LYS A 1 284 ? -10.789 -4.156 -29.273 1.00 80.19 284 LYS A N 1
ATOM 2344 C CA . LYS A 1 284 ? -11.865 -4.610 -30.176 1.00 80.19 284 LYS A CA 1
ATOM 2345 C C . LYS A 1 284 ? -11.630 -4.160 -31.616 1.00 80.19 284 LYS A C 1
ATOM 2347 O O . LYS A 1 284 ? -11.665 -4.995 -32.520 1.00 80.19 284 LYS A O 1
ATOM 2352 N N . ASP A 1 285 ? -11.335 -2.876 -31.810 1.00 77.44 285 ASP A N 1
ATOM 2353 C CA . ASP A 1 285 ? -11.005 -2.310 -33.114 1.00 77.44 285 ASP A CA 1
ATOM 2354 C C . ASP A 1 285 ? -9.828 -3.099 -33.692 1.00 77.44 285 ASP A C 1
ATOM 2356 O O . ASP A 1 285 ? -9.922 -3.630 -34.794 1.00 77.44 285 ASP A O 1
ATOM 2360 N N . TRP A 1 286 ? -8.764 -3.316 -32.920 1.00 76.56 286 TRP A N 1
ATOM 2361 C CA . TRP A 1 286 ? -7.587 -4.023 -33.415 1.00 76.56 286 TRP A CA 1
ATOM 2362 C C . TRP A 1 286 ? -7.837 -5.487 -33.816 1.00 76.56 286 TRP A C 1
ATOM 2364 O O . TRP A 1 286 ? -7.335 -5.925 -34.851 1.00 76.56 286 TRP A O 1
ATOM 2374 N N . ILE A 1 287 ? -8.642 -6.247 -33.067 1.00 76.69 287 ILE A N 1
ATOM 2375 C CA . ILE A 1 287 ? -9.017 -7.617 -33.474 1.00 76.69 287 ILE A CA 1
ATOM 2376 C C . ILE A 1 287 ? -9.718 -7.610 -34.836 1.00 76.69 287 ILE A C 1
ATOM 2378 O O . ILE A 1 287 ? -9.473 -8.501 -35.650 1.00 76.69 287 ILE A O 1
ATOM 2382 N N . SER A 1 288 ? -10.568 -6.607 -35.076 1.00 76.88 288 SER A N 1
ATOM 2383 C CA . SER A 1 288 ? -11.350 -6.482 -36.309 1.00 76.88 288 SER A CA 1
ATOM 2384 C C . SER A 1 288 ? -10.557 -5.974 -37.519 1.00 76.88 288 SER A C 1
ATOM 2386 O O . SER A 1 288 ? -11.015 -6.141 -38.645 1.00 76.88 288 SER A O 1
ATOM 2388 N N . HIS A 1 289 ? -9.370 -5.386 -37.323 1.00 74.12 289 HIS A N 1
ATOM 2389 C CA . HIS A 1 289 ? -8.546 -4.901 -38.434 1.00 74.12 289 HIS A CA 1
ATOM 2390 C C . HIS A 1 289 ? -7.840 -6.058 -39.148 1.00 74.12 289 HIS A C 1
ATOM 2392 O O . HIS A 1 289 ? -7.204 -6.893 -38.507 1.00 74.12 289 HIS A O 1
ATOM 2398 N N . GLU A 1 290 ? -7.865 -6.060 -40.482 1.00 70.94 290 GLU A N 1
ATOM 2399 C CA . GLU A 1 290 ? -7.151 -7.049 -41.308 1.00 70.94 290 GLU A CA 1
ATOM 2400 C C . GLU A 1 290 ? -5.627 -6.985 -41.111 1.00 70.94 290 GLU A C 1
ATOM 2402 O O . GLU A 1 290 ? -4.940 -8.006 -41.149 1.00 70.94 290 GLU A O 1
ATOM 2407 N N . ASN A 1 291 ? -5.097 -5.792 -40.824 1.00 72.69 291 ASN A N 1
ATOM 2408 C CA . ASN A 1 291 ? -3.678 -5.591 -40.561 1.00 72.69 291 ASN A CA 1
ATOM 2409 C C . ASN A 1 291 ? -3.276 -6.150 -39.189 1.00 72.69 291 ASN A C 1
ATOM 2411 O O . ASN A 1 291 ? -3.843 -5.812 -38.146 1.00 72.69 291 ASN A O 1
ATOM 2415 N N . THR A 1 292 ? -2.234 -6.980 -39.179 1.00 74.56 292 THR A N 1
ATOM 2416 C CA . THR A 1 292 ? -1.681 -7.560 -37.948 1.00 74.56 292 THR A CA 1
ATOM 2417 C C . THR A 1 292 ? -0.772 -6.597 -37.191 1.00 74.56 292 THR A C 1
ATOM 2419 O O . THR A 1 292 ? -0.594 -6.757 -35.983 1.00 74.56 292 THR A O 1
ATOM 2422 N N . ILE A 1 293 ? -0.219 -5.593 -37.877 1.00 73.56 293 ILE A N 1
ATOM 2423 C CA . ILE A 1 293 ? 0.652 -4.573 -37.294 1.00 73.56 293 ILE A CA 1
ATOM 2424 C C . ILE A 1 293 ? -0.185 -3.385 -36.828 1.00 73.56 293 ILE A C 1
ATOM 2426 O O . ILE A 1 293 ? -0.979 -2.848 -37.599 1.00 73.56 293 ILE A O 1
ATOM 2430 N N . ILE A 1 294 ? 0.069 -2.916 -35.608 1.00 73.44 294 ILE A N 1
ATOM 2431 C CA . ILE A 1 294 ? -0.357 -1.592 -35.160 1.00 73.44 294 ILE A CA 1
ATOM 2432 C C . ILE A 1 294 ? 0.850 -0.679 -35.000 1.00 73.44 294 ILE A C 1
ATOM 2434 O O . ILE A 1 294 ? 1.904 -1.085 -34.504 1.00 73.44 294 ILE A O 1
ATOM 2438 N N . GLU A 1 295 ? 0.670 0.576 -35.380 1.00 72.44 295 GLU A N 1
ATOM 2439 C CA . GLU A 1 295 ? 1.560 1.660 -35.000 1.00 72.44 295 GLU A CA 1
ATOM 2440 C C . GLU A 1 295 ? 1.039 2.231 -33.673 1.00 72.44 295 GLU A C 1
ATOM 2442 O O . GLU A 1 295 ? -0.070 2.756 -33.580 1.00 72.44 295 GLU A O 1
ATOM 2447 N N . LEU A 1 296 ? 1.806 2.043 -32.600 1.00 69.44 296 LEU A N 1
ATOM 2448 C CA . LEU A 1 296 ? 1.348 2.312 -31.240 1.00 69.44 296 LEU A CA 1
ATOM 2449 C C . LEU A 1 296 ? 1.145 3.806 -30.975 1.00 69.44 296 LEU A C 1
ATOM 2451 O O . LEU A 1 296 ? 0.367 4.137 -30.088 1.00 69.44 296 LEU A O 1
ATOM 2455 N N . ARG A 1 297 ? 1.810 4.718 -31.697 1.00 68.50 297 ARG A N 1
ATOM 2456 C CA . ARG A 1 297 ? 1.654 6.159 -31.461 1.00 68.50 297 ARG A CA 1
ATOM 2457 C C . ARG A 1 297 ? 0.277 6.641 -31.875 1.00 68.50 297 ARG A C 1
ATOM 2459 O O . ARG A 1 297 ? -0.362 7.295 -31.073 1.00 68.50 297 ARG A O 1
ATOM 2466 N N . SER A 1 298 ? -0.175 6.343 -33.085 1.00 66.31 298 SER A N 1
ATOM 2467 C CA . SER A 1 298 ? -1.504 6.717 -33.583 1.00 66.31 298 SER A CA 1
ATOM 2468 C C . SER A 1 298 ? -2.604 6.053 -32.756 1.00 66.31 298 SER A C 1
ATOM 2470 O O . SER A 1 298 ? -3.559 6.711 -32.349 1.00 66.31 298 SER A O 1
ATOM 2472 N N . ALA A 1 299 ? -2.416 4.782 -32.398 1.00 64.75 299 ALA A N 1
ATOM 2473 C CA . ALA A 1 299 ? -3.349 4.036 -31.559 1.00 64.75 299 ALA A CA 1
ATOM 2474 C C . ALA A 1 299 ? -3.418 4.542 -30.102 1.00 64.75 299 ALA A C 1
ATOM 2476 O O . ALA A 1 299 ? -4.469 4.475 -29.463 1.00 64.75 299 ALA A O 1
ATOM 2477 N N . LEU A 1 300 ? -2.305 5.055 -29.566 1.00 66.94 300 LEU A N 1
ATOM 2478 C CA . LEU A 1 300 ? -2.164 5.510 -28.177 1.00 66.94 300 LEU A CA 1
ATOM 2479 C C . LEU A 1 300 ? -1.835 7.006 -28.089 1.00 66.94 300 LEU A C 1
ATOM 2481 O O . LEU A 1 300 ? -1.241 7.445 -27.104 1.00 66.94 300 LEU A O 1
ATOM 2485 N N . GLN A 1 301 ? -2.213 7.803 -29.092 1.00 62.22 301 GLN A N 1
ATOM 2486 C CA . GLN A 1 301 ? -1.783 9.204 -29.226 1.00 62.22 301 GLN A CA 1
ATOM 2487 C C . GLN A 1 301 ? -2.243 10.067 -28.043 1.00 62.22 301 GLN A C 1
ATOM 2489 O O . GLN A 1 301 ? -1.588 11.038 -27.677 1.00 62.22 301 GLN A O 1
ATOM 2494 N N . ASN A 1 302 ? -3.328 9.644 -27.390 1.00 56.12 302 ASN A N 1
ATOM 2495 C CA . ASN A 1 302 ? -3.876 10.251 -26.179 1.00 56.12 302 ASN A CA 1
ATOM 2496 C C . ASN A 1 302 ? -3.148 9.833 -24.878 1.00 56.12 302 ASN A C 1
ATOM 2498 O O . ASN A 1 302 ? -3.464 10.363 -23.817 1.00 56.12 302 ASN A O 1
ATOM 2502 N N . LEU A 1 303 ? -2.217 8.869 -24.926 1.00 54.66 303 LEU A N 1
ATOM 2503 C CA . LEU A 1 303 ? -1.561 8.254 -23.759 1.00 54.66 303 LEU A CA 1
ATOM 2504 C C . LEU A 1 303 ? -0.053 8.520 -23.657 1.00 54.66 303 LEU A C 1
ATOM 2506 O O . LEU A 1 303 ? 0.479 8.504 -22.549 1.00 54.66 303 LEU A O 1
ATOM 2510 N N . TYR A 1 304 ? 0.648 8.756 -24.770 1.00 53.12 304 TYR A N 1
ATOM 2511 C CA . TYR A 1 304 ? 2.103 8.954 -24.774 1.00 53.12 304 TYR A CA 1
ATOM 2512 C C . TYR A 1 304 ? 2.527 10.085 -25.722 1.00 53.12 304 TYR A C 1
ATOM 2514 O O . TYR A 1 304 ? 2.106 10.129 -26.871 1.00 53.12 304 TYR A O 1
ATOM 2522 N N . SER A 1 305 ? 3.418 10.971 -25.260 1.00 45.94 305 SER A N 1
ATOM 2523 C CA . SER A 1 305 ? 3.830 12.195 -25.973 1.00 45.94 305 SER A CA 1
ATOM 2524 C C . SER A 1 305 ? 5.199 12.138 -26.680 1.00 45.94 305 SER A C 1
ATOM 2526 O O . SER A 1 305 ? 5.737 13.186 -27.025 1.00 45.94 305 SER A O 1
ATOM 2528 N N . LYS A 1 306 ? 5.811 10.961 -26.901 1.00 53.72 306 LYS A N 1
ATOM 2529 C CA . LYS A 1 306 ? 7.184 10.869 -27.463 1.00 53.72 306 LYS A CA 1
ATOM 2530 C C . LYS A 1 306 ? 7.253 10.558 -28.968 1.00 53.72 306 LYS A C 1
ATOM 2532 O O . LYS A 1 306 ? 6.399 9.873 -29.517 1.00 53.72 306 LYS A O 1
ATOM 2537 N N . GLU A 1 307 ? 8.338 11.031 -29.589 1.00 56.06 307 GLU A N 1
ATOM 2538 C CA . GLU A 1 307 ? 8.594 11.159 -31.040 1.00 56.06 307 GLU A CA 1
ATOM 2539 C C . GLU A 1 307 ? 9.023 9.878 -31.791 1.00 56.06 307 GLU A C 1
ATOM 2541 O O . GLU A 1 307 ? 9.279 9.937 -32.991 1.00 56.06 307 GLU A O 1
ATOM 2546 N N . TYR A 1 308 ? 9.086 8.713 -31.138 1.00 58.31 308 TYR A N 1
ATOM 2547 C CA . TYR A 1 308 ? 9.560 7.472 -31.770 1.00 58.31 308 TYR A CA 1
ATOM 2548 C C . TYR A 1 308 ? 8.400 6.559 -32.181 1.00 58.31 308 TYR A C 1
ATOM 2550 O O . TYR A 1 308 ? 7.571 6.204 -31.339 1.00 58.31 308 TYR A O 1
ATOM 2558 N N . PHE A 1 309 ? 8.378 6.129 -33.447 1.00 62.19 309 PHE A N 1
ATOM 2559 C CA . PHE A 1 309 ? 7.454 5.100 -33.931 1.00 62.19 309 PHE A CA 1
ATOM 2560 C C . PHE A 1 309 ? 7.731 3.770 -33.222 1.00 62.19 309 PHE A C 1
ATOM 2562 O O . PHE A 1 309 ? 8.872 3.308 -33.168 1.00 62.19 309 PHE A O 1
ATOM 2569 N N . ARG A 1 310 ? 6.687 3.144 -32.674 1.00 67.94 310 ARG A N 1
ATOM 2570 C CA . ARG A 1 310 ? 6.759 1.778 -32.139 1.00 67.94 310 ARG A CA 1
ATOM 2571 C C . ARG A 1 310 ? 5.674 0.952 -32.790 1.00 67.94 310 ARG A C 1
ATOM 2573 O O . ARG A 1 310 ? 4.515 1.352 -32.781 1.00 67.94 310 ARG A O 1
ATOM 2580 N N . PHE A 1 311 ? 6.051 -0.206 -33.304 1.00 72.75 311 PHE A N 1
ATOM 2581 C CA . PHE A 1 311 ? 5.130 -1.123 -33.953 1.00 72.75 311 PHE A CA 1
ATOM 2582 C C . PHE A 1 311 ? 4.995 -2.391 -33.119 1.00 72.75 311 PHE A C 1
ATOM 2584 O O . PHE A 1 311 ? 5.964 -2.836 -32.502 1.00 72.75 311 PHE A O 1
ATOM 2591 N N . TRP A 1 312 ? 3.801 -2.971 -33.102 1.00 74.31 312 TRP A N 1
ATOM 2592 C CA . TRP A 1 312 ? 3.563 -4.289 -32.520 1.00 74.31 312 TRP A CA 1
ATOM 2593 C C . TRP A 1 312 ? 2.771 -5.137 -33.506 1.00 74.31 312 TRP A C 1
ATOM 2595 O O . TRP A 1 312 ? 1.848 -4.629 -34.139 1.00 74.31 312 TRP A O 1
ATOM 2605 N N . SER A 1 313 ? 3.133 -6.412 -33.639 1.00 77.06 313 SER A N 1
ATOM 2606 C CA . SER A 1 313 ? 2.426 -7.363 -34.496 1.00 77.06 313 SER A CA 1
ATOM 2607 C C . SER A 1 313 ? 1.688 -8.385 -33.648 1.00 77.06 313 SER A C 1
ATOM 2609 O O . SER A 1 313 ? 2.257 -8.952 -32.717 1.00 77.06 313 SER A O 1
ATOM 2611 N N . ARG A 1 314 ? 0.425 -8.629 -33.999 1.00 78.56 314 ARG A N 1
ATOM 2612 C CA . ARG A 1 314 ? -0.405 -9.688 -33.412 1.00 78.56 314 ARG A CA 1
ATOM 2613 C C . ARG A 1 314 ? -0.309 -11.019 -34.162 1.00 78.56 314 ARG A C 1
ATOM 2615 O O . ARG A 1 314 ? -1.053 -11.946 -33.847 1.00 78.56 314 ARG A O 1
ATOM 2622 N N . SER A 1 315 ? 0.527 -11.095 -35.200 1.00 77.81 315 SER A N 1
ATOM 2623 C CA . SER A 1 315 ? 0.690 -12.311 -35.995 1.00 77.81 315 SER A CA 1
ATOM 2624 C C . SER A 1 315 ? 1.329 -13.414 -35.158 1.00 77.81 315 SER A C 1
ATOM 2626 O O . SER A 1 315 ? 2.365 -13.218 -34.535 1.00 77.81 315 SER A O 1
ATOM 2628 N N . THR A 1 316 ? 0.742 -14.605 -35.186 1.00 72.81 316 THR A N 1
ATOM 2629 C CA . THR A 1 316 ? 1.366 -15.819 -34.641 1.00 72.81 316 THR A CA 1
ATOM 2630 C C . THR A 1 316 ? 2.251 -16.529 -35.671 1.00 72.81 316 THR A C 1
ATOM 2632 O O . THR A 1 316 ? 2.926 -17.499 -35.336 1.00 72.81 316 THR A O 1
ATOM 2635 N N . ASN A 1 317 ? 2.262 -16.058 -36.926 1.00 80.44 317 ASN A N 1
ATOM 2636 C CA . ASN A 1 317 ? 3.042 -16.616 -38.026 1.00 80.44 317 ASN A CA 1
ATOM 2637 C C . ASN A 1 317 ? 4.315 -15.779 -38.281 1.00 80.44 317 ASN A C 1
ATOM 2639 O O . ASN A 1 317 ? 4.201 -14.646 -38.770 1.00 80.44 317 ASN A O 1
ATOM 2643 N N . PRO A 1 318 ? 5.520 -16.342 -38.063 1.00 76.31 318 PRO A N 1
ATOM 2644 C CA . PRO A 1 318 ? 6.788 -15.648 -38.297 1.00 76.31 318 PRO A CA 1
ATOM 2645 C C . PRO A 1 318 ? 6.986 -15.148 -39.737 1.00 76.31 318 PRO A C 1
ATOM 2647 O O . PRO A 1 318 ? 7.645 -14.134 -39.960 1.00 76.31 318 PRO A O 1
ATOM 2650 N N . ASN A 1 319 ? 6.405 -15.822 -40.737 1.00 78.94 319 ASN A N 1
ATOM 2651 C CA . ASN A 1 319 ? 6.521 -15.399 -42.137 1.00 78.94 319 ASN A CA 1
ATOM 2652 C C . ASN A 1 319 ? 5.716 -14.126 -42.422 1.00 78.94 319 ASN A C 1
ATOM 2654 O O . ASN A 1 319 ? 6.165 -13.271 -43.187 1.00 78.94 319 ASN A O 1
ATOM 2658 N N . ALA A 1 320 ? 4.558 -13.973 -41.778 1.00 77.00 320 ALA A N 1
ATOM 2659 C CA . ALA A 1 320 ? 3.759 -12.758 -41.880 1.00 77.00 320 ALA A CA 1
ATOM 2660 C C . ALA A 1 320 ? 4.453 -11.575 -41.183 1.00 77.00 320 ALA A C 1
ATOM 2662 O O . ALA A 1 320 ? 4.432 -10.465 -41.714 1.00 77.00 320 ALA A O 1
ATOM 2663 N N . ASP A 1 321 ? 5.156 -11.814 -40.069 1.00 78.00 321 ASP A N 1
ATOM 2664 C CA . ASP A 1 321 ? 6.004 -10.796 -39.431 1.00 78.00 321 ASP A CA 1
ATOM 2665 C C . ASP A 1 321 ? 7.192 -10.401 -40.310 1.00 78.00 321 ASP A C 1
ATOM 2667 O O . ASP A 1 321 ? 7.516 -9.221 -40.437 1.00 78.00 321 ASP A O 1
ATOM 2671 N N . LYS A 1 322 ? 7.817 -11.365 -40.991 1.00 79.12 322 LYS A N 1
ATOM 2672 C CA . LYS A 1 322 ? 8.902 -11.083 -41.937 1.00 79.12 322 LYS A CA 1
ATOM 2673 C C . LYS A 1 322 ? 8.429 -10.215 -43.110 1.00 79.12 322 LYS A C 1
ATOM 2675 O O . LYS A 1 322 ? 9.103 -9.246 -43.457 1.00 79.12 322 LYS A O 1
ATOM 2680 N N . ALA A 1 323 ? 7.272 -10.525 -43.697 1.00 81.31 323 ALA A N 1
ATOM 2681 C CA . ALA A 1 323 ? 6.672 -9.724 -44.770 1.00 81.31 323 ALA A CA 1
ATOM 2682 C C . ALA A 1 323 ? 6.288 -8.311 -44.289 1.00 81.31 323 ALA A C 1
ATOM 2684 O O . ALA A 1 323 ? 6.529 -7.312 -44.970 1.00 81.31 323 ALA A O 1
ATOM 2685 N N . SER A 1 324 ? 5.763 -8.231 -43.069 1.00 80.00 324 SER A N 1
ATOM 2686 C CA . SER A 1 324 ? 5.432 -6.995 -42.363 1.00 80.00 324 SER A CA 1
ATOM 2687 C C . SER A 1 324 ? 6.656 -6.094 -42.158 1.00 80.00 324 SER A C 1
ATOM 2689 O O . SER A 1 324 ? 6.642 -4.922 -42.534 1.00 80.00 324 SER A O 1
ATOM 2691 N N . LEU A 1 325 ? 7.756 -6.647 -41.643 1.00 79.06 325 LEU A N 1
ATOM 2692 C CA . LEU A 1 325 ? 9.019 -5.927 -41.462 1.00 79.06 325 LEU A CA 1
ATOM 2693 C C . LEU A 1 325 ? 9.619 -5.469 -42.798 1.00 79.06 325 LEU A C 1
ATOM 2695 O O . LEU A 1 325 ? 10.076 -4.332 -42.903 1.00 79.06 325 LEU A O 1
ATOM 2699 N N . ALA A 1 326 ? 9.571 -6.309 -43.837 1.00 78.56 326 ALA A N 1
ATOM 2700 C CA . ALA A 1 326 ? 10.022 -5.936 -45.180 1.00 78.56 326 ALA A CA 1
ATOM 2701 C C . ALA A 1 326 ? 9.210 -4.764 -45.763 1.00 78.56 326 ALA A C 1
ATOM 2703 O O . ALA A 1 326 ? 9.762 -3.867 -46.410 1.00 78.56 326 ALA A O 1
ATOM 2704 N N . THR A 1 327 ? 7.907 -4.730 -45.480 1.00 79.50 327 THR A N 1
ATOM 2705 C CA . THR A 1 327 ? 7.019 -3.631 -45.875 1.00 79.50 327 THR A CA 1
ATOM 2706 C C . THR A 1 327 ? 7.376 -2.345 -45.129 1.00 79.50 327 THR A C 1
ATOM 2708 O O . THR A 1 327 ? 7.610 -1.319 -45.765 1.00 79.50 327 THR A O 1
ATOM 2711 N N . LEU A 1 328 ? 7.522 -2.394 -43.799 1.00 76.31 328 LEU A N 1
ATOM 2712 C CA . LEU A 1 328 ? 7.922 -1.237 -42.984 1.00 76.31 328 LEU A CA 1
ATOM 2713 C C . LEU A 1 328 ? 9.301 -0.683 -43.382 1.00 76.31 328 LEU A C 1
ATOM 2715 O O . LEU A 1 328 ? 9.504 0.533 -43.390 1.00 76.31 328 LEU A O 1
ATOM 2719 N N . TYR A 1 329 ? 10.236 -1.561 -43.752 1.00 73.62 329 TYR A N 1
ATOM 2720 C CA . TYR A 1 329 ? 11.544 -1.179 -44.283 1.00 73.62 329 TYR A CA 1
ATOM 2721 C C . TYR A 1 329 ? 11.426 -0.441 -45.622 1.00 73.62 329 TYR A C 1
ATOM 2723 O O . TYR A 1 329 ? 11.994 0.639 -45.795 1.00 73.62 329 TYR A O 1
ATOM 2731 N N . THR A 1 330 ? 10.634 -0.980 -46.551 1.00 74.75 330 THR A N 1
ATOM 2732 C CA . THR A 1 330 ? 10.386 -0.364 -47.864 1.00 74.75 330 THR A CA 1
ATOM 2733 C C . THR A 1 330 ? 9.721 1.006 -47.738 1.00 74.75 330 THR A C 1
ATOM 2735 O O . THR A 1 330 ? 10.135 1.950 -48.411 1.00 74.75 330 THR A O 1
ATOM 2738 N N . LEU A 1 331 ? 8.747 1.129 -46.832 1.00 71.62 331 LEU A N 1
ATOM 2739 C CA . LEU A 1 331 ? 8.037 2.373 -46.516 1.00 71.62 331 LEU A CA 1
ATOM 2740 C C . LEU A 1 331 ? 8.899 3.394 -45.754 1.00 71.62 331 LEU A C 1
ATOM 2742 O O . LEU A 1 331 ? 8.481 4.531 -45.558 1.00 71.62 331 LEU A O 1
ATOM 2746 N N . GLY A 1 332 ? 10.110 3.015 -45.337 1.00 66.19 332 GLY A N 1
ATOM 2747 C CA . GLY A 1 332 ? 11.059 3.914 -44.688 1.00 66.19 332 GLY A CA 1
ATOM 2748 C C . GLY A 1 332 ? 10.849 4.106 -43.189 1.00 66.19 332 GLY A C 1
ATOM 2749 O O . GLY A 1 332 ? 11.599 4.869 -42.593 1.00 66.19 332 GLY A O 1
ATOM 2750 N N . PHE A 1 333 ? 9.913 3.387 -42.561 1.00 66.88 333 PHE A N 1
ATOM 2751 C CA . PHE A 1 333 ? 9.705 3.426 -41.107 1.00 66.88 333 PHE A CA 1
ATOM 2752 C C . PHE A 1 333 ? 10.859 2.795 -40.317 1.00 66.88 333 PHE A C 1
ATOM 2754 O O . PHE A 1 333 ? 11.063 3.139 -39.157 1.00 66.88 333 PHE A O 1
ATOM 2761 N N . LEU A 1 334 ? 11.607 1.874 -40.937 1.00 66.38 334 LEU A N 1
ATOM 2762 C CA . LEU A 1 334 ? 12.783 1.223 -40.341 1.00 66.38 334 LEU A CA 1
ATOM 2763 C C . LEU A 1 334 ? 14.116 1.795 -40.859 1.00 66.38 334 LEU A C 1
ATOM 2765 O O . LEU A 1 334 ? 15.175 1.287 -40.497 1.00 66.38 334 LEU A O 1
ATOM 2769 N N . ASN A 1 335 ? 14.077 2.839 -41.698 1.00 60.88 335 ASN A N 1
ATOM 2770 C CA . ASN A 1 335 ? 15.277 3.520 -42.183 1.00 60.88 335 ASN A CA 1
ATOM 2771 C C . ASN A 1 335 ? 15.584 4.726 -41.279 1.00 60.88 335 ASN A C 1
ATOM 2773 O O . ASN A 1 335 ? 14.702 5.563 -41.093 1.00 60.88 335 ASN A O 1
ATOM 2777 N N . PRO A 1 336 ? 16.823 4.889 -40.774 1.00 55.00 336 PRO A N 1
ATOM 2778 C CA . PRO A 1 336 ? 17.215 6.073 -39.999 1.00 55.00 336 PRO A CA 1
ATOM 2779 C C . PRO A 1 336 ? 17.027 7.389 -40.772 1.00 55.00 336 PRO A C 1
ATOM 2781 O O . PRO A 1 336 ? 16.890 8.449 -40.171 1.00 55.00 336 PRO A O 1
ATOM 2784 N N . ILE A 1 337 ? 17.025 7.311 -42.109 1.00 52.91 337 ILE A N 1
ATOM 2785 C CA . ILE A 1 337 ? 16.806 8.423 -43.034 1.00 52.91 337 ILE A CA 1
ATOM 2786 C C . ILE A 1 337 ? 15.801 7.941 -44.101 1.00 52.91 337 ILE A C 1
ATOM 2788 O O . ILE A 1 337 ? 16.154 7.107 -44.939 1.00 52.91 337 ILE A O 1
ATOM 2792 N N . PRO A 1 338 ? 14.533 8.387 -44.067 1.00 50.00 338 PRO A N 1
ATOM 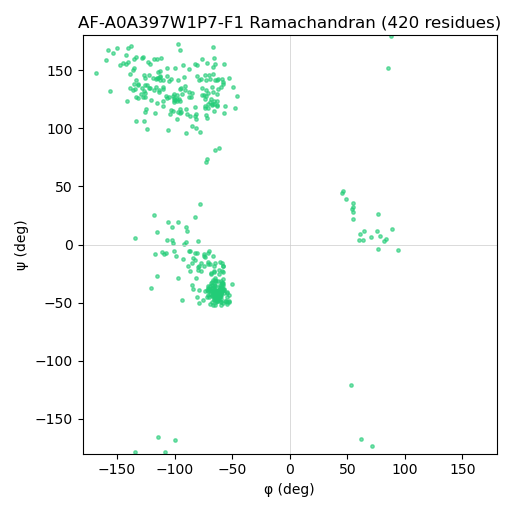2793 C CA . PRO A 1 338 ? 13.514 7.962 -45.026 1.00 50.00 338 PRO A CA 1
ATOM 2794 C C . PRO A 1 338 ? 13.834 8.411 -46.460 1.00 50.00 338 PRO A C 1
ATOM 2796 O O . PRO A 1 338 ? 14.265 9.540 -46.679 1.00 50.00 338 PRO A O 1
ATOM 2799 N N . LYS A 1 339 ? 13.546 7.565 -47.459 1.00 47.84 339 LYS A N 1
ATOM 2800 C CA . LYS A 1 339 ? 13.863 7.799 -48.888 1.00 47.84 339 LYS A CA 1
ATOM 2801 C C . LYS A 1 339 ? 13.273 9.085 -49.499 1.00 47.84 339 LYS A C 1
ATOM 2803 O O . LYS A 1 339 ? 13.737 9.512 -50.549 1.00 47.84 339 LYS A O 1
ATOM 2808 N N . TYR A 1 340 ? 12.254 9.692 -48.884 1.00 55.94 340 TYR A N 1
ATOM 2809 C CA . TYR A 1 340 ? 11.658 10.955 -49.348 1.00 55.94 340 TYR A CA 1
ATOM 2810 C C . TYR A 1 340 ? 12.415 12.205 -48.870 1.00 55.94 340 TYR A C 1
ATOM 2812 O O . TYR A 1 340 ? 12.163 13.301 -49.369 1.00 55.94 340 TYR A O 1
ATOM 2820 N N . PHE A 1 341 ? 13.350 12.071 -47.925 1.00 51.06 341 PHE A N 1
ATOM 2821 C CA . PHE A 1 341 ? 14.308 13.132 -47.642 1.00 51.06 341 PHE A CA 1
ATOM 2822 C C . PHE A 1 341 ? 15.305 13.162 -48.803 1.00 51.06 341 PHE A C 1
ATOM 2824 O O . PHE A 1 341 ? 16.064 12.212 -48.988 1.00 51.06 341 PHE A O 1
ATOM 2831 N N . LYS A 1 342 ? 15.278 14.226 -49.623 1.00 55.78 342 LYS A N 1
ATOM 2832 C CA . LYS A 1 342 ? 16.258 14.435 -50.702 1.00 55.78 342 LYS A CA 1
ATOM 2833 C C . LYS A 1 342 ? 17.656 14.216 -50.125 1.00 55.78 342 LYS A C 1
ATOM 2835 O O . LYS A 1 342 ? 18.056 14.938 -49.209 1.00 55.78 342 LYS A O 1
ATOM 2840 N N . ASN A 1 343 ? 18.372 13.219 -50.645 1.00 58.47 343 ASN A N 1
ATOM 2841 C CA . ASN A 1 343 ? 19.740 12.921 -50.243 1.00 58.47 343 ASN A CA 1
ATOM 2842 C C . ASN A 1 343 ? 20.673 14.016 -50.783 1.00 58.47 343 ASN A C 1
ATOM 2844 O O . ASN A 1 343 ? 21.418 13.822 -51.741 1.00 58.47 343 ASN A O 1
ATOM 2848 N N . ASN A 1 344 ? 20.609 15.199 -50.168 1.00 66.88 344 ASN A N 1
ATOM 2849 C CA . ASN A 1 344 ? 21.460 16.335 -50.505 1.00 66.88 344 ASN A CA 1
ATOM 2850 C C . ASN A 1 344 ? 22.945 15.997 -50.293 1.00 66.88 344 ASN A C 1
ATOM 2852 O O . ASN A 1 344 ? 23.795 16.719 -50.800 1.00 66.88 344 ASN A O 1
ATOM 2856 N N . THR A 1 345 ? 23.266 14.913 -49.575 1.00 75.88 345 THR A N 1
ATOM 2857 C CA . THR A 1 345 ? 24.633 14.425 -49.376 1.00 75.88 345 THR A CA 1
ATOM 2858 C C . THR A 1 345 ? 25.222 13.848 -50.661 1.00 75.88 345 THR A C 1
ATOM 2860 O O . THR A 1 345 ? 26.344 14.201 -51.008 1.00 75.88 345 THR A O 1
ATOM 2863 N N . GLU A 1 346 ? 24.476 13.030 -51.412 1.00 79.00 346 GLU A N 1
ATOM 2864 C CA . GLU A 1 346 ? 24.927 12.541 -52.727 1.00 79.00 346 GLU A CA 1
ATOM 2865 C C . GLU A 1 346 ? 25.081 13.693 -53.724 1.00 79.00 346 GLU A C 1
ATOM 2867 O O . GLU A 1 346 ? 26.109 13.802 -54.391 1.00 79.00 346 GLU A O 1
ATOM 2872 N N . THR A 1 347 ? 24.101 14.603 -53.772 1.00 81.25 347 THR A N 1
ATOM 2873 C CA . THR A 1 347 ? 24.179 15.802 -54.621 1.00 81.25 347 THR A CA 1
ATOM 2874 C C . THR A 1 347 ? 25.376 16.679 -54.245 1.00 81.25 347 THR A C 1
ATOM 2876 O O . THR A 1 347 ? 26.099 17.131 -55.126 1.00 81.25 347 THR A O 1
ATOM 2879 N N . PHE A 1 348 ? 25.636 16.876 -52.949 1.00 86.44 348 PHE A N 1
ATOM 2880 C CA . PHE A 1 348 ? 26.799 17.613 -52.461 1.00 86.44 348 PHE A CA 1
ATOM 2881 C C . PHE A 1 348 ? 28.112 16.974 -52.919 1.00 86.44 348 PHE A C 1
ATOM 2883 O O . PHE A 1 348 ? 28.945 17.666 -53.504 1.00 86.44 348 PHE A O 1
ATOM 2890 N N . TRP A 1 349 ? 28.296 15.669 -52.684 1.00 89.88 349 TRP A N 1
ATOM 2891 C CA . TRP A 1 349 ? 29.532 14.981 -53.057 1.00 89.88 349 TRP A CA 1
ATOM 2892 C C . TRP A 1 349 ? 29.766 15.011 -54.563 1.00 89.88 349 TRP A C 1
ATOM 2894 O O . TRP A 1 349 ? 30.893 15.261 -54.988 1.00 89.88 349 TRP A O 1
ATOM 2904 N N . GLN A 1 350 ? 28.710 14.836 -55.360 1.00 87.25 350 GLN A N 1
ATOM 2905 C CA . GLN A 1 350 ? 28.805 14.911 -56.813 1.00 87.25 350 GLN A CA 1
ATOM 2906 C C . GLN A 1 350 ? 29.189 16.321 -57.279 1.00 87.25 350 GLN A C 1
ATOM 2908 O O . GLN A 1 350 ? 30.197 16.474 -57.962 1.00 87.25 350 GLN A O 1
ATOM 2913 N N . CYS A 1 351 ? 28.481 17.365 -56.834 1.00 85.00 351 CYS A N 1
ATOM 2914 C CA . CYS A 1 351 ? 28.801 18.746 -57.210 1.00 85.00 351 CYS A CA 1
ATOM 2915 C C . CYS A 1 351 ? 30.211 19.166 -56.765 1.00 85.00 351 CYS A C 1
ATOM 2917 O O . CYS A 1 351 ? 30.907 19.899 -57.475 1.00 85.00 351 CYS A O 1
ATOM 2919 N N . PHE A 1 352 ? 30.650 18.714 -55.587 1.00 89.75 352 PHE A N 1
ATOM 2920 C CA . PHE A 1 352 ? 31.985 19.017 -55.078 1.00 89.75 352 PHE A CA 1
ATOM 2921 C C . PHE A 1 352 ? 33.070 18.308 -55.890 1.00 89.75 352 PHE A C 1
ATOM 2923 O O . PHE A 1 352 ? 34.106 18.902 -56.192 1.00 89.75 352 PHE A O 1
ATOM 2930 N N . LYS A 1 353 ? 32.819 17.057 -56.282 1.00 88.62 353 LYS A N 1
ATOM 2931 C CA . LYS A 1 353 ? 33.707 16.299 -57.158 1.00 88.62 353 LYS A CA 1
ATOM 2932 C C . LYS A 1 353 ? 33.821 16.941 -58.536 1.00 88.62 353 LYS A C 1
ATOM 2934 O O . LYS A 1 353 ? 34.937 17.184 -58.983 1.00 88.62 353 LYS A O 1
ATOM 2939 N N . ASP A 1 354 ? 32.699 17.315 -59.143 1.00 86.12 354 ASP A N 1
ATOM 2940 C CA . ASP A 1 354 ? 32.677 17.997 -60.440 1.00 86.12 354 ASP A CA 1
ATOM 2941 C C . ASP A 1 354 ? 33.472 19.313 -60.379 1.00 86.12 354 ASP A C 1
ATOM 2943 O O . ASP A 1 354 ? 34.265 19.618 -61.268 1.00 86.12 354 ASP A O 1
ATOM 2947 N N . SER A 1 355 ? 33.343 20.057 -59.275 1.00 81.75 355 SER A N 1
ATOM 2948 C CA . SER A 1 355 ? 34.111 21.285 -59.029 1.00 81.75 355 SER A CA 1
ATOM 2949 C C . SER A 1 355 ? 35.614 21.029 -58.863 1.00 81.75 355 SER A C 1
ATOM 2951 O O . SER A 1 355 ? 36.437 21.854 -59.266 1.00 81.75 355 SER A O 1
ATOM 2953 N N . LEU A 1 356 ? 35.993 19.900 -58.256 1.00 84.38 356 LEU A N 1
ATOM 2954 C CA . LEU A 1 356 ? 37.389 19.499 -58.087 1.00 84.38 356 LEU A CA 1
ATOM 2955 C C . LEU A 1 356 ? 38.013 19.053 -59.418 1.00 84.38 356 LEU A C 1
ATOM 2957 O O . LEU A 1 356 ? 39.169 19.382 -59.697 1.00 84.38 356 LEU A O 1
ATOM 2961 N N . ASP A 1 357 ? 37.247 18.334 -60.237 1.00 82.50 357 ASP A N 1
ATOM 2962 C CA . ASP A 1 357 ? 37.679 17.817 -61.534 1.00 82.50 357 ASP A CA 1
ATOM 2963 C C . ASP A 1 357 ? 37.784 18.931 -62.585 1.00 82.50 357 ASP A C 1
ATOM 2965 O O . ASP A 1 357 ? 38.781 18.982 -63.308 1.00 82.50 357 ASP A O 1
ATOM 2969 N N . ALA A 1 358 ? 36.840 19.880 -62.599 1.00 78.56 358 ALA A N 1
ATOM 2970 C CA . ALA A 1 358 ? 36.812 21.017 -63.525 1.00 78.56 358 ALA A CA 1
ATOM 2971 C C . ALA A 1 358 ? 37.836 22.130 -63.210 1.00 78.56 358 ALA A C 1
ATOM 2973 O O . ALA A 1 358 ? 37.998 23.069 -63.992 1.00 78.56 358 ALA A O 1
ATOM 2974 N N . ASN A 1 359 ? 38.531 22.071 -62.069 1.00 75.19 359 ASN A N 1
ATOM 2975 C CA . ASN A 1 359 ? 39.451 23.130 -61.656 1.00 75.19 359 ASN A CA 1
ATOM 2976 C C . ASN A 1 359 ? 40.739 23.149 -62.507 1.00 75.19 359 ASN A C 1
ATOM 2978 O O . ASN A 1 359 ? 41.619 22.298 -62.352 1.00 75.19 359 ASN A O 1
ATOM 2982 N N . ALA A 1 360 ? 40.871 24.175 -63.355 1.00 65.25 360 ALA A N 1
ATOM 2983 C CA . ALA A 1 360 ? 41.996 24.373 -64.273 1.00 65.25 360 ALA A CA 1
ATOM 2984 C C . ALA A 1 360 ? 43.309 24.842 -63.602 1.00 65.25 360 ALA A C 1
ATOM 2986 O O . ALA A 1 360 ? 44.360 24.836 -64.239 1.00 65.25 360 ALA A O 1
ATOM 2987 N N . CYS A 1 361 ? 43.297 25.217 -62.317 1.00 62.31 361 CYS A N 1
ATOM 2988 C CA . CYS A 1 361 ? 44.449 25.811 -61.617 1.00 62.31 361 CYS A CA 1
ATOM 2989 C C . CYS A 1 361 ? 45.479 24.784 -61.087 1.00 62.31 361 CYS A C 1
ATOM 2991 O O . CYS A 1 361 ? 46.212 25.064 -60.132 1.00 62.31 361 CYS A O 1
ATOM 2993 N N . GLY A 1 362 ? 45.530 23.583 -61.674 1.00 69.06 362 GLY A N 1
ATOM 2994 C CA . GLY A 1 362 ? 46.473 22.520 -61.311 1.00 69.06 362 GLY A CA 1
ATOM 2995 C C . GLY A 1 362 ? 46.334 22.005 -59.868 1.00 69.06 362 GLY A C 1
ATOM 2996 O O . GLY A 1 362 ? 45.363 22.285 -59.160 1.00 69.06 362 GLY A O 1
ATOM 2997 N N . ASN A 1 363 ? 47.326 21.239 -59.402 1.00 71.62 363 ASN A N 1
ATOM 2998 C CA . ASN A 1 363 ? 47.278 20.562 -58.095 1.00 71.62 363 ASN A CA 1
ATOM 2999 C C . ASN A 1 363 ? 47.113 21.523 -56.904 1.00 71.62 363 ASN A C 1
ATOM 3001 O O . ASN A 1 363 ? 46.451 21.178 -55.926 1.00 71.62 363 ASN A O 1
ATOM 3005 N N . ASN A 1 364 ? 47.643 22.747 -56.998 1.00 74.38 364 ASN A N 1
ATOM 3006 C CA . ASN A 1 364 ? 47.492 23.761 -55.950 1.00 74.38 364 ASN A CA 1
ATOM 3007 C C . ASN A 1 364 ? 46.045 24.273 -55.853 1.00 74.38 364 ASN A C 1
ATOM 3009 O O . ASN A 1 364 ? 45.525 24.437 -54.749 1.00 74.38 364 ASN A O 1
ATOM 3013 N N . GLY A 1 365 ? 45.364 24.461 -56.991 1.00 76.75 365 GLY A N 1
ATOM 3014 C CA . GLY A 1 365 ? 43.942 24.811 -57.028 1.00 76.75 365 GLY A CA 1
ATOM 3015 C C . GLY A 1 365 ? 43.057 23.708 -56.448 1.00 76.75 365 GLY A C 1
ATOM 3016 O O . GLY A 1 365 ? 42.187 23.988 -55.621 1.00 76.75 365 GLY A O 1
ATOM 3017 N N . LYS A 1 366 ? 43.333 22.447 -56.806 1.00 83.81 366 LYS A N 1
ATOM 3018 C CA . LYS A 1 366 ? 42.617 21.278 -56.269 1.00 83.81 366 LYS A CA 1
ATOM 3019 C C . LYS A 1 366 ? 42.827 21.111 -54.764 1.00 83.81 366 LYS A C 1
ATOM 3021 O O . LYS A 1 366 ? 41.863 20.901 -54.035 1.00 83.81 366 LYS A O 1
ATOM 3026 N N . CYS A 1 367 ? 44.059 21.288 -54.284 1.00 85.50 367 CYS A N 1
ATOM 3027 C CA . CYS A 1 367 ? 44.384 21.261 -52.856 1.00 85.50 367 CYS A CA 1
ATOM 3028 C C . CYS A 1 367 ? 43.621 22.345 -52.078 1.00 85.50 367 CYS A C 1
ATOM 3030 O O . CYS A 1 367 ? 43.015 22.060 -51.045 1.00 85.50 367 CYS A O 1
ATOM 3032 N N . ARG A 1 368 ? 43.565 23.573 -52.613 1.00 85.88 368 ARG A N 1
ATOM 3033 C CA . ARG A 1 368 ? 42.804 24.677 -52.016 1.00 85.88 368 ARG A CA 1
ATOM 3034 C C . ARG A 1 368 ? 41.308 24.370 -51.936 1.00 85.88 368 ARG A C 1
ATOM 3036 O O . ARG A 1 368 ? 40.722 24.579 -50.877 1.00 85.88 368 ARG A O 1
ATOM 3043 N N . VAL A 1 369 ? 40.692 23.861 -53.004 1.00 86.69 369 VAL A N 1
ATOM 3044 C CA . VAL A 1 369 ? 39.264 23.489 -52.991 1.00 86.69 369 VAL A CA 1
ATOM 3045 C C . VAL A 1 369 ? 39.011 22.358 -51.997 1.00 86.69 369 VAL A C 1
ATOM 3047 O O . VAL A 1 369 ? 38.160 22.498 -51.125 1.00 86.69 369 VAL A O 1
ATOM 3050 N N . LEU A 1 370 ? 39.810 21.289 -52.039 1.00 89.50 370 LEU A N 1
ATOM 3051 C CA . LEU A 1 370 ? 39.690 20.165 -51.107 1.00 89.50 370 LEU A CA 1
ATOM 3052 C C . LEU A 1 370 ? 39.859 20.606 -49.640 1.00 89.50 370 LEU A C 1
ATOM 3054 O O . LEU A 1 370 ? 39.180 20.084 -48.756 1.00 89.50 370 LEU A O 1
ATOM 3058 N N . SER A 1 371 ? 40.700 21.616 -49.375 1.00 90.00 371 SER A N 1
ATOM 3059 C CA . SER A 1 371 ? 40.929 22.157 -48.026 1.00 90.00 371 SER A CA 1
ATOM 3060 C C . SER A 1 371 ? 39.676 22.753 -47.371 1.00 90.00 371 SER A C 1
ATOM 3062 O O . SER A 1 371 ? 39.617 22.806 -46.146 1.00 90.00 371 SER A O 1
ATOM 3064 N N . ILE A 1 372 ? 38.663 23.149 -48.157 1.00 89.81 372 ILE A N 1
ATOM 3065 C CA . ILE A 1 372 ? 37.392 23.700 -47.651 1.00 89.81 372 ILE A CA 1
ATOM 3066 C C . ILE A 1 372 ? 36.695 22.700 -46.723 1.00 89.81 372 ILE A C 1
ATOM 3068 O O . ILE A 1 372 ? 36.164 23.080 -45.683 1.00 89.81 372 ILE A O 1
ATOM 3072 N N . ILE A 1 373 ? 36.731 21.416 -47.085 1.00 91.19 373 ILE A N 1
ATOM 3073 C CA . ILE A 1 373 ? 36.001 20.349 -46.389 1.00 91.19 373 ILE A CA 1
ATOM 3074 C C . ILE A 1 373 ? 36.926 19.403 -45.615 1.00 91.19 373 ILE A C 1
ATOM 3076 O O . ILE A 1 373 ? 36.454 18.553 -44.864 1.00 91.19 373 ILE A O 1
ATOM 3080 N N . ALA A 1 374 ? 38.245 19.543 -45.785 1.00 89.50 374 ALA A N 1
ATOM 3081 C CA . ALA A 1 374 ? 39.231 18.568 -45.328 1.00 89.50 374 ALA A CA 1
ATOM 3082 C C . ALA A 1 374 ? 39.185 18.300 -43.815 1.00 89.50 374 ALA A C 1
ATOM 3084 O O . ALA A 1 374 ? 39.431 17.173 -43.396 1.00 89.50 374 ALA A O 1
ATOM 3085 N N . ASN A 1 375 ? 38.850 19.306 -43.000 1.00 89.00 375 ASN A N 1
ATOM 3086 C CA . ASN A 1 375 ? 38.733 19.165 -41.543 1.00 89.00 375 ASN A CA 1
ATOM 3087 C C . ASN A 1 375 ? 37.308 18.836 -41.066 1.00 89.00 375 ASN A C 1
ATOM 3089 O O . ASN A 1 375 ? 37.136 18.475 -39.907 1.00 89.00 375 ASN A O 1
ATOM 3093 N N . ALA A 1 376 ? 36.302 18.967 -41.935 1.00 88.81 376 ALA A N 1
ATOM 3094 C CA . ALA A 1 376 ? 34.899 18.728 -41.594 1.00 88.81 376 ALA A CA 1
ATOM 3095 C C . ALA A 1 376 ? 34.490 17.252 -41.742 1.00 88.81 376 ALA A C 1
ATOM 3097 O O . ALA A 1 376 ? 33.533 16.818 -41.107 1.00 88.81 376 ALA A O 1
ATOM 3098 N N . PHE A 1 377 ? 35.216 16.477 -42.554 1.00 88.75 377 PHE A N 1
ATOM 3099 C CA . PHE A 1 377 ? 34.927 15.067 -42.819 1.00 88.75 377 PHE A CA 1
ATOM 3100 C C . PHE A 1 377 ? 36.103 14.157 -42.448 1.00 88.75 377 PHE A C 1
ATOM 3102 O O . PHE A 1 377 ? 37.266 14.577 -42.423 1.00 88.75 377 PHE A O 1
ATOM 3109 N N . SER A 1 378 ? 35.795 12.886 -42.161 1.00 89.38 378 SER A N 1
ATOM 3110 C CA . SER A 1 378 ? 36.823 11.872 -41.928 1.00 89.38 378 SER A CA 1
ATOM 3111 C C . SER A 1 378 ? 37.628 11.607 -43.198 1.00 89.38 378 SER A C 1
ATOM 3113 O O . SER A 1 378 ? 37.222 11.920 -44.321 1.00 89.38 378 SER A O 1
ATOM 3115 N N . TYR A 1 379 ? 38.808 11.035 -43.006 1.00 88.06 379 TYR A N 1
ATOM 3116 C CA . TYR A 1 379 ? 39.734 10.768 -44.094 1.00 88.06 379 TYR A CA 1
ATOM 3117 C C . TYR A 1 379 ? 39.162 9.736 -45.077 1.00 88.06 379 TYR A C 1
ATOM 3119 O O . TYR A 1 379 ? 39.226 9.902 -46.293 1.00 88.06 379 TYR A O 1
ATOM 3127 N N . GLU A 1 380 ? 38.528 8.715 -44.519 1.00 88.19 380 GLU A N 1
ATOM 3128 C CA . GLU A 1 380 ? 37.843 7.615 -45.180 1.00 88.19 380 GLU A CA 1
ATOM 3129 C C . GLU A 1 380 ? 36.662 8.145 -45.995 1.00 88.19 380 GLU A C 1
ATOM 3131 O O . GLU A 1 380 ? 36.564 7.855 -47.184 1.00 88.19 380 GLU A O 1
ATOM 3136 N N . ALA A 1 381 ? 35.843 9.029 -45.409 1.00 88.44 381 ALA A N 1
ATOM 3137 C CA . ALA A 1 381 ? 34.707 9.627 -46.101 1.00 88.44 381 ALA A CA 1
ATOM 3138 C C . ALA A 1 381 ? 35.145 10.452 -47.321 1.00 88.44 381 ALA A C 1
ATOM 3140 O O . ALA A 1 381 ? 34.562 10.320 -48.396 1.00 88.44 381 ALA A O 1
ATOM 3141 N N . ILE A 1 382 ? 36.191 11.274 -47.192 1.00 90.50 382 ILE A N 1
ATOM 3142 C CA . ILE A 1 382 ? 36.708 12.075 -48.313 1.00 90.50 382 ILE A CA 1
ATOM 3143 C C . ILE A 1 382 ? 37.273 11.163 -49.410 1.00 90.50 382 ILE A C 1
ATOM 3145 O O . ILE A 1 382 ? 37.008 11.377 -50.595 1.00 90.50 382 ILE A O 1
ATOM 3149 N N . LYS A 1 383 ? 38.034 10.134 -49.025 1.00 90.31 383 LYS A N 1
ATOM 3150 C CA . LYS A 1 383 ? 38.651 9.188 -49.957 1.00 90.31 383 LYS A CA 1
ATOM 3151 C C . LYS A 1 383 ? 37.613 8.401 -50.751 1.00 90.31 383 LYS A C 1
ATOM 3153 O O . LYS A 1 383 ? 37.726 8.319 -51.971 1.00 90.31 383 LYS A O 1
ATOM 3158 N N . GLU A 1 384 ? 36.613 7.842 -50.080 1.00 88.50 384 GLU A N 1
ATOM 3159 C CA . GLU A 1 384 ? 35.586 7.014 -50.716 1.00 88.50 384 GLU A CA 1
ATOM 3160 C C . GLU A 1 384 ? 34.688 7.835 -51.647 1.00 88.50 384 GLU A C 1
ATOM 3162 O O . GLU A 1 384 ? 34.446 7.425 -52.784 1.00 88.50 384 GLU A O 1
ATOM 3167 N N . ASN A 1 385 ? 34.258 9.025 -51.212 1.00 89.44 385 ASN A N 1
ATOM 3168 C CA . ASN A 1 385 ? 33.314 9.841 -51.980 1.00 89.44 385 ASN A CA 1
ATOM 3169 C C . ASN A 1 385 ? 33.980 10.600 -53.140 1.00 89.44 385 ASN A C 1
ATOM 3171 O O . ASN A 1 385 ? 33.416 10.678 -54.232 1.00 89.44 385 ASN A O 1
ATOM 3175 N N . LEU A 1 386 ? 35.195 11.132 -52.949 1.00 88.25 386 LEU A N 1
ATOM 3176 C CA . LEU A 1 386 ? 35.876 11.938 -53.974 1.00 88.25 386 LEU A CA 1
ATOM 3177 C C . LEU A 1 386 ? 36.922 11.162 -54.786 1.00 88.25 386 LEU A C 1
ATOM 3179 O O . LEU A 1 386 ? 37.383 11.668 -55.806 1.00 88.25 386 LEU A O 1
ATOM 3183 N N . LYS A 1 387 ? 37.276 9.932 -54.384 1.00 89.56 387 LYS A N 1
ATOM 3184 C CA . LYS A 1 387 ? 38.312 9.094 -55.026 1.00 89.56 387 LYS A CA 1
ATOM 3185 C C . LYS A 1 387 ? 39.681 9.787 -55.132 1.00 89.56 387 LYS A C 1
ATOM 3187 O O . LYS A 1 387 ? 40.410 9.599 -56.103 1.00 89.56 387 LYS A O 1
ATOM 3192 N N . VAL A 1 388 ? 40.032 10.592 -54.129 1.00 86.44 388 VAL A N 1
ATOM 3193 C CA . VAL A 1 388 ? 41.310 11.322 -54.046 1.00 86.44 388 VAL A CA 1
ATOM 3194 C C . VAL A 1 388 ? 42.366 10.534 -53.267 1.00 86.44 388 VAL A C 1
ATOM 3196 O O . VAL A 1 388 ? 42.039 9.701 -52.420 1.00 86.44 388 VAL A O 1
ATOM 3199 N N . SER A 1 389 ? 43.647 10.791 -53.547 1.00 88.75 389 SER A N 1
ATOM 3200 C CA . SER A 1 389 ? 44.747 10.108 -52.862 1.00 88.75 389 SER A CA 1
ATOM 3201 C C . SER A 1 389 ? 44.901 10.565 -51.413 1.00 88.75 389 SER A C 1
ATOM 3203 O O . SER A 1 389 ? 44.555 11.685 -51.030 1.00 88.75 389 SER A O 1
ATOM 3205 N N . ASN A 1 390 ? 45.500 9.689 -50.615 1.00 88.69 390 ASN A N 1
ATOM 3206 C CA . ASN A 1 390 ? 45.835 9.956 -49.228 1.00 88.69 390 ASN A CA 1
ATOM 3207 C C . ASN A 1 390 ? 46.693 11.235 -49.063 1.00 88.69 390 ASN A C 1
ATOM 3209 O O . ASN A 1 390 ? 46.410 12.101 -48.226 1.00 88.69 390 ASN A O 1
ATOM 3213 N N . ASP A 1 391 ? 47.705 11.392 -49.914 1.00 89.00 391 ASP A N 1
ATOM 3214 C CA . ASP A 1 391 ? 48.609 12.544 -49.875 1.00 89.00 391 ASP A CA 1
ATOM 3215 C C . ASP A 1 391 ? 47.889 13.857 -50.199 1.00 89.00 391 ASP A C 1
ATOM 3217 O O . ASP A 1 391 ? 48.172 14.889 -49.589 1.00 89.00 391 ASP A O 1
ATOM 3221 N N . ALA A 1 392 ? 46.902 13.821 -51.101 1.00 87.50 392 ALA A N 1
ATOM 3222 C CA . ALA A 1 392 ? 46.092 14.989 -51.433 1.00 87.50 392 ALA A CA 1
ATOM 3223 C C . ALA A 1 392 ? 45.238 15.449 -50.241 1.00 87.50 392 ALA A C 1
ATOM 3225 O O . ALA A 1 392 ? 45.153 16.647 -49.970 1.00 87.50 392 ALA A O 1
ATOM 3226 N N . ILE A 1 393 ? 44.654 14.510 -49.487 1.00 89.94 393 ILE A N 1
ATOM 3227 C CA . ILE A 1 393 ? 43.877 14.826 -48.278 1.00 89.94 393 ILE A CA 1
ATOM 3228 C C . ILE A 1 393 ? 44.792 15.417 -47.199 1.00 89.94 393 ILE A C 1
ATOM 3230 O O . ILE A 1 393 ? 44.439 16.412 -46.562 1.00 89.94 393 ILE A O 1
ATOM 3234 N N . LEU A 1 394 ? 45.987 14.846 -47.009 1.00 90.62 394 LEU A N 1
ATOM 3235 C CA . LEU A 1 394 ? 46.963 15.350 -46.041 1.00 90.62 394 LEU A CA 1
ATOM 3236 C C . LEU A 1 394 ? 47.429 16.771 -46.396 1.00 90.62 394 LEU A C 1
ATOM 3238 O O . LEU A 1 394 ? 47.454 17.652 -45.533 1.00 90.62 394 LEU A O 1
ATOM 3242 N N . ALA A 1 395 ? 47.744 17.011 -47.671 1.00 88.06 395 ALA A N 1
ATOM 3243 C CA . ALA A 1 395 ? 48.117 18.328 -48.173 1.00 88.06 395 ALA A CA 1
ATOM 3244 C C . ALA A 1 395 ? 46.985 19.351 -47.981 1.00 88.06 395 ALA A C 1
ATOM 3246 O O . ALA A 1 395 ? 47.241 20.461 -47.514 1.00 88.06 395 ALA A O 1
ATOM 3247 N N . ALA A 1 396 ? 45.736 18.964 -48.253 1.00 90.25 396 ALA A N 1
ATOM 3248 C CA . ALA A 1 396 ? 44.564 19.815 -48.075 1.00 90.25 396 ALA A CA 1
ATOM 3249 C C . ALA A 1 396 ? 44.296 20.160 -46.601 1.00 90.25 396 ALA A C 1
ATOM 3251 O O . ALA A 1 396 ? 44.010 21.315 -46.288 1.00 90.25 396 ALA A O 1
ATOM 3252 N N . LYS A 1 397 ? 44.448 19.201 -45.676 1.00 91.75 397 LYS A N 1
ATOM 3253 C CA . LYS A 1 397 ? 44.350 19.458 -44.226 1.00 91.75 397 LYS A CA 1
ATOM 3254 C C . LYS A 1 397 ? 45.436 20.421 -43.748 1.00 91.75 397 LYS A C 1
ATOM 3256 O O . LYS A 1 397 ? 45.143 21.380 -43.033 1.00 91.75 397 LYS A O 1
ATOM 3261 N N . LYS A 1 398 ? 46.683 20.210 -44.187 1.00 88.56 398 LYS A N 1
ATOM 3262 C CA . LYS A 1 398 ? 47.806 21.107 -43.875 1.00 88.56 398 LYS A CA 1
ATOM 3263 C C . LYS A 1 398 ? 47.552 22.514 -44.415 1.00 88.56 398 LYS A C 1
ATOM 3265 O O . LYS A 1 398 ? 47.739 23.482 -43.688 1.00 88.56 398 LYS A O 1
ATOM 3270 N N . HIS A 1 399 ? 47.058 22.615 -45.647 1.00 86.94 399 HIS A N 1
ATOM 3271 C CA . HIS A 1 399 ? 46.680 23.880 -46.266 1.00 86.94 399 HIS A CA 1
ATOM 3272 C C . HIS A 1 399 ? 45.559 24.592 -45.495 1.00 86.94 399 HIS A C 1
ATOM 3274 O O . HIS A 1 399 ? 45.668 25.788 -45.231 1.00 86.94 399 HIS A O 1
ATOM 3280 N N . ALA A 1 400 ? 44.508 23.874 -45.081 1.00 87.81 400 ALA A N 1
ATOM 3281 C CA . ALA A 1 400 ? 43.425 24.435 -44.271 1.00 87.81 400 ALA A CA 1
ATOM 3282 C C . ALA A 1 400 ? 43.942 25.004 -42.941 1.00 87.81 400 ALA A C 1
ATOM 3284 O O . ALA A 1 400 ? 43.487 26.058 -42.506 1.00 87.81 400 ALA A O 1
ATOM 3285 N N . TYR A 1 401 ? 44.918 24.335 -42.322 1.00 86.06 401 TYR A N 1
ATOM 3286 C CA . TYR A 1 401 ? 45.546 24.796 -41.086 1.00 86.06 401 TYR A CA 1
ATOM 3287 C C . TYR A 1 401 ? 46.414 26.048 -41.291 1.00 86.06 401 TYR A C 1
ATOM 3289 O O . TYR A 1 401 ? 46.358 26.975 -40.490 1.00 86.06 401 TYR A O 1
ATOM 3297 N N . THR A 1 402 ? 47.209 26.106 -42.364 1.00 83.25 402 THR A N 1
ATOM 3298 C CA . THR A 1 402 ? 48.167 27.205 -42.586 1.00 83.25 402 THR A CA 1
ATOM 3299 C C . THR A 1 402 ? 47.565 28.434 -43.262 1.00 83.25 402 THR A C 1
ATOM 3301 O O . THR A 1 402 ? 47.996 29.555 -42.999 1.00 83.25 402 THR A O 1
ATOM 3304 N N . CYS A 1 403 ? 46.609 28.240 -44.169 1.00 81.69 403 CYS A N 1
ATOM 3305 C CA . CYS A 1 403 ? 46.051 29.292 -45.025 1.00 81.69 403 CYS A CA 1
ATOM 3306 C C . CYS A 1 403 ? 44.556 29.544 -44.777 1.00 81.69 403 CYS A C 1
ATOM 3308 O O . CYS A 1 403 ? 44.013 30.507 -45.316 1.00 81.69 403 CYS A O 1
ATOM 3310 N N . GLY A 1 404 ? 43.900 28.711 -43.965 1.00 82.56 404 GLY A N 1
ATOM 3311 C CA . GLY A 1 404 ? 42.446 28.682 -43.810 1.00 82.56 404 GLY A CA 1
ATOM 3312 C C . GLY A 1 404 ? 41.761 27.807 -44.878 1.00 82.56 404 GLY A C 1
ATOM 3313 O O . GLY A 1 404 ? 42.292 27.660 -45.987 1.00 82.56 404 GLY A O 1
ATOM 3314 N N . PRO A 1 405 ? 40.583 27.217 -44.586 1.00 85.56 405 PRO A N 1
ATOM 3315 C CA . PRO A 1 405 ? 39.811 26.446 -45.563 1.00 85.56 405 PRO A CA 1
ATOM 3316 C C . PRO A 1 405 ? 39.494 27.289 -46.810 1.00 85.56 405 PRO A C 1
ATOM 3318 O O . PRO A 1 405 ? 38.873 28.344 -46.714 1.00 85.56 405 PRO A O 1
ATOM 3321 N N . GLY A 1 406 ? 39.960 26.858 -47.986 1.00 81.94 406 GLY A N 1
ATOM 3322 C CA . GLY A 1 406 ? 39.770 27.591 -49.247 1.00 81.94 406 GLY A CA 1
ATOM 3323 C C . GLY A 1 406 ? 40.574 28.892 -49.386 1.00 81.94 406 GLY A C 1
ATOM 3324 O O . GLY A 1 406 ? 40.387 29.610 -50.375 1.00 81.94 406 GLY A O 1
ATOM 3325 N N . GLY A 1 407 ? 41.469 29.198 -48.441 1.00 80.06 407 GLY A N 1
ATOM 3326 C CA . GLY A 1 407 ? 42.289 30.410 -48.441 1.00 80.06 407 GLY A CA 1
ATOM 3327 C C . GLY A 1 407 ? 43.274 30.477 -49.611 1.00 80.06 407 GLY A C 1
ATOM 3328 O O . GLY A 1 407 ? 43.648 29.462 -50.193 1.00 80.06 407 GLY A O 1
ATOM 3329 N N . GLN A 1 408 ? 43.693 31.683 -49.994 1.00 76.69 408 GLN A N 1
ATOM 3330 C CA . GLN A 1 408 ? 44.758 31.853 -50.986 1.00 76.69 408 GLN A CA 1
ATOM 3331 C C . GLN A 1 408 ? 46.132 31.670 -50.332 1.00 76.69 408 GLN A C 1
ATOM 3333 O O . GLN A 1 408 ? 46.343 32.066 -49.184 1.00 76.69 408 GLN A O 1
ATOM 3338 N N . ILE A 1 409 ? 47.080 31.090 -51.072 1.00 68.94 409 ILE A N 1
ATOM 3339 C CA . ILE A 1 409 ? 48.474 30.996 -50.631 1.00 68.94 409 ILE A CA 1
ATOM 3340 C C . ILE A 1 409 ? 49.012 32.426 -50.506 1.00 68.94 409 ILE A C 1
ATOM 3342 O O . ILE A 1 409 ? 49.024 33.174 -51.482 1.00 68.94 409 ILE A O 1
ATOM 3346 N N . LYS A 1 410 ? 49.446 32.822 -49.304 1.00 62.38 410 LYS A N 1
ATOM 3347 C CA . LYS A 1 410 ? 50.108 34.116 -49.099 1.00 62.38 410 LYS A CA 1
ATOM 3348 C C . LYS A 1 410 ? 51.457 34.085 -49.824 1.00 62.38 410 LYS A C 1
ATOM 3350 O O . LYS A 1 410 ? 52.290 33.232 -49.517 1.00 62.38 410 LYS A O 1
ATOM 3355 N N . ASN A 1 411 ? 51.674 34.992 -50.777 1.00 58.38 411 ASN A N 1
ATOM 3356 C CA . ASN A 1 411 ? 52.977 35.139 -51.428 1.00 58.38 411 ASN A CA 1
ATOM 3357 C C . ASN A 1 411 ? 54.046 35.448 -50.368 1.00 58.38 411 ASN A C 1
ATOM 3359 O O . ASN A 1 411 ? 53.799 36.227 -49.445 1.00 58.38 411 ASN A O 1
ATOM 3363 N N . LYS A 1 412 ? 55.228 34.826 -50.486 1.00 53.81 412 LYS A N 1
ATOM 3364 C CA . LYS A 1 412 ? 56.364 35.141 -49.606 1.00 53.81 412 LYS A CA 1
ATOM 3365 C C . LYS A 1 412 ? 56.709 36.634 -49.735 1.00 53.81 412 LYS A C 1
ATOM 3367 O O . LYS A 1 412 ? 56.700 37.137 -50.859 1.00 53.81 412 LYS A O 1
ATOM 3372 N N . PRO A 1 413 ? 57.032 37.332 -48.632 1.00 55.19 413 PRO A N 1
ATOM 3373 C CA . PRO A 1 413 ? 57.502 38.708 -48.716 1.00 55.19 413 PRO A CA 1
ATOM 3374 C C . PRO A 1 413 ? 58.788 38.766 -49.550 1.00 55.19 413 PRO A C 1
ATOM 3376 O O . PRO A 1 413 ? 59.671 37.918 -49.399 1.00 55.19 413 PRO A O 1
ATOM 3379 N N . ALA A 1 414 ? 58.873 39.748 -50.448 1.00 55.53 414 ALA A N 1
ATOM 3380 C CA . ALA A 1 414 ? 60.084 40.016 -51.210 1.00 55.53 414 ALA A CA 1
ATOM 3381 C C . ALA A 1 414 ? 61.132 40.609 -50.260 1.00 55.53 414 ALA A C 1
ATOM 3383 O O . ALA A 1 414 ? 60.913 41.664 -49.671 1.00 55.53 414 ALA A O 1
ATOM 3384 N N . ILE A 1 415 ? 62.248 39.905 -50.077 1.00 62.91 415 ILE A N 1
ATOM 3385 C CA . ILE A 1 415 ? 63.368 40.382 -49.266 1.00 62.91 415 ILE A CA 1
ATOM 3386 C C . ILE A 1 415 ? 64.262 41.220 -50.181 1.00 62.91 415 ILE A C 1
ATOM 3388 O O . ILE A 1 415 ? 64.904 40.680 -51.080 1.00 62.91 415 ILE A O 1
ATOM 3392 N N . THR A 1 416 ? 64.294 42.532 -49.968 1.00 58.84 416 THR A N 1
ATOM 3393 C CA . THR A 1 416 ? 65.264 43.438 -50.594 1.00 58.84 416 THR A CA 1
ATOM 3394 C C . THR A 1 416 ? 66.431 43.662 -49.643 1.00 58.84 416 THR A C 1
ATOM 3396 O O . THR A 1 416 ? 66.233 44.051 -48.494 1.00 58.84 416 THR A O 1
ATOM 3399 N N . TYR A 1 417 ? 67.649 43.409 -50.120 1.00 63.91 417 TYR A N 1
ATOM 3400 C CA . TYR A 1 417 ? 68.877 43.693 -49.384 1.00 63.91 417 TYR A CA 1
ATOM 3401 C C . TYR A 1 417 ? 69.417 45.058 -49.816 1.00 63.91 417 TYR A C 1
ATOM 3403 O O . TYR A 1 417 ? 69.800 45.226 -50.974 1.00 63.91 417 TYR A O 1
ATOM 3411 N N . GLU A 1 418 ? 69.475 46.019 -48.896 1.00 67.56 418 GLU A N 1
ATOM 3412 C CA . GLU A 1 418 ? 70.248 47.248 -49.086 1.00 67.56 418 GLU A CA 1
ATOM 3413 C C . GLU A 1 418 ? 71.689 47.017 -48.624 1.00 67.56 418 GLU A C 1
ATOM 3415 O O . GLU A 1 418 ? 71.942 46.562 -47.506 1.00 67.56 418 GLU A O 1
ATOM 3420 N N . LYS A 1 419 ? 72.655 47.324 -49.495 1.00 58.25 419 LYS A N 1
ATOM 3421 C CA . LYS A 1 419 ? 74.060 47.436 -49.094 1.00 58.25 419 LYS A CA 1
ATOM 3422 C C . LYS A 1 419 ? 74.211 48.730 -48.302 1.00 58.25 419 LYS A C 1
ATOM 3424 O O . LYS A 1 419 ? 74.026 49.803 -48.867 1.00 58.25 419 LYS A O 1
ATOM 3429 N N . MET A 1 420 ? 74.585 48.634 -47.030 1.00 55.06 420 MET A N 1
ATOM 3430 C CA . MET A 1 420 ? 75.069 49.806 -46.304 1.00 55.06 420 MET A CA 1
ATOM 3431 C C . MET A 1 420 ? 76.423 50.214 -46.893 1.00 55.06 420 MET A C 1
ATOM 3433 O O . MET A 1 420 ? 77.320 49.378 -47.027 1.00 55.06 420 MET A O 1
ATOM 3437 N N . SER A 1 421 ? 76.531 51.475 -47.309 1.00 63.00 421 SER A N 1
ATOM 3438 C CA . SER A 1 421 ? 77.791 52.070 -47.764 1.00 63.00 421 SER A CA 1
ATOM 3439 C C . SER A 1 421 ? 78.793 52.180 -46.599 1.00 63.00 421 SER A C 1
ATOM 3441 O O . SER A 1 421 ? 78.339 52.256 -45.456 1.00 63.00 421 SER A O 1
ATOM 3443 N N . PRO A 1 422 ? 80.113 52.159 -46.878 1.00 62.91 422 PRO A N 1
ATOM 3444 C CA . PRO A 1 422 ? 81.168 52.034 -45.866 1.00 62.91 422 PRO A CA 1
ATOM 3445 C C . PRO A 1 422 ? 81.220 53.161 -44.837 1.00 62.91 422 PRO A C 1
ATOM 3447 O O . PRO A 1 422 ? 80.960 54.324 -45.228 1.00 62.91 422 PRO A O 1
#

Radius of gyration: 37.77 Å; Cα contacts (8 Å, |Δi|>4): 665; chains: 1; bounding box: 114×70×101 Å